Protein AF-A0A0F9DX83-F1 (afdb_monomer_lite)

Foldseek 3Di:
DPPPPPPPQDDDDPLVVVLVVDPVSLLVVLVVCLQVVLADQLQADADPNHGDSVGGNSVQLSVQQVVCVVLSHDSSVSRHAFDDDLNARAGALVVLVVLVVVVLQFDDVQWDKDWDDDVVVQFIKIKIWTATPPPRDIDIFMFGSVNCVVLVNADDPVCLPDPCNVVVCPRCCNVPVNVLRNSVRSQVCSLVPVCVSVVSGHHPSRSVSDPNQWDQDQDPVRDTDTDRVVVVVVVVVVVVVVVVVVVVVVVVVPDDDDDDDDDDDDDDDDDDDDDDDPPPLDDDPVNLVPDDLVVLVVSLVVDPLSVLLVVQPDDDSDSVSSSVSSVCVVVVNSVVQSVCSVVVNHPDDPDDDDDDDDDDDDDDDDDDDDDDDDDDDDDDDDDDDDDDDDDDDDDDDDDDDDDDDDDDDDDDDDDDDDDDDDDPPPPPPDDDQDDADPVRDDPPVSVVVSVVSCCVSVVDPD

Sequence (462 aa):
MENKLAVTGFQLPGLMKNAYETLEGMKQVAQMYIESRTIPDHFYEKTGGKVDYTKGKIAAVQSVLIRAYELDLKPTTALQSIIPINGLLTLRVDLMKSMIFSSGTMASRGWTEKEEGDVEAGSYKVTITGKRKDNGIEMSRSFSISQAKRAGLWITPDMLQKQDGYKKKQSAWYKYGPRMVATRAAGFLCRDLWGDVIDNSVSFEEARDYPEDTTTVINKDGTEIIIPDKQFAEDRSQSITSKASAKIDEATAVTTPIQPAEETGPSLPGAEVDPELPSEFHWKEEAMKEAKAQKLYDACMQVSITKDAVQVIPGNNTNKKLRQIIMWYNANELLALVNKYRRGEGPVEPDAPAQVQQPVPEEQPSDTPTEQETVDPDNFMEPAEGDQGGDMEPNKGFDNEPKTTEETPAEQPPTPAEEESIPEDSNKHDINVPELSENNDRPFEVMSELYFAMQEKGILKP

Radius of gyration: 39.22 Å; chains: 1; bounding box: 92×125×84 Å

pLDDT: mean 77.53, std 22.53, range [33.53, 98.56]

Secondary structure (DSSP, 8-state):
-------------HHHHHHHTSHHHHHHHHHHHHHTT-S-GGGEEEETTEEEEEEE-HHHHHHHHHHHHHTT--HHHHHHHEEEETTEEEEPHHHHHHHHHHTS-EEEEEEEEEEES-TTTT--EEEEEEEESSS--EEEEEEEHHHHHHTT-S--HHHHHSTTHHHHHTSHHHHSHHHHHHHHHHHHHHHHHHTTTTTTPPBHHHHTTSPPSEEEEE-TTS-EEEEEHHHHHHHHHHHHHHHHHHHHHHHHTTSPPPPPPP---PPPP-----S---TT----HHHHHHS-HHHHHHHHHHSHHHHHHHHHS-S---HHHHHHHHHHHHTT-HHHHHHHHHTT------PPPPP-PPPPPPP-------------------PPP--------------------------PPPPPP----------------PPPPTTS---HHHHHHHHHHHHHTTSS--

Structure (mmCIF, N/CA/C/O backbone):
data_AF-A0A0F9DX83-F1
#
_entry.id   AF-A0A0F9DX83-F1
#
loop_
_atom_site.group_PDB
_atom_site.id
_atom_site.type_symbol
_atom_site.label_atom_id
_atom_site.label_alt_id
_atom_site.label_comp_id
_atom_site.label_asym_id
_atom_site.label_entity_id
_atom_site.label_seq_id
_atom_site.pdbx_PDB_ins_code
_atom_site.Cartn_x
_atom_site.Cartn_y
_atom_site.Cartn_z
_atom_site.occupancy
_atom_site.B_iso_or_equiv
_atom_site.auth_seq_id
_atom_site.auth_comp_id
_atom_site.auth_asym_id
_atom_site.auth_atom_id
_atom_site.pdbx_PDB_model_num
ATOM 1 N N . MET A 1 1 ? 17.415 28.827 11.966 1.00 40.28 1 MET A N 1
ATOM 2 C CA . MET A 1 1 ? 16.253 28.519 12.830 1.00 40.28 1 MET A CA 1
ATOM 3 C C . MET A 1 1 ? 15.802 27.099 12.528 1.00 40.28 1 MET A C 1
ATOM 5 O O . MET A 1 1 ? 15.464 26.821 11.385 1.00 40.28 1 MET A O 1
ATOM 9 N N . GLU A 1 2 ? 15.858 26.185 13.498 1.00 39.06 2 GLU A N 1
ATOM 10 C CA . GLU A 1 2 ? 15.232 24.865 13.363 1.00 39.06 2 GLU A CA 1
ATOM 11 C C . GLU A 1 2 ? 13.714 25.059 13.288 1.00 39.06 2 GLU A C 1
ATOM 13 O O . GLU A 1 2 ? 13.086 25.441 14.276 1.00 39.06 2 GLU A O 1
ATOM 18 N N . ASN A 1 3 ? 13.117 24.811 12.121 1.00 39.94 3 ASN A N 1
ATOM 19 C CA . ASN A 1 3 ? 11.672 24.643 12.011 1.00 39.94 3 ASN A CA 1
ATOM 20 C C . ASN A 1 3 ? 11.292 23.367 12.773 1.00 39.94 3 ASN A C 1
ATOM 22 O O . ASN A 1 3 ? 11.165 22.291 12.188 1.00 39.94 3 ASN A O 1
ATOM 26 N N . LYS A 1 4 ? 11.097 23.486 14.091 1.00 40.94 4 LYS A N 1
ATOM 27 C CA . LYS A 1 4 ? 10.200 22.600 14.829 1.00 40.94 4 LYS A CA 1
ATOM 28 C C . LYS A 1 4 ? 8.805 22.848 14.265 1.00 40.94 4 LYS A C 1
ATOM 30 O O . LYS A 1 4 ? 8.052 23.665 14.786 1.00 40.94 4 LYS A O 1
ATOM 35 N N . LEU A 1 5 ? 8.484 22.180 13.156 1.00 43.62 5 LEU A N 1
ATOM 36 C CA . LEU A 1 5 ? 7.101 21.917 12.786 1.00 43.62 5 LEU A CA 1
ATOM 37 C C . LEU A 1 5 ? 6.485 21.260 14.015 1.00 43.62 5 LEU A C 1
ATOM 39 O O . LEU A 1 5 ? 6.837 20.134 14.362 1.00 43.62 5 LEU A O 1
ATOM 43 N N . ALA A 1 6 ? 5.662 22.015 14.739 1.00 41.22 6 ALA A N 1
ATOM 44 C CA . ALA A 1 6 ? 4.877 21.475 15.825 1.00 41.22 6 ALA A CA 1
ATOM 45 C C . ALA A 1 6 ? 3.979 20.405 15.204 1.00 41.22 6 ALA A C 1
ATOM 47 O O . ALA A 1 6 ? 2.981 20.725 14.556 1.00 41.22 6 ALA A O 1
ATOM 48 N N . VAL A 1 7 ? 4.376 19.139 15.351 1.00 48.50 7 VAL A N 1
ATOM 49 C CA . VAL A 1 7 ? 3.507 17.992 15.114 1.00 48.50 7 VAL A CA 1
ATOM 50 C C . VAL A 1 7 ? 2.444 18.088 16.197 1.00 48.50 7 VAL A C 1
ATOM 52 O O . VAL A 1 7 ? 2.590 17.588 17.308 1.00 48.50 7 VAL A O 1
ATOM 55 N N . THR A 1 8 ? 1.426 18.891 15.918 1.00 52.44 8 THR A N 1
ATOM 56 C CA . THR A 1 8 ? 0.218 18.950 16.722 1.00 52.44 8 THR A CA 1
ATOM 57 C C . THR A 1 8 ? -0.451 17.605 16.502 1.00 52.44 8 THR A C 1
ATOM 59 O O . THR A 1 8 ? -0.997 17.351 15.431 1.00 52.44 8 THR A O 1
ATOM 62 N N . GLY A 1 9 ? -0.289 16.705 17.477 1.00 62.38 9 GLY A N 1
ATOM 63 C CA . GLY A 1 9 ? -0.914 15.387 17.446 1.00 62.38 9 GLY A CA 1
ATOM 64 C C . GLY A 1 9 ? -2.392 15.546 17.115 1.00 62.38 9 GLY A C 1
ATOM 65 O O . GLY A 1 9 ? -3.063 16.443 17.638 1.00 62.38 9 GLY A O 1
ATOM 66 N N . PHE A 1 10 ? -2.879 14.742 16.178 1.00 67.88 10 PHE A N 1
ATOM 67 C CA . PHE A 1 10 ? -4.250 14.846 15.719 1.00 67.88 10 PHE A CA 1
ATOM 68 C C . PHE A 1 10 ? -5.197 14.478 16.868 1.00 67.88 10 PHE A C 1
ATOM 70 O O . PHE A 1 10 ? -5.318 13.320 17.256 1.00 67.88 10 PHE A O 1
ATOM 77 N N . GLN A 1 11 ? -5.872 15.475 17.441 1.00 75.62 11 GLN A N 1
ATOM 78 C CA . GLN A 1 11 ? -6.825 15.231 18.517 1.00 75.62 11 GLN A CA 1
ATOM 79 C C . GLN A 1 11 ? -8.195 14.891 17.923 1.00 75.62 11 GLN A C 1
ATOM 81 O O . GLN A 1 11 ? -8.842 15.728 17.289 1.00 75.62 11 GLN A O 1
ATOM 86 N N . LEU A 1 12 ? -8.634 13.648 18.128 1.00 76.38 12 LEU A N 1
ATOM 87 C CA . LEU A 1 12 ? -9.964 13.200 17.727 1.00 76.38 12 LEU A CA 1
ATOM 88 C C . LEU A 1 12 ? -11.056 14.004 18.461 1.00 76.38 12 LEU A C 1
ATOM 90 O O . LEU A 1 12 ? -10.900 14.301 19.651 1.00 76.38 12 LEU A O 1
ATOM 94 N N . PRO A 1 13 ? -12.189 14.314 17.799 1.00 83.06 13 PRO A N 1
ATOM 95 C CA . PRO A 1 13 ? -13.369 14.833 18.485 1.00 83.06 13 PRO A CA 1
ATOM 96 C C . PRO A 1 13 ? -13.765 13.911 19.646 1.00 83.06 13 PRO A C 1
ATOM 98 O O . PRO A 1 13 ? -13.672 12.690 19.512 1.00 83.06 13 PRO A O 1
ATOM 101 N N . GLY A 1 14 ? -14.243 14.471 20.764 1.00 84.62 14 GLY A N 1
ATOM 102 C CA . GLY A 1 14 ? -14.551 13.691 21.976 1.00 84.62 14 GLY A CA 1
ATOM 103 C C . GLY A 1 14 ? -15.486 12.500 21.728 1.00 84.62 14 GLY A C 1
ATOM 104 O O . GLY A 1 14 ? -15.265 11.426 22.275 1.00 84.62 14 GLY A O 1
ATOM 105 N N . LEU A 1 15 ? -16.451 12.659 20.814 1.00 83.12 15 LEU A N 1
ATOM 106 C CA . LEU A 1 15 ? -17.339 11.581 20.366 1.00 83.12 15 LEU A CA 1
ATOM 107 C C . LEU A 1 15 ? -16.566 10.376 19.805 1.00 83.12 15 LEU A C 1
ATOM 109 O O . LEU A 1 15 ? -16.844 9.238 20.167 1.00 83.12 15 LEU A O 1
ATOM 113 N N . MET A 1 16 ? -15.580 10.629 18.942 1.00 86.00 16 MET A N 1
ATOM 114 C CA . MET A 1 16 ? -14.774 9.570 18.335 1.00 86.00 16 MET A CA 1
ATOM 115 C C . MET A 1 16 ? -13.874 8.916 19.375 1.00 86.00 16 MET A C 1
ATOM 117 O O . MET A 1 16 ? -13.744 7.700 19.371 1.00 86.00 16 MET A O 1
ATOM 121 N N . LYS A 1 17 ? -13.295 9.696 20.295 1.00 87.19 17 LYS A N 1
ATOM 122 C CA . LYS A 1 17 ? -12.438 9.151 21.354 1.00 87.19 17 LYS A CA 1
ATOM 123 C C . LYS A 1 17 ? -13.172 8.094 22.187 1.00 87.19 17 LYS A C 1
ATOM 125 O O . LYS A 1 17 ? -12.669 6.987 22.318 1.00 87.19 17 LYS A O 1
ATOM 130 N N . ASN A 1 18 ? -14.382 8.408 22.649 1.00 89.25 18 ASN A N 1
ATOM 131 C CA . ASN A 1 18 ? -15.204 7.467 23.415 1.00 89.25 18 ASN A CA 1
ATOM 132 C C . ASN A 1 18 ? -15.611 6.248 22.572 1.00 89.25 18 ASN A C 1
ATOM 134 O O . ASN A 1 18 ? -15.713 5.135 23.081 1.00 89.25 18 ASN A O 1
ATOM 138 N N . ALA A 1 19 ? -15.827 6.445 21.267 1.00 91.12 19 ALA A N 1
ATOM 139 C CA . ALA A 1 19 ? -16.135 5.345 20.367 1.00 91.12 19 ALA A CA 1
ATOM 140 C C . ALA A 1 19 ? -14.968 4.354 20.250 1.00 91.12 19 ALA A C 1
ATOM 142 O O . ALA A 1 19 ? -15.217 3.157 20.287 1.00 91.12 19 ALA A O 1
ATOM 143 N N . TYR A 1 20 ? -13.717 4.824 20.185 1.00 90.75 20 TYR A N 1
ATOM 144 C CA . TYR A 1 20 ? -12.523 3.967 20.123 1.00 90.75 20 TYR A CA 1
ATOM 145 C C . TYR A 1 20 ? -12.274 3.143 21.397 1.00 90.75 20 TYR A C 1
ATOM 147 O O . TYR A 1 20 ? -11.562 2.144 21.337 1.00 90.75 20 TYR A O 1
ATOM 155 N N . GLU A 1 21 ? -12.863 3.518 22.534 1.00 92.00 21 GLU A N 1
ATOM 156 C CA . GLU A 1 21 ? -12.706 2.793 23.804 1.00 92.00 21 GLU A CA 1
ATOM 157 C C . GLU A 1 21 ? -13.536 1.499 23.860 1.00 92.00 21 GLU A C 1
ATOM 159 O O . GLU A 1 21 ? -13.250 0.620 24.672 1.00 92.00 21 GLU A O 1
ATOM 164 N N . THR A 1 22 ? -14.552 1.347 23.001 1.00 94.38 22 THR A N 1
ATOM 165 C CA . THR A 1 22 ? -15.443 0.176 23.010 1.00 94.38 22 THR A CA 1
ATOM 166 C C . THR A 1 22 ? -15.727 -0.347 21.603 1.00 94.38 22 THR A C 1
ATOM 168 O O . THR A 1 22 ? -15.891 0.412 20.648 1.00 94.38 22 THR A O 1
ATOM 171 N N . LEU A 1 23 ? -15.857 -1.670 21.454 1.00 91.62 23 LEU A N 1
ATOM 172 C CA . LEU A 1 23 ? -16.217 -2.268 20.160 1.00 91.62 23 LEU A CA 1
ATOM 173 C C . LEU A 1 23 ? -17.599 -1.812 19.670 1.00 91.62 23 LEU A C 1
ATOM 175 O O . LEU A 1 23 ? -17.781 -1.592 18.472 1.00 91.62 23 LEU A O 1
ATOM 179 N N . GLU A 1 24 ? -18.555 -1.631 20.585 1.00 94.88 24 GLU A N 1
ATOM 180 C CA . GLU A 1 24 ? -19.901 -1.164 20.241 1.00 94.88 24 GLU A CA 1
ATOM 181 C C . GLU A 1 24 ? -19.896 0.309 19.808 1.00 94.88 24 GLU A C 1
ATOM 183 O O . GLU A 1 24 ? -20.528 0.655 18.812 1.00 94.88 24 GLU A O 1
ATOM 188 N N . GLY A 1 25 ? -19.114 1.173 20.465 1.00 94.44 25 GLY A N 1
ATOM 189 C CA . GLY A 1 25 ? -18.929 2.558 20.028 1.00 94.44 25 GLY A CA 1
ATOM 190 C C . GLY A 1 25 ? -18.334 2.640 18.619 1.00 94.44 25 GLY A C 1
ATOM 191 O O . GLY A 1 25 ? -18.856 3.348 17.754 1.00 94.44 25 GLY A O 1
ATOM 192 N N . MET A 1 26 ? -17.302 1.840 18.336 1.00 94.88 26 MET A N 1
ATOM 193 C CA . MET A 1 26 ? -16.728 1.727 16.989 1.00 94.88 26 MET A CA 1
ATOM 194 C C . MET A 1 26 ? -17.740 1.239 15.954 1.00 94.88 26 MET A C 1
ATOM 196 O O . MET A 1 26 ? -17.728 1.697 14.811 1.00 94.88 26 MET A O 1
ATOM 200 N N . LYS A 1 27 ? -18.617 0.309 16.338 1.00 95.88 27 LYS A N 1
ATOM 201 C CA . LYS A 1 27 ? -19.676 -0.209 15.469 1.00 95.88 27 LYS A CA 1
ATOM 202 C C . LYS A 1 27 ? -20.675 0.886 15.108 1.00 95.88 27 LYS A C 1
ATOM 204 O O . LYS A 1 27 ? -21.022 1.011 13.938 1.00 95.88 27 LYS A O 1
ATOM 209 N N . GLN A 1 28 ? -21.081 1.710 16.073 1.00 95.25 28 GLN A N 1
ATOM 210 C CA . GLN A 1 28 ? -21.978 2.847 15.841 1.00 95.25 28 GLN A CA 1
ATOM 211 C C . GLN A 1 28 ? -21.353 3.878 14.895 1.00 95.25 28 GLN A C 1
ATOM 213 O O . GLN A 1 28 ? -21.999 4.335 13.955 1.00 95.25 28 GLN A O 1
ATOM 218 N N . VAL A 1 29 ? -20.070 4.196 15.082 1.00 94.81 29 VAL A N 1
ATOM 219 C CA . VAL A 1 29 ? -19.337 5.096 14.178 1.00 94.81 29 VAL A CA 1
ATOM 220 C C . VAL A 1 29 ? -19.214 4.503 12.774 1.00 94.81 29 VAL A C 1
ATOM 222 O O . VAL A 1 29 ? -19.436 5.202 11.785 1.00 94.81 29 VAL A O 1
ATOM 225 N N . ALA A 1 30 ? -18.886 3.216 12.660 1.00 95.94 30 ALA A N 1
ATOM 226 C CA . ALA A 1 30 ? -18.821 2.530 11.375 1.00 95.94 30 ALA A CA 1
ATOM 227 C C . ALA A 1 30 ? -20.183 2.538 10.659 1.00 95.94 30 ALA A C 1
ATOM 229 O O . ALA A 1 30 ? -20.247 2.827 9.463 1.00 95.94 30 ALA A O 1
ATOM 230 N N . GLN A 1 31 ? -21.264 2.296 11.403 1.00 95.69 31 GLN A N 1
ATOM 231 C CA . GLN A 1 31 ? -22.633 2.357 10.902 1.00 95.69 31 GLN A CA 1
ATOM 232 C C . GLN A 1 31 ? -22.988 3.766 10.408 1.00 95.69 31 GLN A C 1
ATOM 234 O O . GLN A 1 31 ? -23.487 3.909 9.297 1.00 95.69 31 GLN A O 1
ATOM 239 N N . MET A 1 32 ? -22.627 4.813 11.156 1.00 95.25 32 MET A N 1
ATOM 240 C CA . MET A 1 32 ? -22.804 6.208 10.736 1.00 95.25 32 MET A CA 1
ATOM 241 C C . MET A 1 32 ? -22.099 6.503 9.397 1.00 95.25 32 MET A C 1
ATOM 243 O O . MET A 1 32 ? -22.661 7.156 8.515 1.00 95.25 32 MET A O 1
ATOM 247 N N . TYR A 1 33 ? -20.872 6.010 9.200 1.00 95.56 33 TYR A N 1
ATOM 248 C CA . TYR A 1 33 ? -20.153 6.177 7.930 1.00 95.56 33 TYR A CA 1
ATOM 249 C C . TYR A 1 33 ? -20.837 5.457 6.758 1.00 95.56 33 TYR A C 1
ATOM 251 O O . TYR A 1 33 ? -20.902 6.011 5.658 1.00 95.56 33 TYR A O 1
ATOM 259 N N . ILE A 1 34 ? -21.373 4.259 6.996 1.00 95.50 34 ILE A N 1
ATOM 260 C CA . ILE A 1 34 ? -22.136 3.485 6.008 1.00 95.50 34 ILE A CA 1
ATOM 261 C C . ILE A 1 34 ? -23.440 4.213 5.647 1.00 95.50 34 ILE A C 1
ATOM 263 O O . ILE A 1 34 ? -23.727 4.428 4.471 1.00 95.50 34 ILE A O 1
ATOM 267 N N . GLU A 1 35 ? -24.208 4.658 6.640 1.00 95.19 35 GLU A N 1
ATOM 268 C CA . GLU A 1 35 ? -25.493 5.337 6.430 1.00 95.19 35 GLU A CA 1
ATOM 269 C C . GLU A 1 35 ? -25.335 6.691 5.735 1.00 95.19 35 GLU A C 1
ATOM 271 O O . GLU A 1 35 ? -26.117 7.032 4.848 1.00 95.19 35 GLU A O 1
ATOM 276 N N . SER A 1 36 ? -24.282 7.439 6.079 1.00 94.75 36 SER A N 1
ATOM 277 C CA . SER A 1 36 ? -23.980 8.731 5.449 1.00 94.75 36 SER A CA 1
ATOM 278 C C . SER A 1 36 ? -23.530 8.619 3.990 1.00 94.75 36 SER A C 1
ATOM 280 O O . SER A 1 36 ? -23.492 9.630 3.289 1.00 94.75 36 SER A O 1
ATOM 282 N N . ARG A 1 37 ? -23.161 7.417 3.519 1.00 93.00 37 ARG A N 1
ATOM 283 C CA . ARG A 1 37 ? -22.623 7.168 2.169 1.00 93.00 37 ARG A CA 1
ATOM 284 C C . ARG A 1 37 ? -21.391 8.005 1.817 1.00 93.00 37 ARG A C 1
ATOM 286 O O . ARG A 1 37 ? -21.116 8.270 0.651 1.00 93.00 37 ARG A O 1
ATOM 293 N N . THR A 1 38 ? -20.622 8.399 2.828 1.00 91.81 38 THR A N 1
ATOM 294 C CA . THR A 1 38 ? -19.390 9.188 2.655 1.00 91.81 38 THR A CA 1
ATOM 295 C C . THR A 1 38 ? -18.149 8.321 2.424 1.00 91.81 38 THR A C 1
ATOM 297 O O . THR A 1 38 ? -17.056 8.845 2.202 1.00 91.81 38 THR A O 1
ATOM 300 N N . ILE A 1 39 ? -18.309 6.994 2.450 1.00 95.19 39 ILE A N 1
ATOM 301 C CA . ILE A 1 39 ? -17.239 6.011 2.250 1.00 95.19 39 ILE A CA 1
ATOM 302 C C . ILE A 1 39 ? -17.309 5.343 0.868 1.00 95.19 39 ILE A C 1
ATOM 304 O O . ILE A 1 39 ? -18.392 5.239 0.291 1.00 95.19 39 ILE A O 1
ATOM 308 N N . PRO A 1 40 ? -16.178 4.848 0.332 1.00 94.69 40 PRO A N 1
ATOM 309 C CA . PRO A 1 40 ? -16.145 4.220 -0.987 1.00 94.69 40 PRO A CA 1
ATOM 310 C C . PRO A 1 40 ? -16.987 2.937 -1.123 1.00 94.69 40 PRO A C 1
ATOM 312 O O . PRO A 1 40 ? -17.121 2.151 -0.187 1.00 94.69 40 PRO A O 1
ATOM 315 N N . ASP A 1 41 ? -17.410 2.644 -2.356 1.00 94.38 41 ASP A N 1
ATOM 316 C CA . ASP A 1 41 ? -18.275 1.504 -2.709 1.00 94.38 41 ASP A CA 1
ATOM 317 C C . ASP A 1 41 ? -17.756 0.111 -2.291 1.00 94.38 41 ASP A C 1
ATOM 319 O O . ASP A 1 41 ? -18.530 -0.839 -2.190 1.00 94.38 41 ASP A O 1
ATOM 323 N N . HIS A 1 42 ? -16.451 -0.067 -2.059 1.00 91.12 42 HIS A N 1
ATOM 324 C CA . HIS A 1 42 ? -15.895 -1.381 -1.700 1.00 91.12 42 HIS A CA 1
ATOM 325 C C . HIS A 1 42 ? -16.255 -1.830 -0.272 1.00 91.12 42 HIS A C 1
ATOM 327 O O . HIS A 1 42 ? -16.180 -3.030 0.025 1.00 91.12 42 HIS A O 1
ATOM 333 N N . PHE A 1 43 ? -16.709 -0.898 0.573 1.00 95.94 43 PHE A N 1
ATOM 334 C CA . PHE A 1 43 ? -17.257 -1.182 1.901 1.00 95.94 43 PHE A CA 1
ATOM 335 C C . PHE A 1 43 ? -18.708 -1.659 1.879 1.00 95.94 43 PHE A C 1
ATOM 337 O O . PHE A 1 43 ? -19.253 -1.945 2.936 1.00 95.94 43 PHE A O 1
ATOM 344 N N . TYR A 1 44 ? -19.326 -1.800 0.711 1.00 95.75 44 TYR A N 1
ATOM 345 C CA . TYR A 1 44 ? -20.678 -2.331 0.579 1.00 95.75 44 TYR A CA 1
ATOM 346 C C . TYR A 1 44 ? -20.651 -3.701 -0.095 1.00 95.75 44 TYR A C 1
ATOM 348 O O . TYR A 1 44 ? -19.710 -4.063 -0.820 1.00 95.75 44 TYR A O 1
ATOM 356 N N . GLU A 1 45 ? -21.671 -4.502 0.180 1.00 93.12 45 GLU A N 1
ATOM 357 C CA . GLU A 1 45 ? -21.907 -5.750 -0.532 1.00 93.12 45 GLU A CA 1
ATOM 358 C C . GLU A 1 45 ? -22.351 -5.481 -1.971 1.00 93.12 45 GLU A C 1
ATOM 360 O O . GLU A 1 45 ? -22.808 -4.392 -2.330 1.00 93.12 45 GLU A O 1
ATOM 365 N N . LYS A 1 46 ? -22.181 -6.485 -2.832 1.00 92.19 46 LYS A N 1
ATOM 366 C CA . LYS A 1 46 ? -22.659 -6.425 -4.210 1.00 92.19 46 LYS A CA 1
ATOM 367 C C . LYS A 1 46 ? -23.756 -7.456 -4.405 1.00 92.19 46 LYS A C 1
ATOM 369 O O . LYS A 1 46 ? -23.480 -8.650 -4.368 1.00 92.19 46 LYS A O 1
ATOM 374 N N . THR A 1 47 ? -24.966 -6.994 -4.696 1.00 90.50 47 THR A N 1
ATOM 375 C CA . THR A 1 47 ? -26.119 -7.842 -5.014 1.00 90.50 47 THR A CA 1
ATOM 376 C C . THR A 1 47 ? -26.358 -7.778 -6.524 1.00 90.50 47 THR A C 1
ATOM 378 O O . THR A 1 47 ? -26.595 -6.707 -7.084 1.00 90.50 47 THR A O 1
ATOM 381 N N . GLY A 1 48 ? -26.222 -8.907 -7.229 1.00 87.19 48 GLY A N 1
ATOM 382 C CA . GLY A 1 48 ? -26.392 -8.950 -8.692 1.00 87.19 48 GLY A CA 1
ATOM 383 C C . GLY A 1 48 ? -25.392 -8.078 -9.469 1.00 87.19 48 GLY A C 1
ATOM 384 O O . GLY A 1 48 ? -25.720 -7.534 -10.521 1.00 87.19 48 GLY A O 1
ATOM 385 N N . GLY A 1 49 ? -24.183 -7.883 -8.931 1.00 85.00 49 GLY A N 1
ATOM 386 C CA . GLY A 1 49 ? -23.130 -7.069 -9.551 1.00 85.00 49 GLY A CA 1
ATOM 387 C C . GLY A 1 49 ? -23.280 -5.554 -9.368 1.00 85.00 49 GLY A C 1
ATOM 388 O O . GLY A 1 49 ? -22.377 -4.813 -9.761 1.00 85.00 49 GLY A O 1
ATOM 389 N N . LYS A 1 50 ? -24.365 -5.089 -8.740 1.00 89.25 50 LYS A N 1
ATOM 390 C CA . LYS A 1 50 ? -24.545 -3.693 -8.322 1.00 89.25 50 LYS A CA 1
ATOM 391 C C . LYS A 1 50 ? -24.234 -3.547 -6.838 1.00 89.25 50 LYS A C 1
ATOM 393 O O . LYS A 1 50 ? -24.391 -4.493 -6.075 1.00 89.25 50 LYS A O 1
ATOM 398 N N . VAL A 1 51 ? -23.764 -2.367 -6.451 1.00 91.75 51 VAL A N 1
ATOM 399 C CA . VAL A 1 51 ? -23.463 -2.040 -5.055 1.00 91.75 51 VAL A CA 1
ATOM 400 C C . VAL A 1 51 ? -24.775 -1.905 -4.287 1.00 91.75 51 VAL A C 1
ATOM 402 O O . VAL A 1 51 ? -25.666 -1.169 -4.711 1.00 91.75 51 VAL A O 1
ATOM 405 N N . ASP A 1 52 ? -24.899 -2.635 -3.183 1.00 93.69 52 ASP A N 1
ATOM 406 C CA . ASP A 1 52 ? -26.052 -2.582 -2.295 1.00 93.69 52 ASP A CA 1
ATOM 407 C C . ASP A 1 52 ? -25.752 -1.642 -1.124 1.00 93.69 52 ASP A C 1
ATOM 409 O O . ASP A 1 52 ? -25.148 -2.025 -0.121 1.00 93.69 52 ASP A O 1
ATOM 413 N N . TYR A 1 53 ? -26.182 -0.387 -1.256 1.00 92.69 53 TYR A N 1
ATOM 414 C CA . TYR A 1 53 ? -25.958 0.651 -0.245 1.00 92.69 53 TYR A CA 1
ATOM 415 C C . TYR A 1 53 ? -26.698 0.409 1.078 1.00 92.69 53 TYR A C 1
ATOM 417 O O . TYR A 1 53 ? -26.493 1.165 2.024 1.00 92.69 53 TYR A O 1
ATOM 425 N N . THR A 1 54 ? -27.561 -0.608 1.156 1.00 91.25 54 THR A N 1
ATOM 426 C CA . THR A 1 54 ? -28.228 -0.998 2.408 1.00 91.25 54 THR A CA 1
ATOM 427 C C . THR A 1 54 ? -27.402 -1.996 3.219 1.00 91.25 54 THR A C 1
ATOM 429 O O . THR A 1 54 ? -27.584 -2.106 4.429 1.00 91.25 54 THR A O 1
ATOM 432 N N . LYS A 1 55 ? -26.453 -2.688 2.574 1.00 92.62 55 LYS A N 1
ATOM 433 C CA . LYS A 1 55 ? -25.625 -3.740 3.174 1.00 92.62 55 LYS A CA 1
ATOM 434 C C . LYS A 1 55 ? -24.163 -3.318 3.230 1.00 92.62 55 LYS A C 1
ATOM 436 O O . LYS A 1 55 ? -23.343 -3.679 2.383 1.00 92.62 55 LYS A O 1
ATOM 441 N N . GLY A 1 56 ? -23.841 -2.512 4.236 1.00 92.69 56 GLY A N 1
ATOM 442 C CA . GLY A 1 56 ? -22.468 -2.118 4.532 1.00 92.69 56 GLY A CA 1
ATOM 443 C C . GLY A 1 56 ? -21.701 -3.195 5.304 1.00 92.69 56 GLY A C 1
ATOM 444 O O . GLY A 1 56 ? -22.232 -3.868 6.183 1.00 92.69 56 GLY A O 1
ATOM 445 N N . LYS A 1 57 ? -20.408 -3.322 5.015 1.00 95.38 57 LYS A N 1
ATOM 446 C CA . LYS A 1 57 ? -19.470 -4.225 5.689 1.00 95.38 57 LYS A CA 1
ATOM 447 C C . LYS A 1 57 ? -18.925 -3.556 6.949 1.00 95.38 57 LYS A C 1
ATOM 449 O O . LYS A 1 57 ? -17.789 -3.082 6.967 1.00 95.38 57 LYS A O 1
ATOM 454 N N . ILE A 1 58 ? -19.736 -3.526 8.003 1.00 95.81 58 ILE A N 1
ATOM 455 C CA . ILE A 1 58 ? -19.423 -2.837 9.269 1.00 95.81 58 ILE A CA 1
ATOM 456 C C . ILE A 1 58 ? -18.065 -3.280 9.833 1.00 95.81 58 ILE A C 1
ATOM 458 O O . ILE A 1 58 ? -17.223 -2.436 10.133 1.00 95.81 58 ILE A O 1
ATOM 462 N N . ALA A 1 59 ? -17.809 -4.591 9.888 1.00 94.88 59 ALA A N 1
ATOM 463 C CA . ALA A 1 59 ? -16.553 -5.133 10.409 1.00 94.88 59 ALA A CA 1
ATOM 464 C C . ALA A 1 59 ? -15.323 -4.630 9.631 1.00 94.88 59 ALA A C 1
ATOM 466 O O . ALA A 1 59 ? -14.318 -4.264 10.231 1.00 94.88 59 ALA A O 1
ATOM 467 N N . ALA A 1 60 ? -15.416 -4.532 8.299 1.00 95.88 60 ALA A N 1
ATOM 468 C CA . ALA A 1 60 ? -14.326 -4.028 7.467 1.00 95.88 60 ALA A CA 1
ATOM 469 C C . ALA A 1 60 ? -14.034 -2.543 7.745 1.00 95.88 60 ALA A C 1
ATOM 471 O O . ALA A 1 60 ? -12.873 -2.142 7.816 1.00 95.88 60 ALA A O 1
ATOM 472 N N . VAL A 1 61 ? -15.082 -1.738 7.944 1.00 96.88 61 VAL A N 1
ATOM 473 C CA . VAL A 1 61 ? -14.959 -0.324 8.328 1.00 96.88 61 VAL A CA 1
ATOM 474 C C . VAL A 1 61 ? -14.318 -0.202 9.714 1.00 96.88 61 VAL A C 1
ATOM 476 O O . VAL A 1 61 ? -13.382 0.576 9.877 1.00 96.88 61 VAL A O 1
ATOM 479 N N . GLN A 1 62 ? -14.746 -1.005 10.694 1.00 96.06 62 GLN A N 1
ATOM 480 C CA . GLN A 1 62 ? -14.142 -1.024 12.032 1.00 96.06 62 GLN A CA 1
ATOM 481 C C . GLN A 1 62 ? -12.651 -1.380 11.979 1.00 96.06 62 GLN A C 1
ATOM 483 O O . GLN A 1 62 ? -11.843 -0.661 12.562 1.00 96.06 62 GLN A O 1
ATOM 488 N N . SER A 1 63 ? -12.268 -2.427 11.240 1.00 96.00 63 SER A N 1
ATOM 489 C CA . SER A 1 63 ? -10.860 -2.813 11.076 1.00 96.00 63 SER A CA 1
ATOM 490 C C . SER A 1 63 ? -10.022 -1.694 10.458 1.00 96.00 63 SER A C 1
ATOM 492 O O . SER A 1 63 ? -8.918 -1.424 10.925 1.00 96.00 63 SER A O 1
ATOM 494 N N . VAL A 1 64 ? -10.552 -0.995 9.448 1.00 97.31 64 VAL A N 1
ATOM 495 C CA . VAL A 1 64 ? -9.872 0.161 8.845 1.00 97.31 64 VAL A CA 1
ATOM 496 C C . VAL A 1 64 ? -9.724 1.308 9.840 1.00 97.31 64 VAL A C 1
ATOM 498 O O . VAL A 1 64 ? -8.668 1.930 9.887 1.00 97.31 64 VAL A O 1
ATOM 501 N N . LEU A 1 65 ? -10.743 1.589 10.652 1.00 96.00 65 LEU A N 1
ATOM 502 C CA . LEU A 1 65 ? -10.686 2.657 11.648 1.00 96.00 65 LEU A CA 1
ATOM 503 C C . LEU A 1 65 ? -9.719 2.346 12.798 1.00 96.00 65 LEU A C 1
ATOM 505 O O . LEU A 1 65 ? -9.042 3.262 13.262 1.00 96.00 65 LEU A O 1
ATOM 509 N N . ILE A 1 66 ? -9.631 1.087 13.236 1.00 94.88 66 ILE A N 1
ATOM 510 C CA . ILE A 1 66 ? -8.626 0.631 14.212 1.00 94.88 66 ILE A CA 1
ATOM 511 C C . ILE A 1 66 ? -7.228 0.807 13.618 1.00 94.88 66 ILE A C 1
ATOM 513 O O . ILE A 1 66 ? -6.379 1.455 14.223 1.00 94.88 66 ILE A O 1
ATOM 517 N N . ARG A 1 67 ? -7.018 0.342 12.381 1.00 95.75 67 ARG A N 1
ATOM 518 C CA . ARG A 1 67 ? -5.742 0.520 11.678 1.00 95.75 67 ARG A CA 1
ATOM 519 C C . ARG A 1 67 ? -5.384 1.992 11.472 1.00 95.75 67 ARG A C 1
ATOM 521 O O . ARG A 1 67 ? -4.218 2.360 11.535 1.00 95.75 67 ARG A O 1
ATOM 528 N N . ALA A 1 68 ? -6.377 2.848 11.243 1.00 94.75 68 ALA A N 1
ATOM 529 C CA . ALA A 1 68 ? -6.175 4.289 11.162 1.00 94.75 68 ALA A CA 1
ATOM 530 C C . ALA A 1 68 ? -5.612 4.845 12.471 1.00 94.75 68 ALA A C 1
ATOM 532 O O . ALA A 1 68 ? -4.676 5.634 12.439 1.00 94.75 68 ALA A O 1
ATOM 533 N N . TYR A 1 69 ? -6.167 4.411 13.604 1.00 93.25 69 TYR A N 1
ATOM 534 C CA . TYR A 1 69 ? -5.720 4.833 14.925 1.00 93.25 69 TYR A CA 1
ATOM 535 C C . TYR A 1 69 ? -4.282 4.382 15.214 1.00 93.25 69 TYR A C 1
ATOM 537 O O . TYR A 1 69 ? -3.487 5.177 15.702 1.00 93.25 69 TYR A O 1
ATOM 545 N N . GLU A 1 70 ? -3.916 3.153 14.836 1.00 93.19 70 GLU A N 1
ATOM 546 C CA . GLU A 1 70 ? -2.537 2.645 14.952 1.00 93.19 70 GLU A CA 1
ATOM 547 C C . GLU A 1 70 ? -1.525 3.474 14.148 1.00 93.19 70 GLU A C 1
ATOM 549 O O . GLU A 1 70 ? -0.395 3.672 14.586 1.00 93.19 70 GLU A O 1
ATOM 554 N N . LEU A 1 71 ? -1.934 3.965 12.976 1.00 93.94 71 LEU A N 1
ATOM 555 C CA . LEU A 1 71 ? -1.088 4.737 12.062 1.00 93.94 71 LEU A CA 1
ATOM 556 C C . LEU A 1 71 ? -1.168 6.259 12.283 1.00 93.94 71 LEU A C 1
ATOM 558 O O . LEU A 1 71 ? -0.632 7.011 11.470 1.00 93.94 71 LEU A O 1
ATOM 562 N N . ASP A 1 72 ? -1.858 6.718 13.334 1.00 92.56 72 ASP A N 1
ATOM 563 C CA . ASP A 1 72 ? -2.152 8.137 13.600 1.00 92.56 72 ASP A CA 1
ATOM 564 C C . ASP A 1 72 ? -2.787 8.862 12.391 1.00 92.56 72 ASP A C 1
ATOM 566 O O . ASP A 1 72 ? -2.480 10.004 12.036 1.00 92.56 72 ASP A O 1
ATOM 570 N N . LEU A 1 73 ? -3.689 8.161 11.700 1.00 93.88 73 LEU A N 1
ATOM 571 C CA . LEU A 1 73 ? -4.402 8.663 10.535 1.00 93.88 73 LEU A CA 1
ATOM 572 C C . LEU A 1 73 ? -5.796 9.154 10.900 1.00 93.88 73 LEU A C 1
ATOM 574 O O . LEU A 1 73 ? -6.541 8.556 11.678 1.00 93.88 73 LEU A O 1
ATOM 578 N N . LYS A 1 74 ? -6.210 10.221 10.215 1.00 93.19 74 LYS A N 1
ATOM 579 C CA . LYS A 1 74 ? -7.586 10.708 10.298 1.00 93.19 74 LYS A CA 1
ATOM 580 C C . LYS A 1 74 ? -8.545 9.639 9.754 1.00 93.19 74 LYS A C 1
ATOM 582 O O . LYS A 1 74 ? -8.308 9.142 8.648 1.00 93.19 74 LYS A O 1
ATOM 587 N N . PRO A 1 75 ? -9.666 9.355 10.444 1.00 93.56 75 PRO A N 1
ATOM 588 C CA . PRO A 1 75 ? -10.657 8.361 10.023 1.00 93.56 75 PRO A CA 1
ATOM 589 C C . PRO A 1 75 ? -11.085 8.482 8.555 1.00 93.56 75 PRO A C 1
ATOM 591 O O . PRO A 1 75 ? -11.105 7.499 7.822 1.00 93.56 75 PRO A O 1
ATOM 594 N N . THR A 1 76 ? -11.357 9.703 8.091 1.00 93.50 76 THR A N 1
ATOM 595 C CA . THR A 1 76 ? -11.779 9.968 6.708 1.00 93.50 76 THR A CA 1
ATOM 596 C C . THR A 1 76 ? -10.681 9.668 5.687 1.00 93.50 76 THR A C 1
ATOM 598 O O . THR A 1 76 ? -10.952 9.046 4.662 1.00 93.50 76 THR A O 1
ATOM 601 N N . THR A 1 77 ? -9.431 10.049 5.970 1.00 95.19 77 THR A N 1
ATOM 602 C CA . THR A 1 77 ? -8.269 9.731 5.122 1.00 95.19 77 THR A CA 1
ATOM 603 C C . THR A 1 77 ? -8.039 8.223 5.045 1.00 95.19 77 THR A C 1
ATOM 605 O O . THR A 1 77 ? -7.788 7.692 3.959 1.00 95.19 77 THR A O 1
ATOM 608 N N . ALA A 1 78 ? -8.163 7.530 6.178 1.00 96.06 78 ALA A N 1
ATOM 609 C CA . ALA A 1 78 ? -7.992 6.088 6.250 1.00 96.06 78 ALA A CA 1
ATOM 610 C C . ALA A 1 78 ? -9.075 5.340 5.467 1.00 96.06 78 ALA A C 1
ATOM 612 O O . ALA A 1 78 ? -8.744 4.497 4.644 1.00 96.06 78 ALA A O 1
ATOM 613 N N . LEU A 1 79 ? -10.351 5.703 5.614 1.00 96.44 79 LEU A N 1
ATOM 614 C CA . LEU A 1 79 ? -11.446 5.072 4.864 1.00 96.44 79 LEU A CA 1
ATOM 615 C C . LEU A 1 79 ? -11.328 5.259 3.343 1.00 96.44 79 LEU A C 1
ATOM 617 O O . LEU A 1 79 ? -11.813 4.439 2.572 1.00 96.44 79 LEU A O 1
ATOM 621 N N . GLN A 1 80 ? -10.665 6.315 2.872 1.00 95.94 80 GLN A N 1
ATOM 622 C CA . GLN A 1 80 ? -10.421 6.509 1.438 1.00 95.94 80 GLN A CA 1
ATOM 623 C C . GLN A 1 80 ? -9.228 5.691 0.913 1.00 95.94 80 GLN A C 1
ATOM 625 O O . GLN A 1 80 ? -9.192 5.312 -0.268 1.00 95.94 80 GLN A O 1
ATOM 630 N N . SER A 1 81 ? -8.250 5.423 1.780 1.00 96.62 81 SER A N 1
ATOM 631 C CA . SER A 1 81 ? -6.904 5.013 1.370 1.00 96.62 81 SER A CA 1
ATOM 632 C C . SER A 1 81 ? -6.451 3.653 1.895 1.00 96.62 81 SER A C 1
ATOM 634 O O . SER A 1 81 ? -5.521 3.087 1.327 1.00 96.62 81 SER A O 1
ATOM 636 N N . ILE A 1 82 ? -7.088 3.121 2.935 1.00 97.25 82 ILE A N 1
ATOM 637 C CA . ILE A 1 82 ? -6.860 1.775 3.454 1.00 97.25 82 ILE A CA 1
ATOM 638 C C . ILE A 1 82 ? -7.940 0.866 2.882 1.00 97.25 82 ILE A C 1
ATOM 640 O O . ILE A 1 82 ? -9.130 1.128 3.049 1.00 97.25 82 ILE A O 1
ATOM 644 N N . ILE A 1 83 ? -7.528 -0.194 2.191 1.00 95.88 83 ILE A N 1
ATOM 645 C CA . ILE A 1 83 ? -8.442 -1.096 1.492 1.00 95.88 83 ILE A CA 1
ATOM 646 C C . ILE A 1 83 ? -8.225 -2.524 1.996 1.00 95.88 83 ILE A C 1
ATOM 648 O O . ILE A 1 83 ? -7.131 -3.070 1.815 1.00 95.88 83 ILE A O 1
ATOM 652 N N . PRO A 1 84 ? -9.257 -3.156 2.581 1.00 94.00 84 PRO A N 1
ATOM 653 C CA . PRO A 1 84 ? -9.248 -4.584 2.860 1.00 94.00 84 PRO A CA 1
ATOM 654 C C . PRO A 1 84 ? -9.281 -5.379 1.547 1.00 94.00 84 PRO A C 1
ATOM 656 O O . PRO A 1 84 ? -10.251 -5.295 0.789 1.00 94.00 84 PRO A O 1
ATOM 659 N N . ILE A 1 85 ? -8.230 -6.144 1.263 1.00 90.88 85 ILE A N 1
ATOM 660 C CA . ILE A 1 85 ? -8.141 -7.031 0.095 1.00 90.88 85 ILE A CA 1
ATOM 661 C C . ILE A 1 85 ? -7.328 -8.271 0.465 1.00 90.88 85 ILE A C 1
ATOM 663 O O . ILE A 1 85 ? -6.304 -8.156 1.131 1.00 90.88 85 ILE A O 1
ATOM 667 N N . ASN A 1 86 ? -7.790 -9.457 0.065 1.00 87.94 86 ASN A N 1
ATOM 668 C CA . ASN A 1 86 ? -7.103 -10.733 0.316 1.00 87.94 86 ASN A CA 1
ATOM 669 C C . ASN A 1 86 ? -6.743 -10.963 1.799 1.00 87.94 86 ASN A C 1
ATOM 671 O O . ASN A 1 86 ? -5.660 -11.438 2.118 1.00 87.94 86 ASN A O 1
ATOM 675 N N . GLY A 1 87 ? -7.629 -10.563 2.721 1.00 87.44 87 GLY A N 1
ATOM 676 C CA . GLY A 1 87 ? -7.391 -10.668 4.169 1.00 87.44 87 GLY A CA 1
ATOM 677 C C . GLY A 1 87 ? -6.377 -9.664 4.737 1.00 87.44 87 GLY A C 1
ATOM 678 O O . GLY A 1 87 ? -6.092 -9.704 5.929 1.00 87.44 87 GLY A O 1
ATOM 679 N N . LEU A 1 88 ? -5.858 -8.745 3.917 1.00 91.81 88 LEU A N 1
ATOM 680 C CA . LEU A 1 88 ? -4.873 -7.738 4.305 1.00 91.81 88 LEU A CA 1
ATOM 681 C C . LEU A 1 88 ? -5.497 -6.340 4.337 1.00 91.81 88 LEU A C 1
ATOM 683 O O . LEU A 1 88 ? -6.257 -5.959 3.444 1.00 91.81 88 LEU A O 1
ATOM 687 N N . LEU A 1 89 ? -5.122 -5.540 5.337 1.00 95.12 89 LEU A N 1
ATOM 688 C CA . LEU A 1 89 ? -5.398 -4.102 5.365 1.00 95.12 89 LEU A CA 1
ATOM 689 C C . LEU A 1 89 ? -4.286 -3.373 4.612 1.00 95.12 89 LEU A C 1
ATOM 691 O O . LEU A 1 89 ? -3.219 -3.095 5.152 1.00 95.12 89 LEU A O 1
ATOM 695 N N . THR A 1 90 ? -4.528 -3.109 3.334 1.00 96.94 90 THR A N 1
ATOM 696 C CA . THR A 1 90 ? -3.519 -2.540 2.432 1.00 96.94 90 THR A CA 1
ATOM 697 C C . THR A 1 90 ? -3.605 -1.027 2.386 1.00 96.94 90 THR A C 1
ATOM 699 O O . THR A 1 90 ? -4.685 -0.467 2.568 1.00 96.94 90 THR A O 1
ATOM 702 N N . LEU A 1 91 ? -2.489 -0.356 2.102 1.00 97.69 91 LEU A N 1
ATOM 703 C CA . LEU A 1 91 ? -2.471 1.095 1.911 1.00 97.69 91 LEU A CA 1
ATOM 704 C C . LEU A 1 91 ? -2.363 1.420 0.422 1.00 97.69 91 LEU A C 1
ATOM 706 O O . LEU A 1 91 ? -1.560 0.830 -0.301 1.00 97.69 91 LEU A O 1
ATOM 710 N N . ARG A 1 92 ? -3.122 2.406 -0.052 1.00 97.06 92 ARG A N 1
ATOM 711 C CA . ARG A 1 92 ? -2.844 3.018 -1.355 1.00 97.06 92 ARG A CA 1
ATOM 712 C C . ARG A 1 92 ? -1.474 3.690 -1.322 1.00 97.06 92 ARG A C 1
ATOM 714 O O . ARG A 1 92 ? -1.112 4.341 -0.342 1.00 97.06 92 ARG A O 1
ATOM 721 N N . VAL A 1 93 ? -0.750 3.614 -2.433 1.00 97.38 93 VAL A N 1
ATOM 722 C CA . VAL A 1 93 ? 0.583 4.227 -2.564 1.00 97.38 93 VAL A CA 1
ATOM 723 C C . VAL A 1 93 ? 0.573 5.734 -2.301 1.00 97.38 93 VAL A C 1
ATOM 725 O O . VAL A 1 93 ? 1.524 6.254 -1.726 1.00 97.38 93 VAL A O 1
ATOM 728 N N . ASP A 1 94 ? -0.500 6.443 -2.660 1.00 96.69 94 ASP A N 1
ATOM 729 C CA . ASP A 1 94 ? -0.613 7.882 -2.390 1.00 96.69 94 ASP A CA 1
ATOM 730 C C . ASP A 1 94 ? -0.597 8.188 -0.878 1.00 96.69 94 ASP A C 1
ATOM 732 O O . ASP A 1 94 ? 0.047 9.146 -0.445 1.00 96.69 94 ASP A O 1
ATOM 736 N N . LEU A 1 95 ? -1.224 7.336 -0.057 1.00 97.75 95 LEU A N 1
ATOM 737 C CA . LEU A 1 95 ? -1.163 7.450 1.402 1.00 97.75 95 LEU A CA 1
ATOM 738 C C . LEU A 1 95 ? 0.237 7.115 1.922 1.00 97.75 95 LEU A C 1
ATOM 740 O O . LEU A 1 95 ? 0.760 7.860 2.744 1.00 97.75 95 LEU A O 1
ATOM 744 N N . MET A 1 96 ? 0.871 6.057 1.405 1.00 97.94 96 MET A N 1
ATOM 745 C CA . MET A 1 96 ? 2.251 5.713 1.774 1.00 97.94 96 MET A CA 1
ATOM 746 C C . MET A 1 96 ? 3.209 6.882 1.509 1.00 97.94 96 MET A C 1
ATOM 748 O O . MET A 1 96 ? 3.972 7.268 2.392 1.00 97.94 96 MET A O 1
ATOM 752 N N . LYS A 1 97 ? 3.126 7.498 0.320 1.00 97.00 97 LYS A N 1
ATOM 753 C CA . LYS A 1 97 ? 3.896 8.702 -0.027 1.00 97.00 97 LYS A CA 1
ATOM 754 C C . LYS A 1 97 ? 3.620 9.835 0.958 1.00 97.00 97 LYS A C 1
ATOM 756 O O . LYS A 1 97 ? 4.561 10.434 1.471 1.00 97.00 97 LYS A O 1
ATOM 761 N N . SER A 1 98 ? 2.346 10.102 1.255 1.00 96.62 98 SER A N 1
ATOM 762 C CA . SER A 1 98 ? 1.959 11.148 2.206 1.00 96.62 98 SER A CA 1
ATOM 763 C C . SER A 1 98 ? 2.553 10.912 3.595 1.00 96.62 98 SER A C 1
ATOM 765 O O . SER A 1 98 ? 3.086 11.851 4.177 1.00 96.62 98 SER A O 1
ATOM 767 N N . MET A 1 99 ? 2.501 9.677 4.104 1.00 96.69 99 MET A N 1
ATOM 768 C CA . MET A 1 99 ? 3.067 9.306 5.406 1.00 96.69 99 MET A CA 1
ATOM 769 C C . MET A 1 99 ? 4.587 9.492 5.432 1.00 96.69 99 MET A C 1
ATOM 771 O O . MET A 1 99 ? 5.135 10.061 6.374 1.00 96.69 99 MET A O 1
ATOM 775 N N . ILE A 1 100 ? 5.278 9.079 4.368 1.00 96.62 100 ILE A N 1
ATOM 776 C CA . ILE A 1 100 ? 6.729 9.259 4.238 1.00 96.62 100 ILE A CA 1
ATOM 777 C C . ILE A 1 100 ? 7.085 10.746 4.211 1.00 96.62 100 ILE A C 1
ATOM 779 O O . ILE A 1 100 ? 7.991 11.174 4.928 1.00 96.62 100 ILE A O 1
ATOM 783 N N . PHE A 1 101 ? 6.348 11.553 3.448 1.00 95.50 101 PHE A N 1
ATOM 784 C CA . PHE A 1 101 ? 6.588 12.993 3.354 1.00 95.50 101 PHE A CA 1
ATOM 785 C C . PHE A 1 101 ? 6.313 13.713 4.679 1.00 95.50 101 PHE A C 1
ATOM 787 O O . PHE A 1 101 ? 7.063 14.623 5.033 1.00 95.50 101 PHE A O 1
ATOM 794 N N . SER A 1 102 ? 5.301 13.289 5.444 1.00 94.50 102 SER A N 1
ATOM 795 C CA . SER A 1 102 ? 5.005 13.857 6.764 1.00 94.50 102 SER A CA 1
ATOM 796 C C . SER A 1 102 ? 5.929 13.354 7.875 1.00 94.50 102 SER A C 1
ATOM 798 O O . SER A 1 102 ? 6.089 14.045 8.875 1.00 94.50 102 SER A O 1
ATOM 800 N N . SER A 1 103 ? 6.563 12.188 7.711 1.00 94.75 103 SER A N 1
ATOM 801 C CA . SER A 1 103 ? 7.409 11.573 8.749 1.00 94.75 103 SER A CA 1
ATOM 802 C C . SER A 1 103 ? 8.682 12.364 9.079 1.00 94.75 103 SER A C 1
ATOM 804 O O . SER A 1 103 ? 9.303 12.137 10.112 1.00 94.75 103 SER A O 1
ATOM 806 N N . GLY A 1 104 ? 9.130 13.250 8.182 1.00 94.56 104 GLY A N 1
ATOM 807 C CA . GLY A 1 104 ? 10.402 13.967 8.324 1.00 94.56 104 GLY A CA 1
ATOM 808 C C . GLY A 1 104 ? 11.659 13.101 8.137 1.00 94.56 104 GLY A C 1
ATOM 809 O O . GLY A 1 104 ? 12.772 13.622 8.240 1.00 94.56 104 GLY A O 1
ATOM 810 N N . THR A 1 105 ? 11.504 11.807 7.828 1.00 96.00 105 THR A N 1
ATOM 811 C CA . THR A 1 105 ? 12.616 10.866 7.585 1.00 96.00 105 THR A CA 1
ATOM 812 C C . THR A 1 105 ? 13.216 11.000 6.185 1.00 96.00 105 THR A C 1
ATOM 814 O O . THR A 1 105 ? 14.328 10.541 5.940 1.00 96.00 105 THR A O 1
ATOM 817 N N . MET A 1 106 ? 12.511 11.633 5.247 1.00 96.94 106 MET A N 1
ATOM 818 C CA . MET A 1 106 ? 12.978 11.836 3.877 1.00 96.94 106 MET A CA 1
ATOM 819 C C . MET A 1 106 ? 13.947 13.025 3.781 1.00 96.94 106 MET A C 1
ATOM 821 O O . MET A 1 106 ? 13.722 14.082 4.373 1.00 96.94 106 MET A O 1
ATOM 825 N N . ALA A 1 107 ? 15.031 12.875 3.014 1.00 95.81 107 ALA A N 1
ATOM 826 C CA . ALA A 1 107 ? 15.964 13.967 2.747 1.00 95.81 107 ALA A CA 1
ATOM 827 C C . ALA A 1 107 ? 15.308 15.084 1.913 1.00 95.81 107 ALA A C 1
ATOM 829 O O . ALA A 1 107 ? 14.395 14.840 1.121 1.00 95.81 107 ALA A O 1
ATOM 830 N N . SER A 1 108 ? 15.799 16.322 2.048 1.00 92.50 108 SER A N 1
ATOM 831 C CA . SER A 1 108 ? 15.361 17.424 1.181 1.00 92.50 108 SER A CA 1
ATOM 832 C C . SER A 1 108 ? 15.659 17.079 -0.279 1.00 92.50 108 SER A C 1
ATOM 834 O O . SER A 1 108 ? 16.791 16.723 -0.602 1.00 92.50 108 SER A O 1
ATOM 836 N N . ARG A 1 109 ? 14.638 17.144 -1.146 1.00 90.12 109 ARG A N 1
ATOM 837 C CA . ARG A 1 109 ? 14.701 16.681 -2.550 1.00 90.12 109 ARG A CA 1
ATOM 838 C C . ARG A 1 109 ? 15.130 15.211 -2.694 1.00 90.12 109 ARG A C 1
ATOM 840 O O . ARG A 1 109 ? 15.617 14.808 -3.742 1.00 90.12 109 ARG A O 1
ATOM 847 N N . GLY A 1 110 ? 14.930 14.409 -1.648 1.00 91.75 110 GLY A N 1
ATOM 848 C CA . GLY A 1 110 ? 15.274 12.991 -1.616 1.00 91.75 110 GLY A CA 1
ATOM 849 C C . GLY A 1 110 ? 14.323 12.097 -2.407 1.00 91.75 110 GLY A C 1
ATOM 850 O O . GLY A 1 110 ? 14.570 10.903 -2.472 1.00 91.75 110 GLY A O 1
ATOM 851 N N . TRP A 1 111 ? 13.253 12.642 -2.992 1.00 97.44 111 TRP A N 1
ATOM 852 C CA . TRP A 1 111 ? 12.329 11.914 -3.858 1.00 97.44 111 TRP A CA 1
ATOM 853 C C . TRP A 1 111 ? 12.475 12.397 -5.296 1.00 97.44 111 TRP A C 1
ATOM 855 O O . TRP A 1 111 ? 12.254 13.575 -5.578 1.00 97.44 111 TRP A O 1
ATOM 865 N N . THR A 1 112 ? 12.844 11.496 -6.203 1.00 97.62 112 THR A N 1
ATOM 866 C CA . THR A 1 112 ? 12.980 11.786 -7.635 1.00 97.62 112 THR A CA 1
ATOM 867 C C . THR A 1 112 ? 12.255 10.725 -8.449 1.00 97.62 112 THR A C 1
ATOM 869 O O . THR A 1 112 ? 12.442 9.531 -8.223 1.00 97.62 112 THR A O 1
ATOM 872 N N . GLU A 1 113 ? 11.450 11.161 -9.414 1.00 97.50 113 GLU A N 1
ATOM 873 C CA . GLU A 1 113 ? 10.763 10.292 -10.370 1.00 97.50 113 GLU A CA 1
ATOM 874 C C . GLU A 1 113 ? 11.354 10.538 -11.760 1.00 97.50 113 GLU A C 1
ATOM 876 O O . GLU A 1 113 ? 11.435 11.679 -12.218 1.00 97.50 113 GLU A O 1
ATOM 881 N N . LYS A 1 114 ? 11.814 9.471 -12.416 1.00 98.00 114 LYS A N 1
ATOM 882 C CA . LYS A 1 114 ? 12.370 9.510 -13.767 1.00 98.00 114 LYS A CA 1
ATOM 883 C C . LYS A 1 114 ? 11.570 8.587 -14.672 1.00 98.00 114 LYS A C 1
ATOM 885 O O . LYS A 1 114 ? 11.510 7.378 -14.439 1.00 98.00 114 LYS A O 1
ATOM 890 N N . GLU A 1 115 ? 11.003 9.162 -15.719 1.00 97.69 115 GLU A N 1
ATOM 891 C CA . GLU A 1 115 ? 10.287 8.439 -16.765 1.00 97.69 115 GLU A CA 1
ATOM 892 C C . GLU A 1 115 ? 11.194 8.272 -17.987 1.00 97.69 115 GLU A C 1
ATOM 894 O O . GLU A 1 115 ? 11.877 9.207 -18.405 1.00 97.69 115 GLU A O 1
ATOM 899 N N . GLU A 1 116 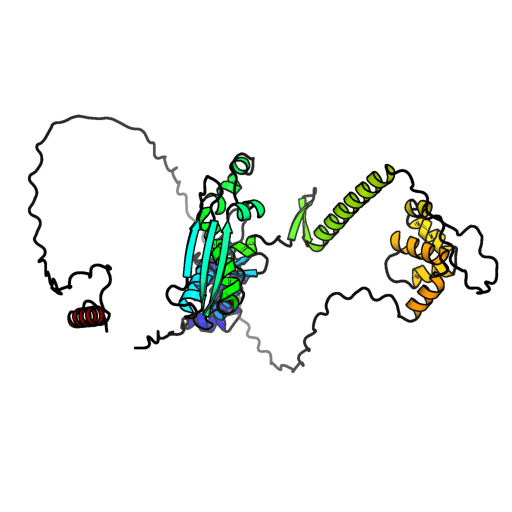? 11.236 7.065 -18.544 1.00 97.25 116 GLU A N 1
ATOM 900 C CA . GLU A 1 116 ? 12.049 6.721 -19.710 1.00 97.25 116 GLU A CA 1
ATOM 901 C C . GLU A 1 116 ? 11.235 5.870 -20.689 1.00 97.25 116 GLU A C 1
ATOM 903 O O . GLU A 1 116 ? 10.436 5.025 -20.280 1.00 97.25 116 GLU A O 1
ATOM 908 N N . GLY A 1 117 ? 11.496 6.034 -21.987 1.00 95.12 117 GLY A N 1
ATOM 909 C CA . GLY A 1 117 ? 10.863 5.247 -23.046 1.00 95.12 117 GLY A CA 1
ATOM 910 C C . GLY A 1 117 ? 9.505 5.788 -23.490 1.00 95.12 117 GLY A C 1
ATOM 911 O O . GLY A 1 117 ? 9.113 6.897 -23.139 1.00 95.12 117 GLY A O 1
ATOM 912 N N . ASP A 1 118 ? 8.805 4.991 -24.293 1.00 93.81 118 ASP A N 1
ATOM 913 C CA . ASP A 1 118 ? 7.544 5.373 -24.927 1.00 93.81 118 ASP A CA 1
ATOM 914 C C . ASP A 1 118 ? 6.455 4.321 -24.659 1.00 93.81 118 ASP A C 1
ATOM 916 O O . ASP A 1 118 ? 6.711 3.107 -24.629 1.00 93.81 118 ASP A O 1
ATOM 920 N N . VAL A 1 119 ? 5.241 4.803 -24.387 1.00 92.06 119 VAL A N 1
ATOM 921 C CA . VAL A 1 119 ? 4.099 3.969 -23.991 1.00 92.06 119 VAL A CA 1
ATOM 922 C C . VAL A 1 119 ? 3.585 3.152 -25.176 1.00 92.06 119 VAL A C 1
ATOM 924 O O . VAL A 1 119 ? 3.341 1.953 -25.020 1.00 92.06 119 VAL A O 1
ATOM 927 N N . GLU A 1 120 ? 3.495 3.767 -26.356 1.00 88.94 120 GLU A N 1
ATOM 928 C CA . GLU A 1 120 ? 3.014 3.145 -27.594 1.00 88.94 120 GLU A CA 1
ATOM 929 C C . GLU A 1 120 ? 4.024 2.118 -28.121 1.00 88.94 120 GLU A C 1
ATOM 931 O O . GLU A 1 120 ? 3.659 1.005 -28.505 1.00 88.94 120 GLU A O 1
ATOM 936 N N . ALA A 1 121 ? 5.320 2.427 -28.026 1.00 89.94 121 ALA A N 1
ATOM 937 C CA . ALA A 1 121 ? 6.404 1.491 -28.317 1.00 89.94 121 ALA A CA 1
ATOM 938 C C . ALA A 1 121 ? 6.519 0.360 -27.273 1.00 89.94 121 ALA A C 1
ATOM 940 O O . ALA A 1 121 ? 7.268 -0.601 -27.463 1.00 89.94 121 ALA A O 1
ATOM 941 N N . GLY A 1 122 ? 5.800 0.457 -26.148 1.00 91.00 122 GLY A N 1
ATOM 942 C CA . GLY A 1 122 ? 5.810 -0.530 -25.071 1.00 91.00 122 GLY A CA 1
ATOM 943 C C . GLY A 1 122 ? 7.136 -0.623 -24.308 1.00 91.00 122 GLY A C 1
ATOM 944 O O . GLY A 1 122 ? 7.367 -1.636 -23.639 1.00 91.00 122 GLY A O 1
ATOM 945 N N . SER A 1 123 ? 7.992 0.398 -24.416 1.00 94.62 123 SER A N 1
ATOM 946 C CA . SER A 1 123 ? 9.301 0.501 -23.756 1.00 94.62 123 SER A CA 1
ATOM 947 C C . SER A 1 123 ? 9.279 1.375 -22.498 1.00 94.62 123 SER A C 1
ATOM 949 O O . SER A 1 123 ? 10.286 1.443 -21.796 1.00 94.62 123 SER A O 1
ATOM 951 N N . TYR A 1 124 ? 8.139 2.003 -22.192 1.00 97.56 124 TYR A N 1
ATOM 952 C CA . TYR A 1 124 ? 7.977 2.892 -21.044 1.00 97.56 124 TYR A CA 1
ATOM 953 C C . TYR A 1 124 ? 8.317 2.221 -19.705 1.00 97.56 124 TYR A C 1
ATOM 955 O O . TYR A 1 124 ? 7.898 1.090 -19.404 1.00 97.56 124 TYR A O 1
ATOM 963 N N . LYS A 1 125 ? 9.070 2.954 -18.890 1.00 97.88 125 LYS A N 1
ATOM 964 C CA . LYS A 1 125 ? 9.570 2.555 -17.579 1.00 97.88 125 LYS A CA 1
ATOM 965 C C . LYS A 1 125 ? 9.638 3.779 -16.675 1.00 97.88 125 LYS A C 1
ATOM 967 O O . LYS A 1 125 ? 10.119 4.831 -17.079 1.00 97.88 125 LYS A O 1
ATOM 972 N N . VAL A 1 126 ? 9.231 3.601 -15.424 1.00 98.44 126 VAL A N 1
ATOM 973 C CA . VAL A 1 126 ? 9.381 4.616 -14.379 1.00 98.44 126 VAL A CA 1
ATOM 974 C C . VAL A 1 126 ? 10.368 4.105 -13.345 1.00 98.44 126 VAL A C 1
ATOM 976 O O . VAL A 1 126 ? 10.252 2.970 -12.878 1.00 98.44 126 VAL A O 1
ATOM 979 N N . THR A 1 127 ? 11.352 4.931 -13.007 1.00 98.56 127 THR A N 1
ATOM 980 C CA . THR A 1 127 ? 12.302 4.695 -11.918 1.00 98.56 127 THR A CA 1
ATOM 981 C C . THR A 1 127 ? 12.090 5.759 -10.857 1.00 98.56 127 THR A C 1
ATOM 983 O O . THR A 1 127 ? 12.085 6.947 -11.165 1.00 98.56 127 THR A O 1
ATOM 986 N N . ILE A 1 128 ? 11.915 5.333 -9.613 1.00 98.31 128 ILE A N 1
ATOM 987 C CA . ILE A 1 128 ? 11.752 6.220 -8.470 1.00 98.31 128 ILE A CA 1
ATOM 988 C C . ILE A 1 128 ? 12.925 5.998 -7.534 1.00 98.31 128 ILE A C 1
ATOM 990 O O . ILE A 1 128 ? 13.239 4.858 -7.178 1.00 98.31 128 ILE A O 1
ATOM 994 N N . THR A 1 129 ? 13.561 7.098 -7.157 1.00 98.44 129 THR A N 1
ATOM 995 C CA . THR A 1 129 ? 14.697 7.141 -6.244 1.00 98.44 129 THR A CA 1
ATOM 996 C C . THR A 1 129 ? 14.287 7.869 -4.975 1.00 98.44 129 THR A C 1
ATOM 998 O O . THR A 1 129 ? 13.720 8.961 -5.027 1.00 98.44 129 THR A O 1
ATOM 1001 N N . GLY A 1 130 ? 14.569 7.236 -3.841 1.00 98.12 130 GLY A N 1
ATOM 1002 C CA . GLY A 1 130 ? 14.294 7.727 -2.503 1.00 98.12 130 GLY A CA 1
ATOM 1003 C C . GLY A 1 130 ? 15.579 7.822 -1.695 1.00 98.12 130 GLY A C 1
ATOM 1004 O O . GLY A 1 130 ? 16.398 6.905 -1.738 1.00 98.12 130 GLY A O 1
ATOM 1005 N N . LYS A 1 131 ? 15.743 8.902 -0.932 1.00 98.25 131 LYS A N 1
ATOM 1006 C CA . LYS A 1 131 ? 16.853 9.090 0.000 1.00 98.25 131 LYS A CA 1
ATOM 1007 C C . LYS A 1 131 ? 16.351 9.440 1.389 1.00 98.25 131 LYS A C 1
ATOM 1009 O O . LYS A 1 131 ? 15.590 10.395 1.579 1.00 98.25 131 LYS A O 1
ATOM 1014 N N . ARG A 1 132 ? 16.835 8.687 2.367 1.00 97.69 132 ARG A N 1
ATOM 1015 C CA . ARG A 1 132 ? 16.570 8.897 3.783 1.00 97.69 132 ARG A CA 1
ATOM 1016 C C . ARG A 1 132 ? 17.529 9.912 4.394 1.00 97.69 132 ARG A C 1
ATOM 1018 O O . ARG A 1 132 ? 18.713 9.957 4.069 1.00 97.69 132 ARG A O 1
ATOM 1025 N N . LYS A 1 133 ? 16.996 10.755 5.273 1.00 97.19 133 LYS A N 1
ATOM 1026 C CA . LYS A 1 133 ? 17.722 11.788 6.021 1.00 97.19 133 LYS A CA 1
ATOM 1027 C C . LYS A 1 133 ? 18.413 11.214 7.255 1.00 97.19 133 LYS A C 1
ATOM 1029 O O . LYS A 1 133 ? 19.494 11.669 7.602 1.00 97.19 133 LYS A O 1
ATOM 1034 N N . ASP A 1 134 ? 17.767 10.264 7.921 1.00 94.38 134 ASP A N 1
ATOM 1035 C CA . ASP A 1 134 ? 18.181 9.702 9.209 1.00 94.38 134 ASP A CA 1
ATOM 1036 C C . ASP A 1 134 ? 19.404 8.784 9.093 1.00 94.38 134 ASP A C 1
ATOM 1038 O O . ASP A 1 134 ? 20.343 8.917 9.871 1.00 94.38 134 ASP A O 1
ATOM 1042 N N . ASN A 1 135 ? 19.423 7.894 8.099 1.00 94.38 135 ASN A N 1
ATOM 1043 C CA . ASN A 1 135 ? 20.522 6.947 7.872 1.00 94.38 135 ASN A CA 1
ATOM 1044 C C . ASN A 1 135 ? 21.303 7.199 6.570 1.00 94.38 135 ASN A C 1
ATOM 1046 O O . ASN A 1 135 ? 22.283 6.510 6.298 1.00 94.38 135 ASN A O 1
ATOM 1050 N N . GLY A 1 136 ? 20.881 8.171 5.754 1.00 95.12 136 GLY A N 1
ATOM 1051 C CA . GLY A 1 136 ? 21.530 8.503 4.484 1.00 95.12 136 GLY A CA 1
ATOM 1052 C C . GLY A 1 136 ? 21.340 7.467 3.371 1.00 95.12 136 GLY A C 1
ATOM 1053 O O . GLY A 1 136 ? 21.890 7.666 2.286 1.00 95.12 136 GLY A O 1
ATOM 1054 N N . ILE A 1 137 ? 20.584 6.387 3.610 1.00 97.06 137 ILE A N 1
ATOM 1055 C CA . ILE A 1 137 ? 20.371 5.317 2.633 1.00 97.06 137 ILE A CA 1
ATOM 1056 C C . ILE A 1 137 ? 19.587 5.868 1.447 1.00 97.06 137 ILE A C 1
ATOM 1058 O O . ILE A 1 137 ? 18.538 6.499 1.594 1.00 97.06 137 ILE A O 1
ATOM 1062 N N . GLU A 1 138 ? 20.107 5.589 0.260 1.00 97.88 138 GLU A N 1
ATOM 1063 C CA . GLU A 1 138 ? 19.484 5.911 -1.011 1.00 97.88 138 GLU A CA 1
ATOM 1064 C C . GLU A 1 138 ? 19.136 4.614 -1.737 1.00 97.88 138 GLU A C 1
ATOM 1066 O O . GLU A 1 138 ? 19.955 3.698 -1.836 1.00 97.88 138 GLU A O 1
ATOM 1071 N N . MET A 1 139 ? 17.905 4.517 -2.229 1.00 98.38 139 MET A N 1
ATOM 1072 C CA . MET A 1 139 ? 17.413 3.337 -2.924 1.00 98.38 139 MET A CA 1
ATOM 1073 C C . MET A 1 139 ? 16.611 3.748 -4.148 1.00 98.38 139 MET A C 1
ATOM 1075 O O . MET A 1 139 ? 15.912 4.757 -4.145 1.00 98.38 139 MET A O 1
ATOM 1079 N N . SER A 1 140 ? 16.697 2.940 -5.202 1.00 98.31 140 SER A N 1
ATOM 1080 C CA . SER A 1 140 ? 15.870 3.100 -6.393 1.00 98.31 140 SER A CA 1
ATOM 1081 C C . SER A 1 140 ? 15.080 1.831 -6.687 1.00 98.31 140 SER A C 1
ATOM 1083 O O . SER A 1 140 ? 15.583 0.710 -6.537 1.00 98.31 140 SER A O 1
ATOM 1085 N N . ARG A 1 141 ? 13.843 2.009 -7.148 1.00 98.25 141 ARG A N 1
ATOM 1086 C CA . ARG A 1 141 ? 13.002 0.947 -7.704 1.00 98.25 141 ARG A CA 1
ATOM 1087 C C . ARG A 1 141 ? 12.445 1.386 -9.037 1.00 98.25 141 ARG A C 1
ATOM 1089 O O . ARG A 1 141 ? 12.206 2.565 -9.268 1.00 98.25 141 ARG A O 1
ATOM 1096 N N . SER A 1 142 ? 12.262 0.427 -9.933 1.00 98.00 142 SER A N 1
ATOM 1097 C CA . SER A 1 142 ? 11.705 0.708 -11.248 1.00 98.00 142 SER A CA 1
ATOM 1098 C C . SER A 1 142 ? 10.670 -0.321 -11.639 1.00 98.00 142 SER A C 1
ATOM 1100 O O . SER A 1 142 ? 10.779 -1.490 -11.259 1.00 98.00 142 SER A O 1
ATOM 1102 N N . PHE A 1 143 ? 9.692 0.131 -12.412 1.00 98.06 143 PHE A N 1
ATOM 1103 C CA . PHE A 1 143 ? 8.683 -0.717 -13.011 1.00 98.06 143 PHE A CA 1
ATOM 1104 C C . PHE A 1 143 ? 8.510 -0.347 -14.483 1.00 98.06 143 PHE A C 1
ATOM 1106 O O . PHE A 1 143 ? 8.541 0.831 -14.837 1.00 98.06 143 PHE A O 1
ATOM 1113 N N . SER A 1 144 ? 8.354 -1.342 -15.351 1.00 97.94 144 SER A N 1
ATOM 1114 C CA . SER A 1 144 ? 8.211 -1.157 -16.798 1.00 97.94 144 SER A CA 1
ATOM 1115 C C . SER A 1 144 ? 6.929 -1.777 -17.347 1.00 97.94 144 SER A C 1
ATOM 1117 O O . SER A 1 144 ? 6.348 -2.692 -16.756 1.00 97.94 144 SER A O 1
ATOM 1119 N N . ILE A 1 145 ? 6.536 -1.360 -18.554 1.00 96.94 145 ILE A N 1
ATOM 1120 C CA . ILE A 1 145 ? 5.469 -2.030 -19.313 1.00 96.94 145 ILE A CA 1
ATOM 1121 C C . ILE A 1 145 ? 5.808 -3.511 -19.547 1.00 96.94 145 ILE A C 1
ATOM 1123 O O . ILE A 1 145 ? 4.919 -4.360 -19.500 1.00 96.94 145 ILE A O 1
ATOM 1127 N N . SER A 1 146 ? 7.081 -3.866 -19.757 1.00 95.94 146 SER A N 1
ATOM 1128 C CA . SER A 1 146 ? 7.480 -5.271 -19.925 1.00 95.94 146 SER A CA 1
ATOM 1129 C C . SER A 1 146 ? 7.257 -6.102 -18.655 1.00 95.94 146 SER A C 1
ATOM 1131 O O . SER A 1 146 ? 6.838 -7.257 -18.744 1.00 95.94 146 SER A O 1
ATOM 1133 N N . GLN A 1 147 ? 7.462 -5.526 -17.466 1.00 96.31 147 GLN A N 1
ATOM 1134 C CA . GLN A 1 147 ? 7.073 -6.150 -16.197 1.00 96.31 147 GLN A CA 1
ATOM 1135 C C . GLN A 1 147 ? 5.548 -6.242 -16.061 1.00 96.31 147 GLN A C 1
ATOM 1137 O O . GLN A 1 147 ? 5.045 -7.318 -15.748 1.00 96.31 147 GLN A O 1
ATOM 1142 N N . ALA A 1 148 ? 4.809 -5.178 -16.392 1.00 95.88 148 ALA A N 1
ATOM 1143 C CA . ALA A 1 148 ? 3.344 -5.173 -16.353 1.00 95.88 148 ALA A CA 1
ATOM 1144 C C . ALA A 1 148 ? 2.715 -6.230 -17.283 1.00 95.88 148 ALA A C 1
ATOM 1146 O O . ALA A 1 148 ? 1.736 -6.878 -16.915 1.00 95.88 148 ALA A O 1
ATOM 1147 N N . LYS A 1 149 ? 3.286 -6.440 -18.478 1.00 94.50 149 LYS A N 1
ATOM 1148 C CA . LYS A 1 149 ? 2.876 -7.495 -19.422 1.00 94.50 149 LYS A CA 1
ATOM 1149 C C . LYS A 1 149 ? 3.124 -8.890 -18.845 1.00 94.50 149 LYS A C 1
ATOM 1151 O O . LYS A 1 149 ? 2.231 -9.728 -18.907 1.00 94.50 149 LYS A O 1
ATOM 1156 N N . ARG A 1 150 ? 4.299 -9.128 -18.244 1.00 92.94 150 ARG A N 1
ATOM 1157 C CA . ARG A 1 150 ? 4.621 -10.408 -17.579 1.00 92.94 150 ARG A CA 1
ATOM 1158 C C . ARG A 1 150 ? 3.695 -10.706 -16.400 1.00 92.94 150 ARG A C 1
ATOM 1160 O O . ARG A 1 150 ? 3.326 -11.856 -16.211 1.00 92.94 150 ARG A O 1
ATOM 1167 N N . ALA A 1 151 ? 3.291 -9.676 -15.660 1.00 91.25 151 ALA A N 1
ATOM 1168 C CA . ALA A 1 151 ? 2.331 -9.783 -14.564 1.00 91.25 151 ALA A CA 1
ATOM 1169 C C . ALA A 1 151 ? 0.860 -9.883 -15.032 1.00 91.25 151 ALA A C 1
ATOM 1171 O O . ALA A 1 151 ? -0.039 -9.978 -14.206 1.00 91.25 151 ALA A O 1
ATOM 1172 N N . GLY A 1 152 ? 0.579 -9.827 -16.342 1.00 91.12 152 GLY A N 1
ATOM 1173 C CA . GLY A 1 152 ? -0.791 -9.885 -16.872 1.00 91.12 152 GLY A CA 1
ATOM 1174 C C . GLY A 1 152 ? -1.647 -8.642 -16.580 1.00 91.12 152 GLY A C 1
ATOM 1175 O O . GLY A 1 152 ? -2.870 -8.682 -16.728 1.00 91.12 152 GLY A O 1
ATOM 1176 N N . LEU A 1 153 ? -1.014 -7.539 -16.176 1.00 93.19 153 LEU A N 1
ATOM 1177 C CA . LEU A 1 153 ? -1.669 -6.285 -15.800 1.00 93.19 153 LEU A CA 1
ATOM 1178 C C . LEU A 1 153 ? -1.901 -5.373 -17.007 1.00 93.19 153 LEU A C 1
ATOM 1180 O O . LEU A 1 153 ? -2.917 -4.680 -17.088 1.00 93.19 153 LEU A O 1
ATOM 1184 N N . TRP A 1 154 ? -0.961 -5.384 -17.955 1.00 94.50 154 TRP A N 1
ATOM 1185 C CA . TRP A 1 154 ? -1.024 -4.549 -19.150 1.00 94.50 154 TRP A CA 1
ATOM 1186 C C . TRP A 1 154 ? -2.088 -5.050 -20.129 1.00 94.50 154 TRP A C 1
ATOM 1188 O O . TRP A 1 154 ? -2.068 -6.210 -20.542 1.00 94.50 154 TRP A O 1
ATOM 1198 N N . ILE A 1 155 ? -3.002 -4.167 -20.531 1.00 92.81 155 ILE A N 1
ATOM 1199 C CA . ILE A 1 155 ? -4.097 -4.514 -21.440 1.00 92.81 155 ILE A CA 1
ATOM 1200 C C . ILE A 1 155 ? -3.634 -4.333 -22.885 1.00 92.81 155 ILE A C 1
ATOM 1202 O O . ILE A 1 155 ? -3.361 -3.216 -23.315 1.00 92.81 155 ILE A O 1
ATOM 1206 N N . THR A 1 156 ? -3.548 -5.429 -23.642 1.00 90.38 156 THR A N 1
ATOM 1207 C CA . THR A 1 156 ? -3.213 -5.377 -25.073 1.00 90.38 156 THR A CA 1
ATOM 1208 C C . THR A 1 156 ? -4.463 -5.175 -25.939 1.00 90.38 156 THR A C 1
ATOM 1210 O O . THR A 1 156 ? -5.561 -5.562 -25.523 1.00 90.38 156 THR A O 1
ATOM 1213 N N . PRO A 1 157 ? -4.326 -4.621 -27.160 1.00 89.31 157 PRO A N 1
ATOM 1214 C CA . PRO A 1 157 ? -5.445 -4.475 -28.095 1.00 89.31 157 PRO A CA 1
ATOM 1215 C C . PRO A 1 157 ? -6.197 -5.788 -28.351 1.00 89.31 157 PRO A C 1
ATOM 1217 O O . PRO A 1 157 ? -7.427 -5.805 -28.348 1.00 89.31 157 PRO A O 1
ATOM 1220 N N . ASP A 1 158 ? -5.480 -6.908 -28.447 1.00 90.44 158 ASP A N 1
ATOM 1221 C CA . ASP A 1 158 ? -6.077 -8.234 -28.649 1.00 90.44 158 ASP A CA 1
ATOM 1222 C C . ASP A 1 158 ? -7.000 -8.646 -27.494 1.00 90.44 158 ASP A C 1
ATOM 1224 O O . ASP A 1 158 ? -8.016 -9.309 -27.697 1.00 90.44 158 ASP A O 1
ATOM 1228 N N . MET A 1 159 ? -6.684 -8.240 -26.258 1.00 90.06 159 MET A N 1
ATOM 1229 C CA . MET A 1 159 ? -7.540 -8.511 -25.097 1.00 90.06 159 MET A CA 1
ATOM 1230 C C . MET A 1 159 ? -8.841 -7.706 -25.137 1.00 90.06 159 MET A C 1
ATOM 1232 O O . MET A 1 159 ? -9.832 -8.141 -24.554 1.00 90.06 159 MET A O 1
ATOM 1236 N N . LEU A 1 160 ? -8.855 -6.556 -25.819 1.00 91.50 160 LEU A N 1
ATOM 1237 C CA . LEU A 1 160 ? -10.037 -5.701 -25.960 1.00 91.50 160 LEU A CA 1
ATOM 1238 C C . LEU A 1 160 ? -11.022 -6.221 -27.010 1.00 91.50 160 LEU A C 1
ATOM 1240 O O . LEU A 1 160 ? -12.207 -5.908 -26.913 1.00 91.50 160 LEU A O 1
ATOM 1244 N N . GLN A 1 161 ? -10.544 -6.987 -27.996 1.00 91.69 161 GLN A N 1
ATOM 1245 C CA . GLN A 1 161 ? -11.372 -7.568 -29.060 1.00 91.69 161 GLN A CA 1
ATOM 1246 C C . GLN A 1 161 ? -12.083 -8.862 -28.633 1.00 91.69 161 GLN A C 1
ATOM 1248 O O . GLN A 1 161 ? -13.041 -9.285 -29.275 1.00 91.69 161 GLN A O 1
ATOM 1253 N N . LYS A 1 162 ? -11.637 -9.497 -27.544 1.00 91.62 162 LYS A N 1
ATOM 1254 C CA . LYS A 1 162 ? -12.281 -10.695 -26.986 1.00 91.62 162 LYS A CA 1
ATOM 1255 C C . LYS A 1 162 ? -13.647 -10.360 -26.379 1.00 91.62 162 LYS A C 1
ATOM 1257 O O . LYS A 1 162 ? -13.903 -9.224 -25.992 1.00 91.62 162 LYS A O 1
ATOM 1262 N N . GLN A 1 163 ? -14.492 -11.379 -26.214 1.00 87.31 163 GLN A N 1
ATOM 1263 C CA . GLN A 1 163 ? -15.837 -11.254 -25.630 1.00 87.31 163 GLN A CA 1
ATOM 1264 C C . GLN A 1 163 ? -15.840 -10.550 -24.252 1.00 87.31 163 GLN A C 1
ATOM 1266 O O . GLN A 1 163 ? -16.718 -9.739 -23.973 1.00 87.31 163 GLN A O 1
ATOM 1271 N N . ASP A 1 164 ? -14.812 -10.771 -23.424 1.00 85.44 164 ASP A N 1
ATOM 1272 C CA . ASP A 1 164 ? -14.626 -10.108 -22.119 1.00 85.44 164 ASP A CA 1
ATOM 1273 C C . ASP A 1 164 ? -13.913 -8.740 -22.182 1.00 85.44 164 ASP A C 1
ATOM 1275 O O . ASP A 1 164 ? -13.573 -8.153 -21.147 1.00 85.44 164 ASP A O 1
ATOM 1279 N N . GLY A 1 165 ? -13.671 -8.199 -23.377 1.00 86.38 165 GLY A N 1
ATOM 1280 C CA . GLY A 1 165 ? -12.910 -6.965 -23.575 1.00 86.38 165 GLY A CA 1
ATOM 1281 C C . GLY A 1 165 ? -13.493 -5.763 -22.827 1.00 86.38 165 GLY A C 1
ATOM 1282 O O . GLY A 1 165 ? -12.745 -4.906 -22.354 1.00 86.38 165 GLY A O 1
ATOM 1283 N N . TYR A 1 166 ? -14.814 -5.728 -22.615 1.00 85.69 166 TYR A N 1
ATOM 1284 C CA . TYR A 1 166 ? -15.482 -4.662 -21.862 1.00 85.69 166 TYR A CA 1
ATOM 1285 C C . TYR A 1 166 ? -15.007 -4.569 -20.399 1.00 85.69 166 TYR A C 1
ATOM 1287 O O . TYR A 1 166 ? -14.810 -3.462 -19.897 1.00 85.69 166 TYR A O 1
ATOM 1295 N N . LYS A 1 167 ? -14.733 -5.702 -19.730 1.00 86.12 167 LYS A N 1
ATOM 1296 C CA . LYS A 1 167 ? -14.184 -5.723 -18.359 1.00 86.12 167 LYS A CA 1
ATOM 1297 C C . LYS A 1 167 ? -12.780 -5.124 -18.332 1.00 86.12 167 LYS A C 1
ATOM 1299 O O . LYS A 1 167 ? -12.420 -4.395 -17.412 1.00 86.12 167 LYS A O 1
ATOM 1304 N N . LYS A 1 168 ? -11.982 -5.396 -19.370 1.00 88.44 168 LYS A N 1
ATOM 1305 C CA . LYS A 1 168 ? -10.617 -4.867 -19.501 1.00 88.44 168 LYS A CA 1
ATOM 1306 C C . LYS A 1 168 ? -10.609 -3.359 -19.774 1.00 88.44 168 LYS A C 1
ATOM 1308 O O . LYS A 1 168 ? -9.767 -2.670 -19.207 1.00 88.44 168 LYS A O 1
ATOM 1313 N N . LYS A 1 169 ? -11.594 -2.826 -20.512 1.00 89.81 169 LYS A N 1
ATOM 1314 C CA . LYS A 1 169 ? -11.783 -1.370 -20.711 1.00 89.81 169 LYS A CA 1
ATOM 1315 C C . LYS A 1 169 ? -12.084 -0.605 -19.417 1.00 89.81 169 LYS A C 1
ATOM 1317 O O . LYS A 1 169 ? -11.799 0.586 -19.315 1.00 89.81 169 LYS A O 1
ATOM 1322 N N . GLN A 1 170 ? -12.662 -1.269 -18.417 1.00 88.62 170 GLN A N 1
ATOM 1323 C CA . GLN A 1 170 ? -12.916 -0.665 -17.107 1.00 88.62 170 GLN A CA 1
ATOM 1324 C C . GLN A 1 170 ? -11.679 -0.661 -16.194 1.00 88.62 170 GLN A C 1
ATOM 1326 O O . GLN A 1 170 ? -11.678 0.049 -15.190 1.00 88.62 170 GLN A O 1
ATOM 1331 N N . SER A 1 171 ? -10.623 -1.406 -16.540 1.00 90.62 171 SER A N 1
ATOM 1332 C CA . SER A 1 171 ? -9.399 -1.496 -15.743 1.00 90.62 171 SER A CA 1
ATOM 1333 C C . SER A 1 171 ? -8.645 -0.165 -15.694 1.00 90.62 171 SER A C 1
ATOM 1335 O O . SER A 1 171 ? -8.462 0.500 -16.716 1.00 90.62 171 SER A O 1
ATOM 1337 N N . ALA A 1 172 ? -8.116 0.178 -14.517 1.00 92.56 172 ALA A N 1
ATOM 1338 C CA . ALA A 1 172 ? -7.219 1.320 -14.344 1.00 92.56 172 ALA A CA 1
ATOM 1339 C C . ALA A 1 172 ? -5.959 1.201 -15.219 1.00 92.56 172 ALA A C 1
ATOM 1341 O O . ALA A 1 172 ? -5.472 2.205 -15.721 1.00 92.56 172 ALA A O 1
ATOM 1342 N N . TRP A 1 173 ? -5.488 -0.021 -15.485 1.00 94.12 173 TRP A N 1
ATOM 1343 C CA . TRP A 1 173 ? -4.346 -0.272 -16.369 1.00 94.12 173 TRP A CA 1
ATOM 1344 C C . TRP A 1 173 ? -4.606 0.079 -17.833 1.00 94.12 173 TRP A C 1
ATOM 1346 O O . TRP A 1 173 ? -3.666 0.410 -18.545 1.00 94.12 173 TRP A O 1
ATOM 1356 N N . TYR A 1 174 ? -5.863 0.023 -18.282 1.00 93.75 174 TYR A N 1
ATOM 1357 C CA . TYR A 1 174 ? -6.230 0.464 -19.627 1.00 93.75 174 TYR A CA 1
ATOM 1358 C C . TYR A 1 174 ? -6.366 1.988 -19.693 1.00 93.75 174 TYR A C 1
ATOM 1360 O O . TYR A 1 174 ? -5.838 2.615 -20.602 1.00 93.75 174 TYR A O 1
ATOM 1368 N N . LYS A 1 175 ? -7.050 2.590 -18.712 1.00 93.88 175 LYS A N 1
ATOM 1369 C CA . LYS A 1 175 ? -7.327 4.037 -18.701 1.00 93.88 175 LYS A CA 1
ATOM 1370 C C . LYS A 1 175 ? -6.106 4.886 -18.339 1.00 93.88 175 LYS A C 1
ATOM 1372 O O . LYS A 1 175 ? -5.957 5.989 -18.847 1.00 93.88 175 LYS A O 1
ATOM 1377 N N . TYR A 1 176 ? -5.259 4.382 -17.444 1.00 95.56 176 TYR A N 1
ATOM 1378 C CA . TYR A 1 176 ? -4.181 5.128 -16.792 1.00 95.56 176 TYR A CA 1
ATOM 1379 C C . TYR A 1 176 ? -2.895 4.293 -16.690 1.00 95.56 176 TYR A C 1
ATOM 1381 O O . TYR A 1 176 ? -2.220 4.302 -15.662 1.00 95.56 176 TYR A O 1
ATOM 1389 N N . GLY A 1 177 ? -2.550 3.560 -17.754 1.00 95.06 177 GLY A N 1
ATOM 1390 C CA . GLY A 1 177 ? -1.379 2.675 -17.805 1.00 95.06 177 GLY A CA 1
ATOM 1391 C C . GLY A 1 177 ? -0.074 3.305 -17.288 1.00 95.06 177 GLY A C 1
ATOM 1392 O O . GLY A 1 177 ? 0.533 2.724 -16.387 1.00 95.06 177 GLY A O 1
ATOM 1393 N N . PRO A 1 178 ? 0.339 4.498 -17.765 1.00 95.75 178 PRO A N 1
ATOM 1394 C CA . PRO A 1 178 ? 1.560 5.161 -17.293 1.00 95.75 178 PRO A CA 1
ATOM 1395 C C . PRO A 1 178 ? 1.548 5.446 -15.786 1.00 95.75 178 PRO A C 1
ATOM 1397 O O . PRO A 1 178 ? 2.500 5.116 -15.079 1.00 95.75 178 PRO A O 1
ATOM 1400 N N . ARG A 1 179 ? 0.419 5.946 -15.264 1.00 96.56 179 ARG A N 1
ATOM 1401 C CA . ARG A 1 179 ? 0.245 6.192 -13.826 1.00 96.56 179 ARG A CA 1
ATOM 1402 C C . ARG A 1 179 ? 0.362 4.901 -13.024 1.00 96.56 179 ARG A C 1
ATOM 1404 O O . ARG A 1 179 ? 1.039 4.890 -12.006 1.00 96.56 179 ARG A O 1
ATOM 1411 N N . MET A 1 180 ? -0.229 3.805 -13.501 1.00 96.75 180 MET A N 1
ATOM 1412 C CA . MET A 1 180 ? -0.119 2.510 -12.826 1.00 96.75 180 MET A CA 1
ATOM 1413 C C . MET A 1 180 ? 1.331 2.008 -12.770 1.00 96.75 180 MET A C 1
ATOM 1415 O O . MET A 1 180 ? 1.733 1.444 -11.755 1.00 96.75 180 MET A O 1
ATOM 1419 N N . VAL A 1 181 ? 2.139 2.244 -13.811 1.00 97.44 181 VAL A N 1
ATOM 1420 C CA . VAL A 1 181 ? 3.574 1.907 -13.806 1.00 97.44 181 VAL A CA 1
ATOM 1421 C C . VAL A 1 181 ? 4.325 2.714 -12.739 1.00 97.44 181 VAL A C 1
ATOM 1423 O O . VAL A 1 181 ? 5.069 2.127 -11.950 1.00 97.44 181 VAL A O 1
ATOM 1426 N N . ALA A 1 182 ? 4.084 4.025 -12.652 1.00 97.50 182 ALA A N 1
ATOM 1427 C CA . ALA A 1 182 ? 4.678 4.879 -11.621 1.00 97.50 182 ALA A CA 1
ATOM 1428 C C . ALA A 1 182 ? 4.260 4.454 -10.203 1.00 97.50 182 ALA A C 1
ATOM 1430 O O . ALA A 1 182 ? 5.102 4.316 -9.314 1.00 97.50 182 ALA A O 1
ATOM 1431 N N . THR A 1 183 ? 2.971 4.170 -9.998 1.00 97.19 183 THR A N 1
ATOM 1432 C CA . THR A 1 183 ? 2.433 3.703 -8.715 1.00 97.19 183 THR A CA 1
ATOM 1433 C C . THR A 1 183 ? 3.095 2.400 -8.266 1.00 97.19 183 THR A C 1
ATOM 1435 O O . THR A 1 183 ? 3.428 2.265 -7.092 1.00 97.19 183 THR A O 1
ATOM 1438 N N . ARG A 1 184 ? 3.369 1.465 -9.186 1.00 97.12 184 ARG A N 1
ATOM 1439 C CA . ARG A 1 184 ? 4.089 0.223 -8.858 1.00 97.12 184 ARG A CA 1
ATOM 1440 C C . ARG A 1 184 ? 5.519 0.463 -8.415 1.00 97.12 184 ARG A C 1
ATOM 1442 O O . ARG A 1 184 ? 5.928 -0.072 -7.389 1.00 97.12 184 ARG A O 1
ATOM 1449 N N . ALA A 1 185 ? 6.266 1.278 -9.157 1.00 98.06 185 ALA A N 1
ATOM 1450 C CA . ALA A 1 185 ? 7.628 1.629 -8.768 1.00 98.06 185 ALA A CA 1
ATOM 1451 C C . ALA A 1 185 ? 7.655 2.299 -7.381 1.00 98.06 185 ALA A C 1
ATOM 1453 O O . ALA A 1 185 ? 8.512 1.975 -6.559 1.00 98.06 185 ALA A O 1
ATOM 1454 N N . ALA A 1 186 ? 6.680 3.172 -7.103 1.00 98.00 186 ALA A N 1
ATOM 1455 C CA . ALA A 1 186 ? 6.555 3.867 -5.826 1.00 98.00 186 ALA A CA 1
ATOM 1456 C C . ALA A 1 186 ? 6.221 2.915 -4.678 1.00 98.00 186 ALA A C 1
ATOM 1458 O O . ALA A 1 186 ? 6.897 2.968 -3.659 1.00 98.00 186 ALA A O 1
ATOM 1459 N N . GLY A 1 187 ? 5.235 2.027 -4.840 1.00 97.56 187 GLY A N 1
ATOM 1460 C CA . GLY A 1 187 ? 4.850 1.073 -3.797 1.00 97.56 187 GLY A CA 1
ATOM 1461 C C . GLY A 1 187 ? 6.019 0.198 -3.341 1.00 97.56 187 GLY A C 1
ATOM 1462 O O . GLY A 1 187 ? 6.264 0.082 -2.141 1.00 97.56 187 GLY A O 1
ATOM 1463 N N . PHE A 1 188 ? 6.804 -0.329 -4.289 1.00 97.62 188 PHE A N 1
ATOM 1464 C CA . PHE A 1 188 ? 7.999 -1.116 -3.964 1.00 97.62 188 PHE A CA 1
ATOM 1465 C C . PHE A 1 188 ? 9.065 -0.292 -3.243 1.00 97.62 188 PHE A C 1
ATOM 1467 O O . PHE A 1 188 ? 9.651 -0.765 -2.275 1.00 97.62 188 PHE A O 1
ATOM 1474 N N . LEU A 1 189 ? 9.308 0.948 -3.678 1.00 98.38 189 LEU A N 1
ATOM 1475 C CA . LEU A 1 189 ? 10.270 1.814 -2.999 1.00 98.38 189 LEU A CA 1
ATOM 1476 C C . LEU A 1 189 ? 9.815 2.160 -1.576 1.00 98.38 189 LEU A C 1
ATOM 1478 O O . LEU A 1 189 ? 10.621 2.097 -0.653 1.00 98.38 189 LEU A O 1
ATOM 1482 N N . CYS A 1 190 ? 8.541 2.520 -1.396 1.00 97.94 190 CYS A N 1
ATOM 1483 C CA . CYS A 1 190 ? 7.971 2.857 -0.094 1.00 97.94 190 CYS A CA 1
ATOM 1484 C C . CYS A 1 190 ? 8.136 1.701 0.898 1.00 97.94 190 CYS A C 1
ATOM 1486 O O . CYS A 1 190 ? 8.583 1.932 2.017 1.00 97.94 190 CYS A O 1
ATOM 1488 N N . ARG A 1 191 ? 7.844 0.466 0.474 1.00 96.62 191 ARG A N 1
ATOM 1489 C CA . ARG A 1 191 ? 7.979 -0.727 1.317 1.00 96.62 191 ARG A CA 1
ATOM 1490 C C . ARG A 1 191 ? 9.432 -1.060 1.642 1.00 96.62 191 ARG A C 1
ATOM 1492 O O . ARG A 1 191 ? 9.749 -1.319 2.797 1.00 96.62 191 ARG A O 1
ATOM 1499 N N . ASP A 1 192 ? 10.313 -1.006 0.647 1.00 97.50 192 ASP A N 1
ATOM 1500 C CA . ASP A 1 192 ? 11.704 -1.425 0.824 1.00 97.50 192 ASP A CA 1
ATOM 1501 C C . ASP A 1 192 ? 12.555 -0.395 1.584 1.00 97.50 192 ASP A C 1
ATOM 1503 O O . ASP A 1 192 ? 13.478 -0.776 2.303 1.00 97.50 192 ASP A O 1
ATOM 1507 N N . LEU A 1 193 ? 12.278 0.906 1.422 1.00 98.06 193 LEU A N 1
ATOM 1508 C CA . LEU A 1 193 ? 13.068 1.978 2.039 1.00 98.06 193 LEU A CA 1
ATOM 1509 C C . LEU A 1 193 ? 12.426 2.553 3.310 1.00 98.06 193 LEU A C 1
ATOM 1511 O O . LEU A 1 193 ? 13.152 2.984 4.204 1.00 98.06 193 LEU A O 1
ATOM 1515 N N . TRP A 1 194 ? 11.096 2.560 3.413 1.00 97.88 194 TRP A N 1
ATOM 1516 C CA . TRP A 1 194 ? 10.346 3.163 4.524 1.00 97.88 194 TRP A CA 1
ATOM 1517 C C . TRP A 1 194 ? 9.351 2.198 5.173 1.00 97.88 194 TRP A C 1
ATOM 1519 O O . TRP A 1 194 ? 8.313 2.627 5.679 1.00 97.88 194 TRP A O 1
ATOM 1529 N N . GLY A 1 195 ? 9.669 0.900 5.182 1.00 96.75 195 GLY A N 1
ATOM 1530 C CA . GLY A 1 195 ? 8.850 -0.123 5.832 1.00 96.75 195 GLY A CA 1
ATOM 1531 C C . GLY A 1 195 ? 8.531 0.198 7.295 1.00 96.75 195 GLY A C 1
ATOM 1532 O O . GLY A 1 195 ? 7.410 -0.001 7.731 1.00 96.75 195 GLY A O 1
ATOM 1533 N N . ASP A 1 196 ? 9.450 0.810 8.035 1.00 96.12 196 ASP A N 1
ATOM 1534 C CA . ASP A 1 196 ? 9.222 1.311 9.397 1.00 96.12 196 ASP A CA 1
ATOM 1535 C C . ASP A 1 196 ? 8.157 2.420 9.484 1.00 96.12 196 ASP A C 1
ATOM 1537 O O . ASP A 1 196 ? 7.358 2.428 10.414 1.00 96.12 196 ASP A O 1
ATOM 1541 N N . VAL A 1 197 ? 8.106 3.341 8.515 1.00 96.44 197 VAL A N 1
ATOM 1542 C CA . VAL A 1 197 ? 7.147 4.465 8.510 1.00 96.44 197 VAL A CA 1
ATOM 1543 C C . VAL A 1 197 ? 5.739 4.004 8.144 1.00 96.44 197 VAL A C 1
ATOM 1545 O O . VAL A 1 197 ? 4.758 4.549 8.644 1.00 96.44 197 VAL A O 1
ATOM 1548 N N . ILE A 1 198 ? 5.627 3.015 7.256 1.00 96.19 198 ILE A N 1
ATOM 1549 C CA . ILE A 1 198 ? 4.335 2.480 6.799 1.00 96.19 198 ILE A CA 1
ATOM 1550 C C . ILE A 1 198 ? 3.926 1.195 7.534 1.00 96.19 198 ILE A C 1
ATOM 1552 O O . ILE A 1 198 ? 3.024 0.491 7.075 1.00 96.19 198 ILE A O 1
ATOM 1556 N N . ASP A 1 199 ? 4.610 0.864 8.632 1.00 94.88 199 ASP A N 1
ATOM 1557 C CA . ASP A 1 199 ? 4.408 -0.353 9.431 1.00 94.88 199 ASP A CA 1
ATOM 1558 C C . ASP A 1 199 ? 4.371 -1.638 8.577 1.00 94.88 199 ASP A C 1
ATOM 1560 O O . ASP A 1 199 ? 3.470 -2.468 8.655 1.00 94.88 199 ASP A O 1
ATOM 1564 N N . ASN A 1 200 ? 5.324 -1.730 7.648 1.00 93.56 200 ASN A N 1
ATOM 1565 C CA . ASN A 1 200 ? 5.519 -2.790 6.661 1.00 93.56 200 ASN A CA 1
ATOM 1566 C C . ASN A 1 200 ? 4.257 -3.153 5.864 1.00 93.56 200 ASN A C 1
ATOM 1568 O O . ASN A 1 200 ? 4.132 -4.264 5.344 1.00 93.56 200 ASN A O 1
ATOM 1572 N N . SER A 1 201 ? 3.327 -2.205 5.731 1.00 94.88 201 SER A N 1
ATOM 1573 C CA . SER A 1 201 ? 2.066 -2.436 5.038 1.00 94.88 201 SER A CA 1
ATOM 1574 C C . SER A 1 201 ? 2.297 -2.678 3.546 1.00 94.88 201 SER A C 1
ATOM 1576 O O . SER A 1 201 ? 3.084 -1.993 2.889 1.00 94.88 201 SER A O 1
ATOM 1578 N N . VAL A 1 202 ? 1.566 -3.641 2.987 1.00 95.94 202 VAL A N 1
ATOM 1579 C CA . VAL A 1 202 ? 1.588 -3.937 1.549 1.00 95.94 202 VAL A CA 1
ATOM 1580 C C . VAL A 1 202 ? 0.765 -2.890 0.798 1.00 95.94 202 VAL A C 1
ATOM 1582 O O . VAL A 1 202 ? -0.278 -2.430 1.281 1.00 95.94 202 VAL A O 1
ATOM 1585 N N . SER A 1 203 ? 1.226 -2.507 -0.395 1.00 97.12 203 SER A N 1
ATOM 1586 C CA . SER A 1 203 ? 0.462 -1.593 -1.246 1.00 97.12 203 SER A CA 1
ATOM 1587 C C . SER A 1 203 ? -0.786 -2.271 -1.804 1.00 97.12 203 SER A C 1
ATOM 1589 O O . SER A 1 203 ? -0.758 -3.452 -2.149 1.00 97.12 203 SER A O 1
ATOM 1591 N N . PHE A 1 204 ? -1.885 -1.526 -1.921 1.00 96.12 204 PHE A N 1
ATOM 1592 C CA . PHE A 1 204 ? -3.123 -2.029 -2.522 1.00 96.12 204 PHE A CA 1
ATOM 1593 C C . PHE A 1 204 ? -2.877 -2.612 -3.918 1.00 96.12 204 PHE A C 1
ATOM 1595 O O . PHE A 1 204 ? -3.410 -3.663 -4.274 1.00 96.12 204 PHE A O 1
ATOM 1602 N N . GLU A 1 205 ? -2.048 -1.934 -4.709 1.00 94.31 205 GLU A N 1
ATOM 1603 C CA . GLU A 1 205 ? -1.683 -2.372 -6.043 1.00 94.31 205 GLU A CA 1
ATOM 1604 C C . GLU A 1 205 ? -0.954 -3.721 -6.006 1.00 94.31 205 GLU A C 1
ATOM 1606 O O . GLU A 1 205 ? -1.319 -4.606 -6.771 1.00 94.31 205 GLU A O 1
ATOM 1611 N N . GLU A 1 206 ? 0.021 -3.903 -5.109 1.00 94.00 206 GLU A N 1
ATOM 1612 C CA . GLU A 1 206 ? 0.753 -5.167 -4.925 1.00 94.00 206 GLU A CA 1
ATOM 1613 C C . GLU A 1 206 ? -0.143 -6.303 -4.431 1.00 94.00 206 GLU A C 1
ATOM 1615 O O . GLU A 1 206 ? -0.150 -7.375 -5.028 1.00 94.00 206 GLU A O 1
ATOM 1620 N N . ALA A 1 207 ? -0.954 -6.061 -3.402 1.00 93.56 207 ALA A N 1
ATOM 1621 C CA . ALA A 1 207 ? -1.810 -7.091 -2.821 1.00 93.56 207 ALA A CA 1
ATOM 1622 C C . ALA A 1 207 ? -2.875 -7.615 -3.792 1.00 93.56 207 ALA A C 1
ATOM 1624 O O . ALA A 1 207 ? -3.282 -8.770 -3.700 1.00 93.56 207 ALA A O 1
ATOM 1625 N N . ARG A 1 208 ? -3.309 -6.785 -4.748 1.00 90.56 208 ARG A N 1
ATOM 1626 C CA . ARG A 1 208 ? -4.252 -7.184 -5.800 1.00 90.56 208 ARG A CA 1
ATOM 1627 C C . ARG A 1 208 ? -3.674 -8.216 -6.775 1.00 90.56 208 ARG A C 1
ATOM 1629 O O . ARG A 1 208 ? -4.442 -8.854 -7.490 1.00 90.56 208 ARG A O 1
ATOM 1636 N N . ASP A 1 209 ? -2.353 -8.367 -6.818 1.00 88.94 209 ASP A N 1
ATOM 1637 C CA . ASP A 1 209 ? -1.694 -9.380 -7.645 1.00 88.94 209 ASP A CA 1
ATOM 1638 C C . ASP A 1 209 ? -1.568 -10.726 -6.931 1.00 88.94 209 ASP A C 1
ATOM 1640 O O . ASP A 1 209 ? -1.226 -11.721 -7.574 1.00 88.94 209 ASP A O 1
ATOM 1644 N N . TYR A 1 210 ? -1.814 -10.771 -5.618 1.00 88.06 210 TYR A N 1
ATOM 1645 C CA . TYR A 1 210 ? -1.793 -12.028 -4.886 1.00 88.06 210 TYR A CA 1
ATOM 1646 C C . TYR A 1 210 ? -2.927 -12.924 -5.388 1.00 88.06 210 TYR A C 1
ATOM 1648 O O . TYR A 1 210 ? -4.038 -12.429 -5.610 1.00 88.06 210 TYR A O 1
ATOM 1656 N N . PRO A 1 211 ? -2.660 -14.226 -5.598 1.00 79.06 211 PRO A N 1
ATOM 1657 C CA . PRO A 1 211 ? -3.727 -15.166 -5.890 1.00 79.06 211 PRO A CA 1
ATOM 1658 C C . PRO A 1 211 ? -4.737 -15.126 -4.738 1.00 79.06 211 PRO A C 1
ATOM 1660 O O . PRO A 1 211 ? -4.362 -15.081 -3.569 1.00 79.06 211 PRO A O 1
ATOM 1663 N N . GLU A 1 212 ? -6.024 -15.077 -5.070 1.00 70.12 212 GLU A N 1
ATOM 1664 C CA . GLU A 1 212 ? -7.069 -15.222 -4.063 1.00 70.12 212 GLU A CA 1
ATOM 1665 C C . GLU A 1 212 ? -7.046 -16.682 -3.585 1.00 70.12 212 GLU A C 1
ATOM 1667 O O . GLU A 1 212 ? -7.330 -17.586 -4.368 1.00 70.12 212 GLU A O 1
ATOM 1672 N N . ASP A 1 213 ? -6.737 -16.916 -2.303 1.00 58.53 213 ASP A N 1
ATOM 1673 C CA . ASP A 1 213 ? -6.641 -18.260 -1.692 1.00 58.53 213 ASP A CA 1
ATOM 1674 C C . ASP A 1 213 ? -7.974 -19.051 -1.694 1.00 58.53 213 ASP A C 1
ATOM 1676 O O . ASP A 1 213 ? -8.053 -20.187 -1.215 1.00 58.53 213 ASP A O 1
ATOM 1680 N N . THR A 1 214 ? -9.050 -18.461 -2.218 1.00 55.59 214 THR A N 1
ATOM 1681 C CA . THR A 1 214 ? -10.383 -19.063 -2.298 1.00 55.59 214 THR A CA 1
ATOM 1682 C C . THR A 1 214 ? -10.862 -19.068 -3.741 1.00 55.59 214 THR A C 1
ATOM 1684 O O . THR A 1 214 ? -11.433 -18.102 -4.238 1.00 55.59 214 THR A O 1
ATOM 1687 N N . THR A 1 215 ? -10.666 -20.191 -4.431 1.00 50.59 215 THR A N 1
ATOM 1688 C CA . THR A 1 215 ? -11.369 -20.427 -5.693 1.00 50.59 215 THR A CA 1
ATOM 1689 C C . THR A 1 215 ? -12.750 -20.984 -5.372 1.00 50.59 215 THR A C 1
ATOM 1691 O O . THR A 1 215 ? -12.901 -22.137 -4.973 1.00 50.59 215 THR A O 1
ATOM 1694 N N . THR A 1 216 ? -13.790 -20.166 -5.533 1.00 50.38 216 THR A N 1
ATOM 1695 C CA . THR A 1 216 ? -15.168 -20.660 -5.593 1.00 50.38 216 THR A CA 1
ATOM 1696 C C . THR A 1 216 ? -15.389 -21.311 -6.955 1.00 50.38 216 THR A C 1
ATOM 1698 O O . THR A 1 216 ? -15.500 -20.646 -7.985 1.00 50.38 216 THR A O 1
ATOM 1701 N N . VAL A 1 217 ? -15.419 -22.643 -6.983 1.00 53.94 217 VAL A N 1
ATOM 1702 C CA . VAL A 1 217 ? -15.790 -23.401 -8.180 1.00 53.94 217 VAL A CA 1
ATOM 1703 C C . VAL A 1 217 ? -17.278 -23.705 -8.087 1.00 53.94 217 VAL A C 1
ATOM 1705 O O . VAL A 1 217 ? -17.727 -24.423 -7.195 1.00 53.94 217 VAL A O 1
ATOM 1708 N N . ILE A 1 218 ? -18.054 -23.148 -9.017 1.00 53.66 218 ILE A N 1
ATOM 1709 C CA . ILE A 1 218 ? -19.464 -23.506 -9.175 1.00 53.66 218 ILE A CA 1
ATOM 1710 C C . ILE A 1 218 ? -19.504 -24.876 -9.847 1.00 53.66 218 ILE A C 1
ATOM 1712 O O . ILE A 1 218 ? -19.046 -25.044 -10.981 1.00 53.66 218 ILE A O 1
ATOM 1716 N N . ASN A 1 219 ? -20.023 -25.867 -9.130 1.00 60.47 219 ASN A N 1
ATOM 1717 C CA . ASN A 1 219 ? -20.188 -27.212 -9.659 1.00 60.47 219 ASN A CA 1
ATOM 1718 C C . ASN A 1 219 ? -21.280 -27.235 -10.747 1.00 60.47 219 ASN A C 1
ATOM 1720 O O . ASN A 1 219 ? -22.095 -26.316 -10.837 1.00 60.47 219 ASN A O 1
ATOM 1724 N N . LYS A 1 220 ? -21.350 -28.294 -11.569 1.00 64.44 220 LYS A N 1
ATOM 1725 C CA . LYS A 1 220 ? -22.397 -28.419 -12.615 1.00 64.44 220 LYS A CA 1
ATOM 1726 C C . LYS A 1 220 ? -23.828 -28.353 -12.062 1.00 64.44 220 LYS A C 1
ATOM 1728 O O . LYS A 1 220 ? -24.740 -27.983 -12.795 1.00 64.44 220 LYS A O 1
ATOM 1733 N N . ASP A 1 221 ? -23.985 -28.644 -10.775 1.00 70.06 221 ASP A N 1
ATOM 1734 C CA . ASP A 1 221 ? -25.253 -28.629 -10.044 1.00 70.06 221 ASP A CA 1
ATOM 1735 C C . ASP A 1 221 ? -25.577 -27.254 -9.423 1.00 70.06 221 ASP A C 1
ATOM 1737 O O . ASP A 1 221 ? -26.542 -27.115 -8.676 1.00 70.06 221 ASP A O 1
ATOM 1741 N N . GLY A 1 222 ? -24.767 -26.224 -9.700 1.00 64.19 222 GLY A N 1
ATOM 1742 C CA . GLY A 1 222 ? -24.966 -24.860 -9.200 1.00 64.19 222 GLY A CA 1
ATOM 1743 C C . GLY A 1 222 ? -24.526 -24.636 -7.750 1.00 64.19 222 GLY A C 1
ATOM 1744 O O . GLY A 1 222 ? -24.714 -23.546 -7.221 1.00 64.19 222 GLY A O 1
ATOM 1745 N N . THR A 1 223 ? -23.933 -25.638 -7.098 1.00 67.69 223 THR A N 1
ATOM 1746 C CA . THR A 1 223 ? -23.406 -25.515 -5.733 1.00 67.69 223 THR A CA 1
ATOM 1747 C C . THR A 1 223 ? -22.040 -24.831 -5.749 1.00 67.69 223 THR A C 1
ATOM 1749 O O . THR A 1 223 ? -21.141 -25.260 -6.478 1.00 67.69 223 THR A O 1
ATOM 1752 N N . GLU A 1 224 ? -21.872 -23.781 -4.945 1.00 55.81 224 GLU A N 1
ATOM 1753 C CA . GLU A 1 224 ? -20.575 -23.136 -4.725 1.00 55.81 224 GLU A CA 1
ATOM 1754 C C . GLU A 1 224 ? -19.708 -24.021 -3.825 1.00 55.81 224 GLU A C 1
ATOM 1756 O O . GLU A 1 224 ? -20.029 -24.246 -2.658 1.00 55.81 224 GLU A O 1
ATOM 1761 N N . ILE A 1 225 ? -18.603 -24.536 -4.364 1.00 64.75 225 ILE A N 1
ATOM 1762 C CA . ILE A 1 225 ? -17.568 -25.196 -3.570 1.00 64.75 225 ILE A CA 1
ATOM 1763 C C . ILE A 1 225 ? -16.432 -24.196 -3.395 1.00 64.75 225 ILE A C 1
ATOM 1765 O O . ILE A 1 225 ? -15.788 -23.802 -4.366 1.00 64.75 225 ILE A O 1
ATOM 1769 N N . ILE A 1 226 ? -16.184 -23.787 -2.152 1.00 61.78 226 ILE A N 1
ATOM 1770 C CA . ILE A 1 226 ? -14.973 -23.052 -1.790 1.00 61.78 226 ILE A CA 1
ATOM 1771 C C . ILE A 1 226 ? -13.848 -24.085 -1.766 1.00 61.78 226 ILE A C 1
ATOM 1773 O O . ILE A 1 226 ? -13.815 -24.924 -0.868 1.00 61.78 226 ILE A O 1
ATOM 1777 N N . ILE A 1 227 ? -12.963 -24.064 -2.763 1.00 56.62 227 ILE A N 1
ATOM 1778 C CA . ILE A 1 227 ? -11.741 -24.868 -2.753 1.00 56.62 227 ILE A CA 1
ATOM 1779 C C . ILE A 1 227 ? -10.654 -23.993 -2.114 1.00 56.62 227 ILE A C 1
ATOM 1781 O O . ILE A 1 227 ? -10.247 -23.000 -2.724 1.00 56.62 227 ILE A O 1
ATOM 1785 N N . PRO A 1 228 ? -10.196 -24.300 -0.886 1.00 55.97 228 PRO A N 1
ATOM 1786 C CA . PRO A 1 228 ? -9.025 -23.637 -0.338 1.00 55.97 228 PRO A CA 1
ATOM 1787 C C . PRO A 1 228 ? -7.809 -24.004 -1.197 1.00 55.97 228 PRO A C 1
ATOM 1789 O O . PRO A 1 228 ? -7.582 -25.182 -1.485 1.00 55.97 228 PRO A O 1
ATOM 1792 N N . ASP A 1 229 ? -7.022 -23.004 -1.595 1.00 52.94 229 ASP A N 1
ATOM 1793 C CA . ASP A 1 229 ? -5.969 -23.111 -2.620 1.00 52.94 229 ASP A CA 1
ATOM 1794 C C . ASP A 1 229 ? -4.910 -24.200 -2.347 1.00 52.94 229 ASP A C 1
ATOM 1796 O O . ASP A 1 229 ? -4.289 -24.716 -3.274 1.00 52.94 229 ASP A O 1
ATOM 1800 N N . LYS A 1 230 ? -4.766 -24.673 -1.098 1.00 54.97 230 LYS A N 1
ATOM 1801 C CA . LYS A 1 230 ? -3.939 -25.856 -0.787 1.00 54.97 230 LYS A CA 1
ATOM 1802 C C . LYS A 1 230 ? -4.321 -27.080 -1.620 1.00 54.97 230 LYS A C 1
ATOM 1804 O O . LYS A 1 230 ? -3.442 -27.733 -2.173 1.00 54.97 230 LYS A O 1
ATOM 1809 N N . GLN A 1 231 ? -5.614 -27.365 -1.750 1.00 55.81 231 GLN A N 1
ATOM 1810 C CA . GLN A 1 231 ? -6.089 -28.554 -2.460 1.00 55.81 231 GLN A CA 1
ATOM 1811 C C . GLN A 1 231 ? -5.920 -28.410 -3.975 1.00 55.81 231 GLN A C 1
ATOM 1813 O O . GLN A 1 231 ? -5.511 -29.349 -4.654 1.00 55.81 231 GLN A O 1
ATOM 1818 N N . PHE A 1 232 ? -6.129 -27.203 -4.505 1.00 56.25 232 PHE A N 1
ATOM 1819 C CA . PHE A 1 232 ? -5.934 -26.926 -5.926 1.00 56.25 232 PHE A CA 1
ATOM 1820 C C . PHE A 1 232 ? -4.448 -26.922 -6.321 1.00 56.25 232 PHE A C 1
ATOM 1822 O O . PHE A 1 232 ? -4.082 -27.443 -7.378 1.00 56.25 232 PHE A O 1
ATOM 1829 N N . ALA A 1 233 ? -3.567 -26.390 -5.469 1.00 58.53 233 ALA A N 1
ATOM 1830 C CA . ALA A 1 233 ? -2.120 -26.461 -5.648 1.00 58.53 233 ALA A CA 1
ATOM 1831 C C . ALA A 1 233 ? -1.605 -27.910 -5.587 1.00 58.53 233 ALA A C 1
ATOM 1833 O O . ALA A 1 233 ? -0.771 -28.295 -6.413 1.00 58.53 233 ALA A O 1
ATOM 1834 N N . GLU A 1 234 ? -2.135 -28.728 -4.672 1.00 65.44 234 GLU A N 1
ATOM 1835 C CA . GLU A 1 234 ? -1.846 -30.163 -4.590 1.00 65.44 234 GLU A CA 1
ATOM 1836 C C . GLU A 1 234 ? -2.287 -30.902 -5.861 1.00 65.44 234 GLU A C 1
ATOM 1838 O O . GLU A 1 234 ? -1.470 -31.594 -6.471 1.00 65.44 234 GLU A O 1
ATOM 1843 N N . ASP A 1 235 ? -3.516 -30.690 -6.334 1.00 69.81 235 ASP A N 1
ATOM 1844 C CA . ASP A 1 235 ? -4.045 -31.338 -7.542 1.00 69.81 235 ASP A CA 1
ATOM 1845 C C . ASP A 1 235 ? -3.288 -30.917 -8.809 1.00 69.81 235 ASP A C 1
ATOM 1847 O O . ASP A 1 235 ? -2.989 -31.731 -9.692 1.00 69.81 235 ASP A O 1
ATOM 1851 N N . ARG A 1 236 ? -2.912 -29.637 -8.909 1.00 66.00 236 ARG A N 1
ATOM 1852 C CA . ARG A 1 236 ? -2.136 -29.123 -10.043 1.00 66.00 236 ARG A CA 1
ATOM 1853 C C . ARG A 1 236 ? -0.705 -29.647 -10.018 1.00 66.00 236 ARG A C 1
ATOM 1855 O O . ARG A 1 236 ? -0.194 -30.027 -11.072 1.00 66.00 236 ARG A O 1
ATOM 1862 N N . SER A 1 237 ? -0.085 -29.710 -8.839 1.00 71.38 237 SER A N 1
ATOM 1863 C CA . SER A 1 237 ? 1.231 -30.319 -8.634 1.00 71.38 237 SER A CA 1
ATOM 1864 C C . SER A 1 237 ? 1.209 -31.802 -9.002 1.00 71.38 237 SER A C 1
ATOM 1866 O O . SER A 1 237 ? 2.052 -32.255 -9.776 1.00 71.38 237 SER A O 1
ATOM 1868 N N . GLN A 1 238 ? 0.186 -32.548 -8.576 1.00 76.56 238 GLN A N 1
ATOM 1869 C CA . GLN A 1 238 ? -0.006 -33.948 -8.958 1.00 76.56 238 GLN A CA 1
ATOM 1870 C C . GLN A 1 238 ? -0.215 -34.112 -10.470 1.00 76.56 238 GLN A C 1
ATOM 1872 O O . GLN A 1 238 ? 0.410 -34.978 -11.080 1.00 76.56 238 GLN A O 1
ATOM 1877 N N . SER A 1 239 ? -1.017 -33.256 -11.112 1.00 78.81 239 SER A N 1
ATOM 1878 C CA . SER A 1 239 ? -1.237 -33.276 -12.569 1.00 78.81 239 SER A CA 1
ATOM 1879 C C . SER A 1 239 ? 0.033 -32.939 -13.360 1.00 78.81 239 SER A C 1
ATOM 1881 O O . SER A 1 239 ? 0.339 -33.603 -14.352 1.00 78.81 239 SER A O 1
ATOM 1883 N N . ILE A 1 240 ? 0.788 -31.917 -12.946 1.00 72.00 240 ILE A N 1
ATOM 1884 C CA . ILE A 1 240 ? 2.044 -31.524 -13.602 1.00 72.00 240 ILE A CA 1
ATOM 1885 C C . ILE A 1 240 ? 3.095 -32.620 -13.415 1.00 72.00 240 ILE A C 1
ATOM 1887 O O . ILE A 1 240 ? 3.744 -32.998 -14.387 1.00 72.00 240 ILE A O 1
ATOM 1891 N N . THR A 1 241 ? 3.201 -33.185 -12.211 1.00 74.88 241 THR A N 1
ATOM 1892 C CA . THR A 1 241 ? 4.125 -34.285 -11.899 1.00 74.88 241 THR A CA 1
ATOM 1893 C C . THR A 1 241 ? 3.759 -35.551 -12.675 1.00 74.88 241 THR A C 1
ATOM 1895 O O . THR A 1 241 ? 4.639 -36.211 -13.223 1.00 74.88 241 THR A O 1
ATOM 1898 N N . SER A 1 242 ? 2.465 -35.852 -12.825 1.00 77.62 242 SER A N 1
ATOM 1899 C CA . SER A 1 242 ? 1.977 -36.980 -13.633 1.00 77.62 242 SER A CA 1
ATOM 1900 C C . SER A 1 242 ? 2.250 -36.778 -15.126 1.00 77.62 242 SER A C 1
ATOM 1902 O O . SER A 1 242 ? 2.693 -37.703 -15.799 1.00 77.62 242 SER A O 1
ATOM 1904 N N . LYS A 1 243 ? 2.055 -35.562 -15.659 1.00 80.50 243 LYS A N 1
ATOM 1905 C CA . LYS A 1 243 ? 2.379 -35.231 -17.060 1.00 80.50 243 LYS A CA 1
ATOM 1906 C C . LYS A 1 243 ? 3.882 -35.229 -17.337 1.00 80.50 243 LYS A C 1
ATOM 1908 O O . LYS A 1 243 ? 4.292 -35.632 -18.420 1.00 80.50 243 LYS A O 1
ATOM 1913 N N . ALA A 1 244 ? 4.693 -34.766 -16.388 1.00 72.56 244 ALA A N 1
ATOM 1914 C CA . ALA A 1 244 ? 6.147 -34.824 -16.485 1.00 72.56 244 ALA A CA 1
ATOM 1915 C C . ALA A 1 244 ? 6.638 -36.277 -16.450 1.00 72.56 244 ALA A C 1
ATOM 1917 O O . ALA A 1 244 ? 7.429 -36.656 -17.305 1.00 72.56 244 ALA A O 1
ATOM 1918 N N . SER A 1 245 ? 6.102 -37.098 -15.541 1.00 76.12 245 SER A N 1
ATOM 1919 C CA . SER A 1 245 ? 6.426 -38.529 -15.449 1.00 76.12 245 SER A CA 1
ATOM 1920 C C . SER A 1 245 ? 6.035 -39.273 -16.726 1.00 76.12 245 SER A C 1
ATOM 1922 O O . SER A 1 245 ? 6.873 -39.944 -17.307 1.00 76.12 245 SER A O 1
ATOM 1924 N N . ALA A 1 246 ? 4.829 -39.043 -17.258 1.00 78.69 246 ALA A N 1
ATOM 1925 C CA . ALA A 1 246 ? 4.394 -39.650 -18.518 1.00 78.69 246 ALA A CA 1
ATOM 1926 C C . ALA A 1 246 ? 5.301 -39.284 -19.707 1.00 78.69 246 ALA A C 1
ATOM 1928 O O . ALA A 1 246 ? 5.573 -40.127 -20.555 1.00 78.69 246 ALA A O 1
ATOM 1929 N N . LYS A 1 247 ? 5.811 -38.045 -19.761 1.00 77.75 247 LYS A N 1
ATOM 1930 C CA . LYS A 1 247 ? 6.774 -37.627 -20.792 1.00 77.75 247 LYS A CA 1
ATOM 1931 C C . LYS A 1 247 ? 8.162 -38.231 -20.600 1.00 77.75 247 LYS A C 1
ATOM 1933 O O . LYS A 1 247 ? 8.847 -38.477 -21.588 1.00 77.75 247 LYS A O 1
ATOM 1938 N N . ILE A 1 248 ? 8.590 -38.436 -19.355 1.00 73.88 248 ILE A N 1
ATOM 1939 C CA . ILE A 1 248 ? 9.840 -39.140 -19.055 1.00 73.88 248 ILE A CA 1
ATOM 1940 C C . ILE A 1 248 ? 9.695 -40.599 -19.484 1.00 73.88 248 ILE A C 1
ATOM 1942 O O . ILE A 1 248 ? 10.545 -41.086 -20.217 1.00 73.88 248 ILE A O 1
ATOM 1946 N N . ASP A 1 249 ? 8.594 -41.262 -19.141 1.00 74.94 249 ASP A N 1
ATOM 1947 C CA . ASP A 1 249 ? 8.332 -42.648 -19.536 1.00 74.94 249 ASP A CA 1
ATOM 1948 C C . ASP A 1 249 ? 8.264 -42.796 -21.068 1.00 74.94 249 ASP A C 1
ATOM 1950 O O . ASP A 1 249 ? 8.871 -43.706 -21.631 1.00 74.94 249 ASP A O 1
ATOM 1954 N N . GLU A 1 250 ? 7.623 -41.851 -21.766 1.00 78.19 250 GLU A N 1
ATOM 1955 C CA . GLU A 1 250 ? 7.574 -41.803 -23.235 1.00 78.19 250 GLU A CA 1
ATOM 1956 C C . GLU A 1 250 ? 8.965 -41.585 -23.864 1.00 78.19 250 GLU A C 1
ATOM 1958 O O . GLU A 1 250 ? 9.313 -42.241 -24.844 1.00 78.19 250 GLU A O 1
ATOM 1963 N N . ALA A 1 251 ? 9.805 -40.723 -23.279 1.00 67.94 251 ALA A N 1
ATOM 1964 C CA . ALA A 1 251 ? 11.177 -40.498 -23.743 1.00 67.94 251 ALA A CA 1
ATOM 1965 C C . ALA A 1 251 ? 12.114 -41.683 -23.437 1.00 67.94 251 ALA A C 1
ATOM 1967 O O . ALA A 1 251 ? 13.013 -41.999 -24.222 1.00 67.94 251 ALA A O 1
ATOM 1968 N N . THR A 1 252 ? 11.890 -42.375 -22.321 1.00 60.56 252 THR A N 1
ATOM 1969 C CA . THR A 1 252 ? 12.695 -43.538 -21.922 1.00 60.56 252 THR A CA 1
ATOM 1970 C C . THR A 1 252 ? 12.314 -44.778 -22.737 1.00 60.56 252 THR A C 1
ATOM 1972 O O . THR A 1 252 ? 13.176 -45.605 -23.019 1.00 60.56 252 THR A O 1
ATOM 1975 N N . ALA A 1 253 ? 11.072 -44.862 -23.230 1.00 57.09 253 ALA A N 1
ATOM 1976 C CA . ALA A 1 253 ? 10.621 -45.916 -24.143 1.00 57.09 253 ALA A CA 1
ATOM 1977 C C . ALA A 1 253 ? 11.282 -45.869 -25.538 1.00 57.09 253 ALA A C 1
ATOM 1979 O O . ALA A 1 253 ? 11.260 -46.866 -26.258 1.00 57.09 253 ALA A O 1
ATOM 1980 N N . VAL A 1 254 ? 11.889 -44.739 -25.927 1.00 55.34 254 VAL A N 1
ATOM 1981 C CA . VAL A 1 254 ? 12.549 -44.563 -27.238 1.00 55.34 254 VAL A CA 1
ATOM 1982 C C . VAL A 1 254 ? 14.072 -44.760 -27.161 1.00 55.34 254 VAL A C 1
ATOM 1984 O O . VAL A 1 254 ? 14.742 -44.831 -28.191 1.00 55.34 254 VAL A O 1
ATOM 1987 N N . THR A 1 255 ? 14.646 -44.915 -25.964 1.00 45.16 255 THR A N 1
ATOM 1988 C CA . THR A 1 255 ? 16.101 -45.060 -25.808 1.00 45.16 255 THR A CA 1
ATOM 1989 C C . THR A 1 255 ? 16.483 -46.528 -25.614 1.00 45.16 255 THR A C 1
ATOM 1991 O O . THR A 1 255 ? 16.164 -47.148 -24.604 1.00 45.16 255 THR A O 1
ATOM 1994 N N . THR A 1 256 ? 17.173 -47.093 -26.604 1.00 49.97 256 THR A N 1
ATOM 1995 C CA . THR A 1 256 ? 17.714 -48.459 -26.596 1.00 49.97 256 THR A CA 1
ATOM 1996 C C . THR A 1 256 ? 18.624 -48.690 -25.376 1.00 49.97 256 THR A C 1
ATOM 1998 O O . THR A 1 256 ? 19.399 -47.790 -25.040 1.00 49.97 256 THR A O 1
ATOM 2001 N N . PRO A 1 257 ? 18.600 -49.872 -24.723 1.00 42.91 257 PRO A N 1
ATOM 2002 C CA . PRO A 1 257 ? 19.374 -50.105 -23.506 1.00 42.91 257 PRO A CA 1
ATOM 2003 C C . PRO A 1 257 ? 20.879 -49.994 -23.763 1.00 42.91 257 PRO A C 1
ATOM 2005 O O . PRO A 1 257 ? 21.443 -50.753 -24.554 1.00 42.91 257 PRO A O 1
ATOM 2008 N N . ILE A 1 258 ? 21.539 -49.080 -23.054 1.00 44.41 258 ILE A N 1
ATOM 2009 C CA . ILE A 1 258 ? 22.987 -49.132 -22.852 1.00 44.41 258 ILE A CA 1
ATOM 2010 C C . ILE A 1 258 ? 23.237 -50.268 -21.855 1.00 44.41 258 ILE A C 1
ATOM 2012 O O . ILE A 1 258 ? 22.697 -50.257 -20.750 1.00 44.41 258 ILE A O 1
ATOM 2016 N N . GLN A 1 259 ? 24.005 -51.277 -22.272 1.00 39.69 259 GLN A N 1
ATOM 2017 C CA . GLN A 1 259 ? 24.383 -52.405 -21.420 1.00 39.69 259 GLN A CA 1
ATOM 2018 C C . GLN A 1 259 ? 25.170 -51.907 -20.191 1.00 39.69 259 GLN A C 1
ATOM 2020 O O . GLN A 1 259 ? 26.117 -51.135 -20.368 1.00 39.69 259 GLN A O 1
ATOM 2025 N N . PRO A 1 260 ? 24.822 -52.332 -18.962 1.00 43.84 260 PRO A N 1
ATOM 2026 C CA . PRO A 1 260 ? 25.589 -51.989 -17.771 1.00 43.84 260 PRO A CA 1
ATOM 2027 C C . PRO A 1 260 ? 26.933 -52.720 -17.769 1.00 43.84 260 PRO A C 1
ATOM 2029 O O . PRO A 1 260 ? 26.987 -53.934 -17.968 1.00 43.84 260 PRO A O 1
ATOM 2032 N N . ALA A 1 261 ? 28.006 -51.971 -17.527 1.00 38.91 261 ALA A N 1
ATOM 2033 C CA . ALA A 1 261 ? 29.327 -52.516 -17.254 1.00 38.91 261 ALA A CA 1
ATOM 2034 C C . ALA A 1 261 ? 29.325 -53.283 -15.919 1.00 38.91 261 ALA A C 1
ATOM 2036 O O . ALA A 1 261 ? 28.761 -52.817 -14.929 1.00 38.91 261 ALA A O 1
ATOM 2037 N N . GLU A 1 262 ? 29.958 -54.457 -15.917 1.00 38.88 262 GLU A N 1
ATOM 2038 C CA . GLU A 1 262 ? 30.231 -55.262 -14.726 1.00 38.88 262 GLU A CA 1
ATOM 2039 C C . GLU A 1 262 ? 31.114 -54.485 -13.737 1.00 38.88 262 GLU A C 1
ATOM 2041 O O . GLU A 1 262 ? 32.272 -54.189 -14.030 1.00 38.88 262 GLU A O 1
ATOM 2046 N N . GLU A 1 263 ? 30.596 -54.221 -12.537 1.00 36.75 263 GLU A N 1
ATOM 2047 C CA . GLU A 1 263 ? 31.410 -53.915 -11.361 1.00 36.75 263 GLU A CA 1
ATOM 2048 C C . GLU A 1 263 ? 31.283 -55.050 -10.343 1.00 36.75 263 GLU A C 1
ATOM 2050 O O . GLU A 1 263 ? 30.240 -55.293 -9.737 1.00 36.75 263 GLU A O 1
ATOM 2055 N N . THR A 1 264 ? 32.389 -55.765 -10.170 1.00 41.94 264 THR A N 1
ATOM 2056 C CA . THR A 1 264 ? 32.623 -56.745 -9.114 1.00 41.94 264 THR A CA 1
ATOM 2057 C C . THR A 1 264 ? 32.952 -56.042 -7.795 1.00 41.94 264 THR A C 1
ATOM 2059 O O . THR A 1 264 ? 33.967 -55.350 -7.704 1.00 41.94 264 THR A O 1
ATOM 2062 N N . GLY A 1 265 ? 32.160 -56.291 -6.750 1.00 33.53 265 GLY A N 1
ATOM 2063 C CA . GLY A 1 265 ? 32.449 -55.911 -5.362 1.00 33.53 265 GLY A CA 1
ATOM 2064 C C . GLY A 1 265 ? 31.839 -56.912 -4.362 1.00 33.53 265 GLY A C 1
ATOM 2065 O O . GLY A 1 265 ? 30.832 -57.537 -4.689 1.00 33.53 265 GLY A O 1
ATOM 2066 N N . PRO A 1 266 ? 32.461 -57.142 -3.187 1.00 45.69 266 PRO A N 1
ATOM 2067 C CA . PRO A 1 266 ? 32.419 -58.429 -2.483 1.00 45.69 266 PRO A CA 1
ATOM 2068 C C . PRO A 1 266 ? 31.249 -58.599 -1.498 1.00 45.69 266 PRO A C 1
ATOM 2070 O O . PRO A 1 266 ? 30.823 -57.659 -0.831 1.00 45.69 266 PRO A O 1
ATOM 2073 N N . SER A 1 267 ? 30.790 -59.849 -1.359 1.00 36.00 267 SER A N 1
ATOM 2074 C CA . SER A 1 267 ? 29.752 -60.293 -0.420 1.00 36.00 267 SER A CA 1
ATOM 2075 C C . SER A 1 267 ? 30.263 -60.441 1.019 1.00 36.00 267 SER A C 1
ATOM 2077 O O . SER A 1 267 ? 31.311 -61.054 1.240 1.00 36.00 267 SER A O 1
ATOM 2079 N N . LEU A 1 268 ? 29.468 -59.996 1.996 1.00 35.59 268 LEU A N 1
ATOM 2080 C CA . LEU A 1 268 ? 29.599 -60.352 3.416 1.00 35.59 268 LEU A CA 1
ATOM 2081 C C . LEU A 1 268 ? 28.650 -61.515 3.785 1.00 35.59 268 LEU A C 1
ATOM 2083 O O . LEU A 1 268 ? 27.564 -61.600 3.209 1.00 35.59 268 LEU A O 1
ATOM 2087 N N . PRO A 1 269 ? 29.027 -62.402 4.731 1.00 42.97 269 PRO A N 1
ATOM 2088 C CA . PRO A 1 269 ? 28.279 -63.618 5.038 1.00 42.97 269 PRO A CA 1
ATOM 2089 C C . PRO A 1 269 ? 27.379 -63.506 6.283 1.00 42.97 269 PRO A C 1
ATOM 2091 O O . PRO A 1 269 ? 27.755 -62.897 7.280 1.00 42.97 269 PRO A O 1
ATOM 2094 N N . GLY A 1 270 ? 26.263 -64.243 6.249 1.00 40.53 270 GLY A N 1
ATOM 2095 C CA . GLY A 1 270 ? 25.757 -64.992 7.407 1.00 40.53 270 GLY A CA 1
ATOM 2096 C C . GLY A 1 270 ? 24.628 -64.365 8.228 1.00 40.53 270 GLY A C 1
ATOM 2097 O O . GLY A 1 270 ? 24.877 -63.785 9.278 1.00 40.53 270 GLY A O 1
ATOM 2098 N N . ALA A 1 271 ? 23.380 -64.616 7.827 1.00 36.75 271 ALA A N 1
ATOM 2099 C CA . ALA A 1 271 ? 22.251 -64.701 8.753 1.00 36.75 271 ALA A CA 1
ATOM 2100 C C . ALA A 1 271 ? 21.411 -65.929 8.372 1.00 36.75 271 ALA A C 1
ATOM 2102 O O . ALA A 1 271 ? 20.855 -65.996 7.277 1.00 36.75 271 ALA A O 1
ATOM 2103 N N . GLU A 1 272 ? 21.410 -66.927 9.254 1.00 40.41 272 GLU A N 1
ATOM 2104 C CA . GLU A 1 272 ? 20.635 -68.163 9.139 1.00 40.41 272 GLU A CA 1
ATOM 2105 C C . GLU A 1 272 ? 19.132 -67.849 9.228 1.00 40.41 272 GLU A C 1
ATOM 2107 O O . GLU A 1 272 ? 18.683 -67.183 10.162 1.00 40.41 272 GLU A O 1
ATOM 2112 N N . VAL A 1 273 ? 18.363 -68.319 8.242 1.00 41.06 273 VAL A N 1
ATOM 2113 C CA . VAL A 1 273 ? 16.899 -68.211 8.179 1.00 41.06 273 VAL A CA 1
ATOM 2114 C C . VAL A 1 273 ? 16.320 -69.624 8.271 1.00 41.06 273 VAL A C 1
ATOM 2116 O O . VAL A 1 273 ? 16.572 -70.456 7.401 1.00 41.06 273 VAL A O 1
ATOM 2119 N N . ASP A 1 274 ? 15.574 -69.873 9.346 1.00 41.44 274 ASP A N 1
ATOM 2120 C CA . ASP A 1 274 ? 14.720 -71.053 9.579 1.00 41.44 274 ASP A CA 1
ATOM 2121 C C . ASP A 1 274 ? 13.421 -70.960 8.724 1.00 41.44 274 ASP A C 1
ATOM 2123 O O . ASP A 1 274 ? 13.118 -69.883 8.199 1.00 41.44 274 ASP A O 1
ATOM 2127 N N . PRO A 1 275 ? 12.640 -72.039 8.507 1.00 55.50 275 PRO A N 1
ATOM 2128 C CA . PRO A 1 275 ? 12.329 -72.514 7.163 1.00 55.50 275 PRO A CA 1
ATOM 2129 C C . PRO A 1 275 ? 10.851 -72.348 6.758 1.00 55.50 275 PRO A C 1
ATOM 2131 O O . PRO A 1 275 ? 9.955 -72.178 7.580 1.00 55.50 275 PRO A O 1
ATOM 2134 N N . GLU A 1 276 ? 10.632 -72.482 5.446 1.00 49.47 276 GLU A N 1
ATOM 2135 C CA . GLU A 1 276 ? 9.350 -72.702 4.751 1.00 49.47 276 GLU A CA 1
ATOM 2136 C C . GLU A 1 276 ? 8.300 -71.584 4.841 1.00 49.47 276 GLU A C 1
ATOM 2138 O O . GLU A 1 276 ? 7.184 -71.730 5.338 1.00 49.47 276 GLU A O 1
ATOM 2143 N N . LEU A 1 277 ? 8.642 -70.463 4.202 1.00 48.78 277 LEU A N 1
ATOM 2144 C CA . LEU A 1 277 ? 7.662 -69.534 3.649 1.00 48.78 277 LEU A CA 1
ATOM 2145 C C . LEU A 1 277 ? 7.047 -70.117 2.362 1.00 48.78 277 LEU A C 1
ATOM 2147 O O . LEU A 1 277 ? 7.792 -70.615 1.514 1.00 48.78 277 LEU A O 1
ATOM 2151 N N . PRO A 1 278 ? 5.716 -70.041 2.168 1.00 51.53 278 PRO A N 1
ATOM 2152 C CA . PRO A 1 278 ? 5.088 -70.473 0.926 1.00 51.53 278 PRO A CA 1
ATOM 2153 C C . PRO A 1 278 ? 5.689 -69.682 -0.242 1.00 51.53 278 PRO A C 1
ATOM 2155 O O . PRO A 1 278 ? 5.605 -68.453 -0.279 1.00 51.53 278 PRO A O 1
ATOM 2158 N N . SER A 1 279 ? 6.287 -70.389 -1.208 1.00 56.69 279 SER A N 1
ATOM 2159 C CA . SER A 1 279 ? 7.014 -69.812 -2.353 1.00 56.69 279 SER A CA 1
ATOM 2160 C C . SER A 1 279 ? 6.156 -68.929 -3.271 1.00 56.69 279 SER A C 1
ATOM 2162 O O . SER A 1 279 ? 6.653 -68.380 -4.250 1.00 56.69 279 SER A O 1
ATOM 2164 N N . GLU A 1 280 ? 4.861 -68.804 -2.986 1.00 60.50 280 GLU A N 1
ATOM 2165 C CA . GLU A 1 280 ? 3.889 -68.046 -3.769 1.00 60.50 280 GLU A CA 1
ATOM 2166 C C . GLU A 1 280 ? 3.749 -66.580 -3.330 1.00 60.50 280 GLU A C 1
ATOM 2168 O O . GLU A 1 280 ? 3.113 -65.796 -4.034 1.00 60.50 280 GLU A O 1
ATOM 2173 N N . PHE A 1 281 ? 4.373 -66.154 -2.224 1.00 74.56 281 PHE A N 1
ATOM 2174 C CA . PHE A 1 281 ? 4.282 -64.762 -1.762 1.00 74.56 281 PHE A CA 1
ATOM 2175 C C . PHE A 1 281 ? 5.367 -63.835 -2.340 1.00 74.56 281 PHE A C 1
ATOM 2177 O O . PHE A 1 281 ? 5.893 -62.968 -1.651 1.00 74.56 281 PHE A O 1
ATOM 2184 N N . HIS A 1 282 ? 5.703 -63.991 -3.623 1.00 81.06 282 HIS A N 1
ATOM 2185 C CA . HIS A 1 282 ? 6.580 -63.061 -4.340 1.00 81.06 282 HIS A CA 1
ATOM 2186 C C . HIS A 1 282 ? 5.816 -62.343 -5.448 1.00 81.06 282 HIS A C 1
ATOM 2188 O O . HIS A 1 282 ? 5.691 -62.810 -6.581 1.00 81.06 282 HIS A O 1
ATOM 2194 N N . TRP A 1 283 ? 5.308 -61.158 -5.115 1.00 88.69 283 TRP A N 1
ATOM 2195 C CA . TRP A 1 283 ? 4.670 -60.273 -6.082 1.00 88.69 283 TRP A CA 1
ATOM 2196 C C . TRP A 1 283 ? 5.717 -59.423 -6.802 1.00 88.69 283 TRP A C 1
ATOM 2198 O O . TRP A 1 283 ? 6.463 -58.679 -6.164 1.00 88.69 283 TRP A O 1
ATOM 2208 N N . LYS A 1 284 ? 5.744 -59.498 -8.138 1.00 91.00 284 LYS A N 1
ATOM 2209 C CA . LYS A 1 284 ? 6.535 -58.580 -8.974 1.00 91.00 284 LYS A CA 1
ATOM 2210 C C . LYS A 1 284 ? 5.960 -57.163 -8.901 1.00 91.00 284 LYS A C 1
ATOM 2212 O O . LYS A 1 284 ? 4.745 -56.987 -8.798 1.00 91.00 284 LYS A O 1
ATOM 2217 N N . GLU A 1 285 ? 6.824 -56.154 -9.007 1.00 90.00 285 GLU A N 1
ATOM 2218 C CA . GLU A 1 285 ? 6.428 -54.741 -8.914 1.00 90.00 285 GLU A CA 1
ATOM 2219 C C . GLU A 1 285 ? 5.367 -54.352 -9.956 1.00 90.00 285 GLU A C 1
ATOM 2221 O O . GLU A 1 285 ? 4.402 -53.657 -9.639 1.00 90.00 285 GLU A O 1
ATOM 2226 N N . GLU A 1 286 ? 5.488 -54.878 -11.175 1.00 88.50 286 GLU A N 1
ATOM 2227 C CA . GLU A 1 286 ? 4.526 -54.668 -12.263 1.00 88.50 286 GLU A CA 1
ATOM 2228 C C . GLU A 1 286 ? 3.135 -55.216 -11.910 1.00 88.50 286 GLU A C 1
ATOM 2230 O O . GLU A 1 286 ? 2.135 -54.506 -12.014 1.00 88.50 286 GLU A O 1
ATOM 2235 N N . ALA A 1 287 ? 3.071 -56.435 -11.364 1.00 89.31 287 ALA A N 1
ATOM 2236 C CA . ALA A 1 287 ? 1.814 -57.049 -10.941 1.00 89.31 287 ALA A CA 1
ATOM 2237 C C . ALA A 1 287 ? 1.148 -56.276 -9.789 1.00 89.31 287 ALA A C 1
ATOM 2239 O O . ALA A 1 287 ? -0.080 -56.209 -9.700 1.00 89.31 287 ALA A O 1
ATOM 2240 N N . MET A 1 288 ? 1.944 -55.655 -8.912 1.00 92.25 288 MET A N 1
ATOM 2241 C CA . MET A 1 288 ? 1.428 -54.797 -7.846 1.00 92.25 288 MET A CA 1
ATOM 2242 C C . MET A 1 288 ? 0.861 -53.480 -8.382 1.00 92.25 288 MET A C 1
ATOM 2244 O O . MET A 1 288 ? -0.137 -52.999 -7.837 1.00 92.25 288 MET A O 1
ATOM 2248 N N . LYS A 1 289 ? 1.464 -52.905 -9.436 1.00 90.75 289 LYS A N 1
ATOM 2249 C CA . LYS A 1 289 ? 1.029 -51.638 -10.054 1.00 90.75 289 LYS A CA 1
ATOM 2250 C C . LYS A 1 289 ? -0.376 -51.723 -10.650 1.00 90.75 289 LYS A C 1
ATOM 2252 O O . LYS A 1 289 ? -1.137 -50.764 -10.511 1.00 90.75 289 LYS A O 1
ATOM 2257 N N . GLU A 1 290 ? -0.742 -52.874 -11.199 1.00 91.00 290 GLU A N 1
ATOM 2258 C CA . GLU A 1 290 ? -2.057 -53.115 -11.809 1.00 91.00 290 GLU A CA 1
ATOM 2259 C C . GLU A 1 290 ? -3.105 -53.667 -10.824 1.00 91.00 290 GLU A C 1
ATOM 2261 O O . GLU A 1 290 ? -4.312 -53.590 -11.071 1.00 91.00 290 GLU A O 1
ATOM 2266 N N . ALA A 1 291 ? -2.676 -54.211 -9.681 1.00 92.19 291 ALA A N 1
ATOM 2267 C CA . ALA A 1 291 ? -3.582 -54.791 -8.696 1.00 92.19 291 ALA A CA 1
ATOM 2268 C C . ALA A 1 291 ? -4.434 -53.727 -7.977 1.00 92.19 291 ALA A C 1
ATOM 2270 O O . ALA A 1 291 ? -3.939 -52.691 -7.522 1.00 92.19 291 ALA A O 1
ATOM 2271 N N . LYS A 1 292 ? -5.734 -54.025 -7.826 1.00 95.62 292 LYS A N 1
ATOM 2272 C CA . LYS A 1 292 ? -6.675 -53.246 -7.003 1.00 95.62 292 LYS A CA 1
ATOM 2273 C C . LYS A 1 292 ? -6.341 -53.385 -5.511 1.00 95.62 292 LYS A C 1
ATOM 2275 O O . LYS A 1 292 ? -5.871 -54.439 -5.083 1.00 95.62 292 LYS A O 1
ATOM 2280 N N . ALA A 1 293 ? -6.702 -52.374 -4.715 1.00 92.88 293 ALA A N 1
ATOM 2281 C CA . ALA A 1 293 ? -6.419 -52.313 -3.275 1.00 92.88 293 ALA A CA 1
ATOM 2282 C C . ALA A 1 293 ? -6.909 -53.544 -2.509 1.00 92.88 293 ALA A C 1
ATOM 2284 O O . ALA A 1 293 ? -6.178 -54.065 -1.674 1.00 92.88 293 ALA A O 1
ATOM 2285 N N . GLN A 1 294 ? -8.095 -54.057 -2.852 1.00 95.25 294 GLN A N 1
ATOM 2286 C CA . GLN A 1 294 ? -8.641 -55.257 -2.220 1.00 95.25 294 GLN A CA 1
ATOM 2287 C C . GLN A 1 294 ? -7.730 -56.475 -2.412 1.00 95.25 294 GLN A C 1
ATOM 2289 O O . GLN A 1 294 ? -7.418 -57.162 -1.451 1.00 95.25 294 GLN A O 1
ATOM 2294 N N . LYS A 1 295 ? -7.215 -56.691 -3.630 1.00 95.50 295 LYS A N 1
ATOM 2295 C CA . LYS A 1 295 ? -6.346 -57.836 -3.938 1.00 95.50 295 LYS A CA 1
ATOM 2296 C C . LYS A 1 295 ? -5.008 -57.751 -3.193 1.00 95.50 295 LYS A C 1
ATOM 2298 O O . LYS A 1 295 ? -4.488 -58.767 -2.747 1.00 95.50 295 LYS A O 1
ATOM 2303 N N . LEU A 1 296 ? -4.463 -56.540 -3.050 1.00 95.19 296 LEU A N 1
ATOM 2304 C CA . LEU A 1 296 ? -3.242 -56.292 -2.275 1.00 95.19 296 LEU A CA 1
ATOM 2305 C C . LEU A 1 296 ? -3.480 -56.473 -0.771 1.00 95.19 296 LEU A C 1
ATOM 2307 O O . LEU A 1 296 ? -2.621 -56.999 -0.073 1.00 95.19 296 LEU A O 1
ATOM 2311 N N . TYR A 1 297 ? -4.647 -56.061 -0.278 1.00 96.56 297 TYR A N 1
ATOM 2312 C CA . TYR A 1 297 ? -5.034 -56.255 1.114 1.00 96.56 297 TYR A CA 1
ATOM 2313 C C . TYR A 1 297 ? -5.181 -57.743 1.439 1.00 96.56 297 TYR A C 1
ATOM 2315 O O . TYR A 1 297 ? -4.597 -58.209 2.414 1.00 96.56 297 TYR A O 1
ATOM 2323 N N . ASP A 1 298 ? -5.881 -58.494 0.586 1.00 95.81 298 ASP A N 1
ATOM 2324 C CA . ASP A 1 298 ? -6.058 -59.939 0.736 1.00 95.81 298 ASP A CA 1
ATOM 2325 C C . ASP A 1 298 ? -4.703 -60.660 0.727 1.00 95.81 298 ASP A C 1
ATOM 2327 O O . ASP A 1 298 ? -4.474 -61.535 1.560 1.00 95.81 298 ASP A O 1
ATOM 2331 N N . ALA A 1 299 ? -3.767 -60.238 -0.136 1.00 94.94 299 ALA A N 1
ATOM 2332 C CA . ALA A 1 299 ? -2.392 -60.733 -0.117 1.00 94.94 299 ALA A CA 1
ATOM 2333 C C . ALA A 1 299 ? -1.713 -60.439 1.234 1.00 94.94 299 ALA A C 1
ATOM 2335 O O . ALA A 1 299 ? -1.248 -61.360 1.900 1.00 94.94 299 ALA A O 1
ATOM 2336 N N . CYS A 1 300 ? -1.728 -59.193 1.718 1.00 95.75 300 CYS A N 1
ATOM 2337 C CA . CYS A 1 300 ? -1.150 -58.856 3.024 1.00 95.75 300 CYS A CA 1
ATOM 2338 C C . CYS A 1 300 ? -1.769 -59.638 4.198 1.00 95.75 300 CYS A C 1
ATOM 2340 O O . CYS A 1 300 ? -1.111 -59.791 5.224 1.00 95.75 300 CYS A O 1
ATOM 2342 N N . MET A 1 301 ? -3.006 -60.128 4.083 1.00 96.12 301 MET A N 1
ATOM 2343 C CA . MET A 1 301 ? -3.660 -60.928 5.125 1.00 96.12 301 MET A CA 1
ATOM 2344 C C . MET A 1 301 ? -3.240 -62.406 5.131 1.00 96.12 301 MET A C 1
ATOM 2346 O O . MET A 1 301 ? -3.442 -63.071 6.148 1.00 96.12 301 MET A O 1
ATOM 2350 N N . GLN A 1 302 ? -2.659 -62.920 4.040 1.00 94.50 302 GLN A N 1
ATOM 2351 C CA . GLN A 1 302 ? -2.204 -64.315 3.941 1.00 94.50 302 GLN A CA 1
ATOM 2352 C C . GLN A 1 302 ? -0.917 -64.575 4.729 1.00 94.50 302 GLN A C 1
ATOM 2354 O O . GLN A 1 302 ? -0.712 -65.686 5.214 1.00 94.50 302 GLN A O 1
ATOM 2359 N N . VAL A 1 303 ? -0.069 -63.556 4.889 1.00 94.75 303 VAL A N 1
ATOM 2360 C CA . VAL A 1 303 ? 1.193 -63.660 5.627 1.00 94.75 303 VAL A CA 1
ATOM 2361 C C . VAL A 1 303 ? 1.073 -62.933 6.970 1.00 94.75 303 VAL A C 1
ATOM 2363 O O . VAL A 1 303 ? 0.624 -61.788 7.056 1.00 94.75 303 VAL A O 1
ATOM 2366 N N . SER A 1 304 ? 1.467 -63.606 8.055 1.00 94.88 304 SER A N 1
ATOM 2367 C CA . SER A 1 304 ? 1.276 -63.114 9.429 1.00 94.88 304 SER A CA 1
ATOM 2368 C C . SER A 1 304 ? 1.977 -61.777 9.686 1.00 94.88 304 SER A C 1
ATOM 2370 O O . SER A 1 304 ? 1.383 -60.877 10.280 1.00 94.88 304 SER A O 1
ATOM 2372 N N . ILE A 1 305 ? 3.207 -61.614 9.191 1.00 95.19 305 ILE A N 1
ATOM 2373 C CA . ILE A 1 305 ? 4.000 -60.399 9.404 1.00 95.19 305 ILE A CA 1
ATOM 2374 C C . ILE A 1 305 ? 3.480 -59.196 8.605 1.00 95.19 305 ILE A C 1
ATOM 2376 O O . ILE A 1 305 ? 3.478 -58.074 9.110 1.00 95.19 305 ILE A O 1
ATOM 2380 N N . THR A 1 306 ? 2.974 -59.400 7.385 1.00 96.50 306 THR A N 1
ATOM 2381 C CA . THR A 1 306 ? 2.358 -58.320 6.597 1.00 96.50 306 THR A CA 1
ATOM 2382 C C . THR A 1 306 ? 1.019 -57.900 7.187 1.00 96.50 306 THR A C 1
ATOM 2384 O O . THR A 1 306 ? 0.708 -56.711 7.201 1.00 96.50 306 THR A O 1
ATOM 2387 N N . LYS A 1 307 ? 0.253 -58.846 7.744 1.00 97.31 307 LYS A N 1
ATOM 2388 C CA . LYS A 1 307 ? -0.992 -58.558 8.464 1.00 97.31 307 LYS A CA 1
ATOM 2389 C C . LYS A 1 307 ? -0.740 -57.673 9.682 1.00 97.31 307 LYS A C 1
ATOM 2391 O O . LYS A 1 307 ? -1.466 -56.704 9.894 1.00 97.31 307 LYS A O 1
ATOM 2396 N N . ASP A 1 308 ? 0.299 -57.989 10.445 1.00 96.44 308 ASP A N 1
ATOM 239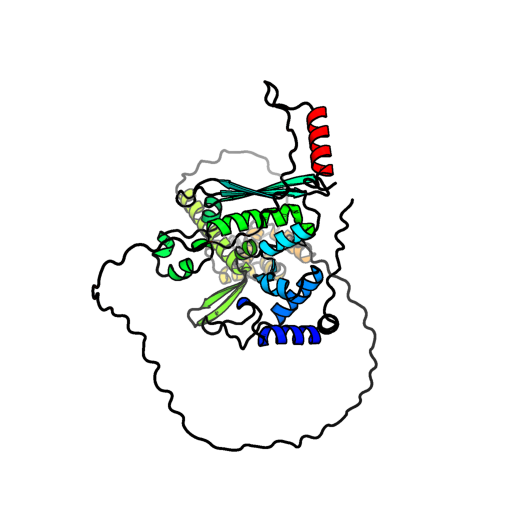7 C CA . ASP A 1 308 ? 0.735 -57.203 11.598 1.00 96.44 308 ASP A CA 1
ATOM 2398 C C . ASP A 1 308 ? 1.193 -55.794 11.177 1.00 96.44 308 ASP A C 1
ATOM 2400 O O . ASP A 1 308 ? 0.740 -54.791 11.727 1.00 96.44 308 ASP A O 1
ATOM 2404 N N . ALA A 1 309 ? 1.979 -55.687 10.100 1.00 97.25 309 ALA A N 1
ATOM 2405 C CA . ALA A 1 309 ? 2.404 -54.400 9.550 1.00 97.25 309 ALA A CA 1
ATOM 2406 C C . ALA A 1 309 ? 1.238 -53.497 9.118 1.00 97.25 309 ALA A C 1
ATOM 2408 O O . ALA A 1 309 ? 1.280 -52.287 9.339 1.00 97.25 309 ALA A O 1
ATOM 2409 N N . VAL A 1 310 ? 0.178 -54.065 8.533 1.00 97.38 310 VAL A N 1
ATOM 2410 C CA . VAL A 1 310 ? -1.021 -53.307 8.135 1.00 97.38 310 VAL A CA 1
ATOM 2411 C C . VAL A 1 310 ? -1.709 -52.655 9.342 1.00 97.38 310 VAL A C 1
ATOM 2413 O O . VAL A 1 310 ? -2.247 -51.555 9.198 1.00 97.38 310 VAL A O 1
ATOM 2416 N N . GLN A 1 311 ? -1.676 -53.309 10.509 1.00 96.38 311 GLN A N 1
ATOM 2417 C CA . GLN A 1 311 ? -2.282 -52.819 11.752 1.00 96.38 311 GLN A CA 1
ATOM 2418 C C . GLN A 1 311 ? -1.384 -51.827 12.501 1.00 96.38 311 GLN A C 1
ATOM 2420 O O . GLN A 1 311 ? -1.883 -50.850 13.049 1.00 96.38 311 GLN A O 1
ATOM 2425 N N . VAL A 1 312 ? -0.073 -52.081 12.527 1.00 96.44 312 VAL A N 1
ATOM 2426 C CA . VAL A 1 312 ? 0.896 -51.302 13.312 1.00 96.44 312 VAL A CA 1
ATOM 2427 C C . VAL A 1 312 ? 1.291 -49.995 12.619 1.00 96.44 312 VAL A C 1
ATOM 2429 O O . VAL A 1 312 ? 1.469 -48.976 13.283 1.00 96.44 312 VAL A O 1
ATOM 2432 N N . ILE A 1 313 ? 1.451 -50.002 11.293 1.00 95.38 313 ILE A N 1
ATOM 2433 C CA . ILE A 1 313 ? 1.877 -48.811 10.551 1.00 95.38 313 ILE A CA 1
ATOM 2434 C C . ILE A 1 313 ? 0.667 -47.871 10.403 1.00 95.38 313 ILE A C 1
ATOM 2436 O O . ILE A 1 313 ? -0.361 -48.305 9.869 1.00 95.38 313 ILE A O 1
ATOM 2440 N N . PRO A 1 314 ? 0.750 -46.597 10.831 1.00 93.25 314 PRO A N 1
ATOM 2441 C CA . PRO A 1 314 ? -0.371 -45.662 10.763 1.00 93.25 314 PRO A CA 1
ATOM 2442 C C . PRO A 1 314 ? -0.780 -45.340 9.315 1.00 93.25 314 PRO A C 1
ATOM 2444 O O . PRO A 1 314 ? -0.027 -45.546 8.361 1.00 93.25 314 PRO A O 1
ATOM 2447 N N . GLY A 1 315 ? -2.005 -44.838 9.146 1.00 92.06 315 GLY A N 1
ATOM 2448 C CA . GLY A 1 315 ? -2.558 -44.407 7.858 1.00 92.06 315 GLY A CA 1
ATOM 2449 C C . GLY A 1 315 ? -3.543 -45.392 7.220 1.00 92.06 315 GLY A C 1
ATOM 2450 O O . GLY A 1 315 ? -3.562 -46.588 7.525 1.00 92.06 315 GLY A O 1
ATOM 2451 N N . ASN A 1 316 ? -4.370 -44.874 6.307 1.00 94.50 316 ASN A N 1
ATOM 2452 C CA . ASN A 1 316 ? -5.394 -45.643 5.596 1.00 94.50 316 ASN A CA 1
ATOM 2453 C C . ASN A 1 316 ? -4.770 -46.735 4.709 1.00 94.50 316 ASN A C 1
ATOM 2455 O O . ASN A 1 316 ? -3.688 -46.549 4.147 1.00 94.50 316 ASN A O 1
ATOM 2459 N N . ASN A 1 317 ? -5.482 -47.852 4.525 1.00 93.75 317 ASN A N 1
ATOM 2460 C CA . ASN A 1 317 ? -5.064 -48.992 3.692 1.00 93.75 317 ASN A CA 1
ATOM 2461 C C . ASN A 1 317 ? -5.168 -48.678 2.187 1.00 93.75 317 ASN A C 1
ATOM 2463 O O . ASN A 1 317 ? -5.903 -49.312 1.436 1.00 93.75 317 ASN A O 1
ATOM 2467 N N . THR A 1 318 ? -4.440 -47.653 1.752 1.00 95.88 318 THR A N 1
ATOM 2468 C CA . THR A 1 318 ? -4.335 -47.234 0.356 1.00 95.88 318 THR A CA 1
ATOM 2469 C C . THR A 1 318 ? -3.450 -48.199 -0.436 1.00 95.88 318 THR A C 1
ATOM 2471 O O . THR A 1 318 ? -2.598 -48.890 0.128 1.00 95.88 318 THR A O 1
ATOM 2474 N N . ASN A 1 319 ? -3.587 -48.199 -1.769 1.00 93.75 319 ASN A N 1
ATOM 2475 C CA . ASN A 1 319 ? -2.710 -48.970 -2.664 1.00 93.75 319 ASN A CA 1
ATOM 2476 C C . ASN A 1 319 ? -1.222 -48.715 -2.379 1.00 93.75 319 ASN A C 1
ATOM 2478 O O . ASN A 1 319 ? -0.426 -49.647 -2.388 1.00 93.75 319 ASN A O 1
ATOM 2482 N N . LYS A 1 320 ? -0.848 -47.462 -2.092 1.00 95.88 320 LYS A N 1
ATOM 2483 C CA . LYS A 1 320 ? 0.541 -47.079 -1.813 1.00 95.88 320 LYS A CA 1
ATOM 2484 C C . LYS A 1 320 ? 1.076 -47.777 -0.559 1.00 95.88 320 LYS A C 1
ATOM 2486 O O . LYS A 1 320 ? 2.130 -48.401 -0.631 1.00 95.88 320 LYS A O 1
ATOM 2491 N N . LYS A 1 321 ? 0.322 -47.733 0.547 1.00 96.38 321 LYS A N 1
ATOM 2492 C CA . LYS A 1 321 ? 0.699 -48.371 1.820 1.00 96.38 321 LYS A CA 1
ATOM 2493 C C . LYS A 1 321 ? 0.853 -49.887 1.662 1.00 96.38 321 LYS A C 1
ATOM 2495 O O . LYS A 1 321 ? 1.862 -50.450 2.069 1.00 96.38 321 LYS A O 1
ATOM 2500 N N . LEU A 1 322 ? -0.122 -50.546 1.031 1.00 97.19 322 LEU A N 1
ATOM 2501 C CA . LEU A 1 322 ? -0.113 -52.004 0.864 1.00 97.19 322 LEU A CA 1
ATOM 2502 C C . LEU A 1 322 ? 1.044 -52.479 -0.029 1.00 97.19 322 LEU A C 1
ATOM 2504 O O . LEU A 1 322 ? 1.701 -53.461 0.301 1.00 97.19 322 LEU A O 1
ATOM 2508 N N . ARG A 1 323 ? 1.353 -51.748 -1.110 1.00 96.19 323 ARG A N 1
ATOM 2509 C CA . ARG A 1 323 ? 2.519 -52.039 -1.964 1.00 96.19 323 ARG A CA 1
ATOM 2510 C C . ARG A 1 323 ? 3.831 -51.892 -1.207 1.00 96.19 323 ARG A C 1
ATOM 2512 O O . ARG A 1 323 ? 4.678 -52.766 -1.320 1.00 96.19 323 ARG A O 1
ATOM 2519 N N . GLN A 1 324 ? 3.984 -50.828 -0.416 1.00 96.31 324 GLN A N 1
ATOM 2520 C CA . GLN A 1 324 ? 5.189 -50.627 0.393 1.00 96.31 324 GLN A CA 1
ATOM 2521 C C . GLN A 1 324 ? 5.400 -51.768 1.390 1.00 96.31 324 GLN A C 1
ATOM 2523 O O . GLN A 1 324 ? 6.508 -52.281 1.486 1.00 96.31 324 GLN A O 1
ATOM 2528 N N . ILE A 1 325 ? 4.335 -52.233 2.050 1.00 96.88 325 ILE A N 1
ATOM 2529 C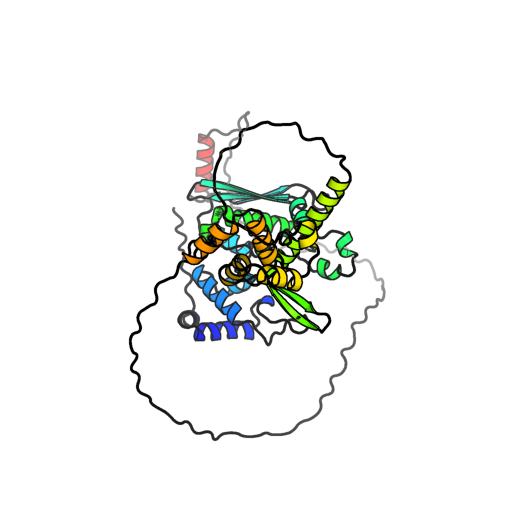 CA . ILE A 1 325 ? 4.408 -53.383 2.962 1.00 96.88 325 ILE A CA 1
ATOM 2530 C C . ILE A 1 325 ? 4.888 -54.645 2.230 1.00 96.88 325 ILE A C 1
ATOM 2532 O O . ILE A 1 325 ? 5.780 -55.328 2.728 1.00 96.88 325 ILE A O 1
ATOM 2536 N N . ILE A 1 326 ? 4.351 -54.935 1.040 1.00 96.12 326 ILE A N 1
ATOM 2537 C CA . ILE A 1 326 ? 4.770 -56.098 0.238 1.00 96.12 326 ILE A CA 1
ATOM 2538 C C . ILE A 1 326 ? 6.215 -55.937 -0.265 1.00 96.12 326 ILE A C 1
ATOM 2540 O O . ILE A 1 326 ? 6.974 -56.902 -0.272 1.00 96.12 326 ILE A O 1
ATOM 2544 N N . MET A 1 327 ? 6.634 -54.726 -0.642 1.00 95.12 327 MET A N 1
ATOM 2545 C CA . MET A 1 327 ? 8.013 -54.453 -1.063 1.00 95.12 327 MET A CA 1
ATOM 2546 C C . MET A 1 327 ? 9.009 -54.635 0.085 1.00 95.12 327 MET A C 1
ATOM 2548 O O . MET A 1 327 ? 10.012 -55.319 -0.097 1.00 95.12 327 MET A O 1
ATOM 2552 N N . TRP A 1 328 ? 8.720 -54.101 1.274 1.00 95.44 328 TRP A N 1
ATOM 2553 C CA . TRP A 1 328 ? 9.555 -54.312 2.463 1.00 95.44 328 TRP A CA 1
ATOM 2554 C C . TRP A 1 328 ? 9.594 -55.776 2.888 1.00 95.44 328 TRP A C 1
ATOM 2556 O O . TRP A 1 328 ? 10.611 -56.239 3.400 1.00 95.44 328 TRP A O 1
ATOM 2566 N N . TYR A 1 329 ? 8.500 -56.509 2.676 1.00 95.69 329 TYR A N 1
ATOM 2567 C CA . TYR A 1 329 ? 8.475 -57.948 2.894 1.00 95.69 329 TYR A CA 1
ATOM 2568 C C . TYR A 1 329 ? 9.413 -58.672 1.919 1.00 95.69 329 TYR A C 1
ATOM 2570 O O . TYR A 1 329 ? 10.282 -59.414 2.361 1.00 95.69 329 TYR A O 1
ATOM 2578 N N . ASN A 1 330 ? 9.310 -58.390 0.614 1.00 93.75 330 ASN A N 1
ATOM 2579 C CA . ASN A 1 330 ? 10.198 -58.956 -0.408 1.00 93.75 330 ASN A CA 1
ATOM 2580 C C . ASN A 1 330 ? 11.680 -58.602 -0.173 1.00 93.75 330 ASN A C 1
ATOM 2582 O O . ASN A 1 330 ? 12.554 -59.383 -0.536 1.00 93.75 330 ASN A O 1
ATOM 2586 N N . ALA A 1 331 ? 11.958 -57.440 0.425 1.00 93.25 331 ALA A N 1
ATOM 2587 C CA . ALA A 1 331 ? 13.304 -56.991 0.780 1.00 93.25 331 ALA A CA 1
ATOM 2588 C C . ALA A 1 331 ? 13.821 -57.557 2.120 1.00 93.25 331 ALA A C 1
ATOM 2590 O O . ALA A 1 331 ? 14.945 -57.254 2.507 1.00 93.25 331 ALA A O 1
ATOM 2591 N N . ASN A 1 332 ? 13.027 -58.358 2.845 1.00 94.62 332 ASN A N 1
ATOM 2592 C CA . ASN A 1 332 ? 13.314 -58.823 4.211 1.00 94.62 332 ASN A CA 1
ATOM 2593 C C . ASN A 1 332 ? 13.523 -57.694 5.250 1.00 94.62 332 ASN A C 1
ATOM 2595 O O . ASN A 1 332 ? 14.095 -57.916 6.315 1.00 94.62 332 ASN A O 1
ATOM 2599 N N . GLU A 1 333 ? 13.009 -56.488 4.993 1.00 95.19 333 GLU A N 1
ATOM 2600 C CA . GLU A 1 333 ? 13.133 -55.318 5.881 1.00 95.19 333 GLU A CA 1
ATOM 2601 C C . GLU A 1 333 ? 11.906 -55.112 6.785 1.00 95.19 333 GLU A C 1
ATOM 2603 O O . GLU A 1 333 ? 11.965 -54.392 7.788 1.00 95.19 333 GLU A O 1
ATOM 2608 N N . LEU A 1 334 ? 10.776 -55.752 6.460 1.00 95.12 334 LEU A N 1
ATOM 2609 C CA . LEU A 1 334 ? 9.493 -55.481 7.113 1.00 95.12 334 LEU A CA 1
ATOM 2610 C C . LEU A 1 334 ? 9.518 -55.724 8.630 1.00 95.12 334 LEU A C 1
ATOM 2612 O O . LEU A 1 334 ? 8.951 -54.934 9.383 1.00 95.12 334 LEU A O 1
ATOM 2616 N N . LEU A 1 335 ? 10.195 -56.780 9.095 1.00 95.19 335 LEU A N 1
ATOM 2617 C CA . LEU A 1 335 ? 10.258 -57.124 10.521 1.00 95.19 335 LEU A CA 1
ATOM 2618 C C . LEU A 1 335 ? 10.919 -56.021 11.355 1.00 95.19 335 LEU A C 1
ATOM 2620 O O . LEU A 1 335 ? 10.421 -55.657 12.423 1.00 95.19 335 LEU A O 1
ATOM 2624 N N . ALA A 1 336 ? 12.023 -55.462 10.855 1.00 93.94 336 ALA A N 1
ATOM 2625 C CA . ALA A 1 336 ? 12.721 -54.369 11.519 1.00 93.94 336 ALA A CA 1
ATOM 2626 C C . ALA A 1 336 ? 11.826 -53.124 11.609 1.00 93.94 336 ALA A C 1
ATOM 2628 O O . ALA A 1 336 ? 11.757 -52.479 12.658 1.00 93.94 336 ALA A O 1
ATOM 2629 N N . LEU A 1 337 ? 11.088 -52.830 10.535 1.00 94.62 337 LEU A N 1
ATOM 2630 C CA . LEU A 1 337 ? 10.201 -51.675 10.447 1.00 94.62 337 LEU A CA 1
ATOM 2631 C C . LEU A 1 337 ? 9.000 -51.795 11.399 1.00 94.62 337 LEU A C 1
ATOM 2633 O O . LEU A 1 337 ? 8.715 -50.864 12.149 1.00 94.62 337 LEU A O 1
ATOM 2637 N N . VAL A 1 338 ? 8.336 -52.955 11.435 1.00 96.06 338 VAL A N 1
ATOM 2638 C CA . VAL A 1 338 ? 7.210 -53.220 12.351 1.00 96.06 338 VAL A CA 1
ATOM 2639 C C . VAL A 1 338 ? 7.645 -53.076 13.809 1.00 96.06 338 VAL A C 1
ATOM 2641 O O . VAL A 1 338 ? 6.960 -52.421 14.596 1.00 96.06 338 VAL A O 1
ATOM 2644 N N . ASN A 1 339 ? 8.814 -53.613 14.168 1.00 94.75 339 ASN A N 1
ATOM 2645 C CA . ASN A 1 339 ? 9.365 -53.459 15.514 1.00 94.75 339 ASN A CA 1
ATOM 2646 C C . ASN A 1 339 ? 9.657 -51.992 15.855 1.00 94.75 339 ASN A C 1
ATOM 2648 O O . ASN A 1 339 ? 9.398 -51.564 16.979 1.00 94.75 339 ASN A O 1
ATOM 2652 N N . LYS A 1 340 ? 10.136 -51.206 14.886 1.00 94.69 340 LYS A N 1
ATOM 2653 C CA . LYS A 1 340 ? 10.381 -49.771 15.056 1.00 94.69 340 LYS A CA 1
ATOM 2654 C C . LYS A 1 340 ? 9.089 -49.006 15.371 1.00 94.69 340 LYS A C 1
ATOM 2656 O O . LYS A 1 340 ? 9.042 -48.251 16.339 1.00 94.69 340 LYS A O 1
ATOM 2661 N N . TYR A 1 341 ? 8.015 -49.258 14.622 1.00 93.81 341 TYR A N 1
ATOM 2662 C CA . TYR A 1 341 ? 6.712 -48.634 14.884 1.00 93.81 341 TYR A CA 1
ATOM 2663 C C . TYR A 1 341 ? 6.093 -49.081 16.213 1.00 93.81 341 TYR A C 1
ATOM 2665 O O . TYR A 1 341 ? 5.527 -48.253 16.920 1.00 93.81 341 TYR A O 1
ATOM 2673 N N . ARG A 1 342 ? 6.256 -50.350 16.615 1.00 94.12 342 ARG A N 1
ATOM 2674 C CA . ARG A 1 342 ? 5.813 -50.824 17.941 1.00 94.12 342 ARG A CA 1
ATOM 2675 C C . ARG A 1 342 ? 6.523 -50.132 19.100 1.00 94.12 342 ARG A C 1
ATOM 2677 O O . ARG A 1 342 ? 5.919 -49.949 20.150 1.00 94.12 342 ARG A O 1
ATOM 2684 N N . ARG A 1 343 ? 7.785 -49.736 18.913 1.00 93.19 343 ARG A N 1
ATOM 2685 C CA . ARG A 1 343 ? 8.539 -48.937 19.892 1.00 93.19 343 ARG A CA 1
ATOM 2686 C C . ARG A 1 343 ? 8.185 -47.445 19.869 1.00 93.19 343 ARG A C 1
ATOM 2688 O O . ARG A 1 343 ? 8.738 -46.694 20.660 1.00 93.19 343 ARG A O 1
ATOM 2695 N N . GLY A 1 344 ? 7.292 -47.006 18.977 1.00 90.06 344 GLY A N 1
ATOM 2696 C CA . GLY A 1 344 ? 6.975 -45.588 18.786 1.00 90.06 344 GLY A CA 1
ATOM 2697 C C . GLY A 1 344 ? 8.050 -44.808 18.019 1.00 90.06 344 GLY A C 1
ATOM 2698 O O . GLY A 1 344 ? 7.950 -43.595 17.895 1.00 90.06 344 GLY A O 1
ATOM 2699 N N . GLU A 1 345 ? 9.054 -45.485 17.455 1.00 87.44 345 GLU A N 1
ATOM 2700 C CA . GLU A 1 345 ? 10.173 -44.886 16.709 1.00 87.44 345 GLU A CA 1
ATOM 2701 C C . GLU A 1 345 ? 9.852 -44.742 15.206 1.00 87.44 345 GLU A C 1
ATOM 2703 O O . GLU A 1 345 ? 10.740 -44.832 14.350 1.00 87.44 345 GLU A O 1
ATOM 2708 N N . GLY A 1 346 ? 8.574 -44.581 14.850 1.00 75.25 346 GLY A N 1
ATOM 2709 C CA . GLY A 1 346 ? 8.167 -44.403 13.456 1.00 75.25 346 GLY A CA 1
ATOM 2710 C C . GLY A 1 346 ? 8.957 -43.262 12.790 1.00 75.25 346 GLY A C 1
ATOM 2711 O O . GLY A 1 346 ? 9.350 -42.321 13.479 1.00 75.25 346 GLY A O 1
ATOM 2712 N N . PRO A 1 347 ? 9.263 -43.336 11.479 1.00 68.31 347 PRO A N 1
ATOM 2713 C CA . PRO A 1 347 ? 9.820 -42.205 10.749 1.00 68.31 347 PRO A CA 1
ATOM 2714 C C . PRO A 1 347 ? 8.945 -40.978 11.007 1.00 68.31 347 PRO A C 1
ATOM 2716 O O . PRO A 1 347 ? 7.775 -40.952 10.632 1.00 68.31 347 PRO A O 1
ATOM 2719 N N . VAL A 1 348 ? 9.527 -40.011 11.712 1.00 48.91 348 VAL A N 1
ATOM 2720 C CA . VAL A 1 348 ? 8.939 -38.701 11.963 1.00 48.91 348 VAL A CA 1
ATOM 2721 C C . VAL A 1 348 ? 8.783 -38.061 10.588 1.00 48.91 348 VAL A C 1
ATOM 2723 O O . VAL A 1 348 ? 9.781 -37.864 9.888 1.00 48.91 348 VAL A O 1
ATOM 2726 N N . GLU A 1 349 ? 7.543 -37.840 10.145 1.00 50.28 349 GLU A N 1
ATOM 2727 C CA . GLU A 1 349 ? 7.313 -36.979 8.984 1.00 50.28 349 GLU A CA 1
ATOM 2728 C C . GLU A 1 349 ? 7.998 -35.639 9.280 1.00 50.28 349 GLU A C 1
ATOM 2730 O O . GLU A 1 349 ? 7.854 -35.143 10.395 1.00 50.28 349 GLU A O 1
ATOM 2735 N N . PRO A 1 350 ? 8.797 -35.078 8.356 1.00 38.28 350 PRO A N 1
ATOM 2736 C CA . PRO A 1 350 ? 9.511 -33.835 8.613 1.00 38.28 350 PRO A CA 1
ATOM 2737 C C . PRO A 1 350 ? 8.511 -32.749 9.024 1.00 38.28 350 PRO A C 1
ATOM 2739 O O . PRO A 1 350 ? 7.653 -32.361 8.230 1.00 38.28 350 PRO A O 1
ATOM 2742 N N . ASP A 1 351 ? 8.613 -32.323 10.285 1.00 39.03 351 ASP A N 1
ATOM 2743 C CA . ASP A 1 351 ? 7.648 -31.451 10.944 1.00 39.03 351 ASP A CA 1
ATOM 2744 C C . ASP A 1 351 ? 7.429 -30.153 10.156 1.00 39.03 351 ASP A C 1
ATOM 2746 O O . ASP A 1 351 ? 8.364 -29.418 9.817 1.00 39.03 351 ASP A O 1
ATOM 2750 N N . ALA A 1 352 ? 6.154 -29.846 9.913 1.00 39.44 352 ALA A N 1
ATOM 2751 C CA . ALA A 1 352 ? 5.712 -28.494 9.613 1.00 39.44 352 ALA A CA 1
ATOM 2752 C C . ALA A 1 352 ? 6.143 -27.553 10.761 1.00 39.44 352 ALA A C 1
ATOM 2754 O O . ALA A 1 352 ? 6.110 -27.960 11.924 1.00 39.44 352 ALA A O 1
ATOM 2755 N N . PRO A 1 353 ? 6.555 -26.304 10.474 1.00 36.72 353 PRO A N 1
ATOM 2756 C CA . PRO A 1 353 ? 7.145 -25.428 11.480 1.00 36.72 353 PRO A CA 1
ATOM 2757 C C . PRO A 1 353 ? 6.194 -25.196 12.662 1.00 36.72 353 PRO A C 1
ATOM 2759 O O . PRO A 1 353 ? 5.027 -24.838 12.488 1.00 36.72 353 PRO A O 1
ATOM 2762 N N . ALA A 1 354 ? 6.736 -25.417 13.861 1.00 35.50 354 ALA A N 1
ATOM 2763 C CA . ALA A 1 354 ? 6.047 -25.388 15.141 1.00 35.50 354 ALA A CA 1
ATOM 2764 C C . ALA A 1 354 ? 5.275 -24.078 15.371 1.00 35.50 354 ALA A C 1
ATOM 2766 O O . ALA A 1 354 ? 5.843 -22.984 15.349 1.00 35.50 354 ALA A O 1
ATOM 2767 N N . GLN A 1 355 ? 3.977 -24.201 15.653 1.00 37.53 355 GLN A N 1
ATOM 2768 C CA . GLN A 1 355 ? 3.181 -23.112 16.209 1.00 37.53 355 GLN A CA 1
ATOM 2769 C C . GLN A 1 355 ? 3.561 -22.912 17.679 1.00 37.53 355 GLN A C 1
ATOM 2771 O O . GLN A 1 355 ? 3.435 -23.816 18.505 1.00 37.53 355 GLN A O 1
ATOM 2776 N N . VAL A 1 356 ? 4.026 -21.706 17.995 1.00 35.72 356 VAL A N 1
ATOM 2777 C CA . VAL A 1 356 ? 4.281 -21.239 19.359 1.00 35.72 356 VAL A CA 1
ATOM 2778 C C . VAL A 1 356 ? 2.937 -21.120 20.086 1.00 35.72 356 VAL A C 1
ATOM 2780 O O . VAL A 1 356 ? 2.129 -20.254 19.759 1.00 35.72 356 VAL A O 1
ATOM 2783 N N . GLN A 1 357 ? 2.689 -21.993 21.063 1.00 36.06 357 GLN A N 1
ATOM 2784 C CA . GLN A 1 357 ? 1.554 -21.870 21.980 1.00 36.06 357 GLN A CA 1
ATOM 2785 C C . GLN A 1 357 ? 1.841 -20.753 22.991 1.00 36.06 357 GLN A C 1
ATOM 2787 O O . GLN A 1 357 ? 2.845 -20.796 23.703 1.00 36.06 357 GLN A O 1
ATOM 2792 N N . GLN A 1 358 ? 0.966 -19.749 23.050 1.00 37.75 358 GLN A N 1
ATOM 2793 C CA . GLN A 1 358 ? 0.952 -18.778 24.144 1.00 37.75 358 GLN A CA 1
ATOM 2794 C C . GLN A 1 358 ? 0.286 -19.385 25.393 1.00 37.75 358 GLN A C 1
ATOM 2796 O O . GLN A 1 358 ? -0.618 -20.213 25.254 1.00 37.75 358 GLN A O 1
ATOM 2801 N N . PRO A 1 359 ? 0.715 -18.992 26.607 1.00 38.69 359 PRO A N 1
ATOM 2802 C CA . PRO A 1 359 ? 0.168 -19.522 27.848 1.00 38.69 359 PRO A CA 1
ATOM 2803 C C . PRO A 1 359 ? -1.245 -18.991 28.124 1.00 38.69 359 PRO A C 1
ATOM 2805 O O . PRO A 1 359 ? -1.550 -17.817 27.920 1.00 38.69 359 PRO A O 1
ATOM 2808 N N . VAL A 1 360 ? -2.086 -19.898 28.617 1.00 39.72 360 VAL A N 1
ATOM 2809 C CA . VAL A 1 360 ? -3.467 -19.683 29.068 1.00 39.72 360 VAL A CA 1
ATOM 2810 C C . VAL A 1 360 ? -3.488 -18.752 30.293 1.00 39.72 360 VAL A C 1
ATOM 2812 O O . VAL A 1 360 ? -2.762 -19.035 31.249 1.00 39.72 360 VAL A O 1
ATOM 2815 N N . PRO A 1 361 ? -4.303 -17.678 30.320 1.00 40.88 361 PRO A N 1
ATOM 2816 C CA . PRO A 1 361 ? -4.519 -16.894 31.531 1.00 40.88 361 PRO A CA 1
ATOM 2817 C C . PRO A 1 361 ? -5.470 -17.594 32.509 1.00 40.88 361 PRO A C 1
ATOM 2819 O O . PRO A 1 361 ? -6.508 -18.129 32.125 1.00 40.88 361 PRO A O 1
ATOM 2822 N N . GLU A 1 362 ? -5.078 -17.540 33.776 1.00 41.03 362 GLU A N 1
ATOM 2823 C CA . GLU A 1 362 ? -5.761 -18.008 34.983 1.00 41.03 362 GLU A CA 1
ATOM 2824 C C . GLU A 1 362 ? -7.127 -17.318 35.182 1.00 41.03 362 GLU A C 1
ATOM 2826 O O . GLU A 1 362 ? -7.227 -16.090 35.145 1.00 41.03 362 GLU A O 1
ATOM 2831 N N . GLU A 1 363 ? -8.180 -18.109 35.406 1.00 39.12 363 GLU A N 1
ATOM 2832 C CA . GLU A 1 363 ? -9.531 -17.634 35.720 1.00 39.12 363 GLU A CA 1
ATOM 2833 C C . GLU A 1 363 ? -9.590 -17.013 37.127 1.00 39.12 363 GLU A C 1
ATOM 2835 O O . GLU A 1 363 ? -9.195 -17.637 38.114 1.00 39.12 363 GLU A O 1
ATOM 2840 N N . GLN A 1 364 ? -10.158 -15.807 37.237 1.00 40.28 364 GLN A N 1
ATOM 2841 C CA . GLN A 1 364 ? -10.670 -15.268 38.500 1.00 40.28 364 GLN A CA 1
ATOM 2842 C C . GLN A 1 364 ? -12.204 -15.171 38.466 1.00 40.28 364 GLN A C 1
ATOM 2844 O O . GLN A 1 364 ? -12.772 -14.839 37.423 1.00 40.28 364 GLN A O 1
ATOM 2849 N N . PRO A 1 365 ? -12.885 -15.450 39.595 1.00 42.97 365 PRO A N 1
ATOM 2850 C CA . PRO A 1 365 ? -14.340 -15.511 39.662 1.00 42.97 365 PRO A CA 1
ATOM 2851 C C . PRO A 1 365 ? -14.955 -14.107 39.696 1.00 42.97 365 PRO A C 1
ATOM 2853 O O . PRO A 1 365 ? -14.537 -13.253 40.477 1.00 42.97 365 PRO A O 1
ATOM 2856 N N . SER A 1 366 ? -15.971 -13.883 38.860 1.00 37.38 366 SER A N 1
ATOM 2857 C CA . SER A 1 366 ? -16.806 -12.681 38.902 1.00 37.38 366 SER A CA 1
ATOM 2858 C C . SER A 1 366 ? -18.089 -12.968 39.681 1.00 37.38 366 SER A C 1
ATOM 2860 O O . SER A 1 366 ? -18.913 -13.786 39.278 1.00 37.38 366 SER A O 1
ATOM 2862 N N . ASP A 1 367 ? -18.236 -12.288 40.815 1.00 39.94 367 ASP A N 1
ATOM 2863 C CA . ASP A 1 367 ? -19.511 -12.096 41.499 1.00 39.94 367 ASP A CA 1
ATOM 2864 C C . ASP A 1 367 ? -20.269 -10.960 40.801 1.00 39.94 367 ASP A C 1
ATOM 2866 O O . ASP A 1 367 ? -19.742 -9.859 40.615 1.00 39.94 367 ASP A O 1
ATOM 2870 N N . THR A 1 368 ? -21.527 -11.184 40.428 1.00 37.97 368 THR A N 1
ATOM 2871 C CA . THR A 1 368 ? -22.467 -10.090 40.149 1.00 37.97 368 THR A CA 1
ATOM 2872 C C . THR A 1 368 ? -23.876 -10.510 40.564 1.00 37.97 368 THR A C 1
ATOM 2874 O O . THR A 1 368 ? -24.320 -11.591 40.170 1.00 37.97 368 THR A O 1
ATOM 2877 N N . PRO A 1 369 ? -24.596 -9.696 41.357 1.00 43.97 369 PRO A N 1
ATOM 2878 C CA . PRO A 1 369 ? -25.986 -9.950 41.685 1.00 43.97 369 PRO A CA 1
ATOM 2879 C C . PRO A 1 369 ? -26.924 -9.388 40.610 1.00 43.97 369 PRO A C 1
ATOM 2881 O O . PRO A 1 369 ? -26.742 -8.294 40.081 1.00 43.97 369 PRO A O 1
ATOM 2884 N N . THR A 1 370 ? -27.942 -10.189 40.328 1.00 39.69 370 THR A N 1
ATOM 2885 C CA . THR A 1 370 ? -29.092 -9.942 39.463 1.00 39.69 370 THR A CA 1
ATOM 2886 C C . THR A 1 370 ? -30.000 -8.843 40.022 1.00 39.69 370 THR A C 1
ATOM 2888 O O . THR A 1 370 ? -30.542 -9.010 41.112 1.00 39.69 370 THR A O 1
ATOM 2891 N N . GLU A 1 371 ? -30.275 -7.798 39.240 1.00 39.59 371 GLU A N 1
ATOM 2892 C CA . GLU A 1 371 ? -31.493 -6.989 39.381 1.00 39.59 371 GLU A CA 1
ATOM 2893 C C . GLU A 1 371 ? -32.255 -6.990 38.052 1.00 39.59 371 GLU A C 1
ATOM 2895 O O . GLU A 1 371 ? -31.738 -6.629 36.996 1.00 39.59 371 GLU A O 1
ATOM 2900 N N . GLN A 1 372 ? -33.486 -7.498 38.122 1.00 37.09 372 GLN A N 1
ATOM 2901 C CA . GLN A 1 372 ? -34.480 -7.497 37.059 1.00 37.09 372 GLN A CA 1
ATOM 2902 C C . GLN A 1 372 ? -35.332 -6.235 37.217 1.00 37.09 372 GLN A C 1
ATOM 2904 O O . GLN A 1 372 ? -36.034 -6.109 38.218 1.00 37.09 372 GLN A O 1
ATOM 2909 N N . GLU A 1 373 ? -35.335 -5.353 36.220 1.00 38.16 373 GLU A N 1
ATOM 2910 C CA . GLU A 1 373 ? -36.418 -4.385 36.035 1.00 38.16 373 GLU A CA 1
ATOM 2911 C C . GLU A 1 373 ? -37.262 -4.793 34.826 1.00 38.16 373 GLU A C 1
ATOM 2913 O O . GLU A 1 373 ? -36.793 -4.919 33.695 1.00 38.16 373 GLU A O 1
ATOM 2918 N N . THR A 1 374 ? -38.530 -5.055 35.119 1.00 38.88 374 THR A N 1
ATOM 2919 C CA . THR A 1 374 ? -39.623 -5.308 34.189 1.00 38.88 374 THR A CA 1
ATOM 2920 C C . THR A 1 374 ? -40.071 -3.996 33.552 1.00 38.88 374 THR A C 1
ATOM 2922 O O . THR A 1 374 ? -40.445 -3.074 34.274 1.00 38.88 374 THR A O 1
ATOM 2925 N N . VAL A 1 375 ? -40.095 -3.927 32.219 1.00 39.00 375 VAL A N 1
ATOM 2926 C CA . VAL A 1 375 ? -40.751 -2.839 31.478 1.00 39.00 375 VAL A CA 1
ATOM 2927 C C . VAL A 1 375 ? -41.931 -3.415 30.699 1.00 39.00 375 VAL A C 1
ATOM 2929 O O . VAL A 1 375 ? -41.776 -4.365 29.929 1.00 39.00 375 VAL A O 1
ATOM 2932 N N . ASP A 1 376 ? -43.101 -2.836 30.961 1.00 39.91 376 ASP A N 1
ATOM 2933 C CA . ASP A 1 376 ? -44.410 -3.152 30.388 1.00 39.91 376 ASP A CA 1
ATOM 2934 C C . ASP A 1 376 ? -44.465 -2.986 28.854 1.00 39.91 376 ASP A C 1
ATOM 2936 O O . ASP A 1 376 ? -43.920 -2.012 28.323 1.00 39.91 376 ASP A O 1
ATOM 2940 N N . PRO A 1 377 ? -45.179 -3.865 28.123 1.00 39.09 377 PRO A N 1
ATOM 2941 C CA . PRO A 1 377 ? -45.420 -3.715 26.698 1.00 39.09 377 PRO A CA 1
ATOM 2942 C C . PRO A 1 377 ? -46.870 -3.284 26.435 1.00 39.09 377 PRO A C 1
ATOM 2944 O O . PRO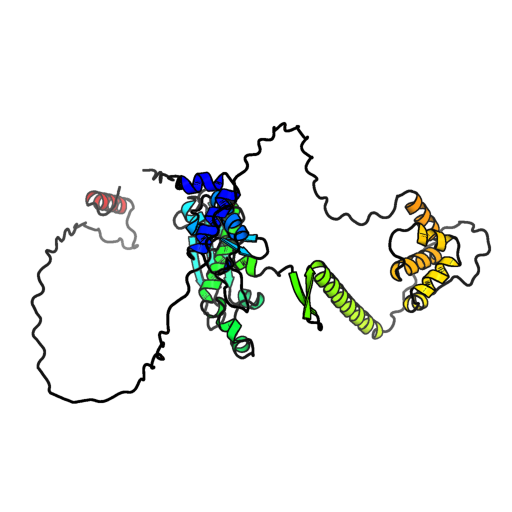 A 1 377 ? -47.725 -4.127 26.203 1.00 39.09 377 PRO A O 1
ATOM 2947 N N . ASP A 1 378 ? -47.150 -1.981 26.421 1.00 39.53 378 ASP A N 1
ATOM 2948 C CA . ASP A 1 378 ? -48.425 -1.458 25.910 1.00 39.53 378 ASP A CA 1
ATOM 2949 C C . ASP A 1 378 ? -48.209 -0.113 25.207 1.00 39.53 378 ASP A C 1
ATOM 2951 O O . ASP A 1 378 ? -48.343 0.959 25.794 1.00 39.53 378 ASP A O 1
ATOM 2955 N N . ASN A 1 379 ? -47.839 -0.173 23.923 1.00 40.66 379 ASN A N 1
ATOM 2956 C CA . ASN A 1 379 ? -48.228 0.844 22.940 1.00 40.66 379 ASN A CA 1
ATOM 2957 C C . ASN A 1 379 ? -47.964 0.349 21.507 1.00 40.66 379 ASN A C 1
ATOM 2959 O O . ASN A 1 379 ? -47.010 0.749 20.842 1.00 40.66 379 ASN A O 1
ATOM 2963 N N . PHE A 1 380 ? -48.821 -0.554 21.030 1.00 37.16 380 PHE A N 1
ATOM 2964 C CA . PHE A 1 380 ? -48.962 -0.844 19.604 1.00 37.16 380 PHE A CA 1
ATOM 2965 C C . PHE A 1 380 ? -50.217 -0.127 19.104 1.00 37.16 380 PHE A C 1
ATOM 2967 O O . PHE A 1 380 ? -51.337 -0.520 19.421 1.00 37.16 380 PHE A O 1
ATOM 2974 N N . MET A 1 381 ? -50.019 0.951 18.347 1.00 40.41 381 MET A N 1
ATOM 2975 C CA . MET A 1 381 ? -51.081 1.664 17.647 1.00 40.41 381 MET A CA 1
ATOM 2976 C C . MET A 1 381 ? -50.946 1.347 16.153 1.00 40.41 381 MET A C 1
ATOM 2978 O O . MET A 1 381 ? -49.943 1.676 15.523 1.00 40.41 381 MET A O 1
ATOM 2982 N N . GLU A 1 382 ? -51.939 0.634 15.632 1.00 40.78 382 GLU A N 1
ATOM 2983 C CA . GLU A 1 382 ? -52.106 0.254 14.224 1.00 40.78 382 GLU A CA 1
ATOM 2984 C C . GLU A 1 382 ? -52.899 1.338 13.436 1.00 40.78 382 GLU A C 1
ATOM 2986 O O . GLU A 1 382 ? -53.299 2.343 14.030 1.00 40.78 382 GLU A O 1
ATOM 2991 N N . PRO A 1 383 ? -53.053 1.225 12.098 1.00 50.53 383 PRO A N 1
ATOM 2992 C CA . PRO A 1 383 ? -52.670 2.273 11.154 1.00 50.53 383 PRO A CA 1
ATOM 2993 C C . PRO A 1 383 ? -53.836 3.135 10.645 1.00 50.53 383 PRO A C 1
ATOM 2995 O O . PRO A 1 383 ? -55.002 2.754 10.710 1.00 50.53 383 PRO A O 1
ATOM 2998 N N . ALA A 1 384 ? -53.495 4.281 10.048 1.00 37.50 384 ALA A N 1
ATOM 2999 C CA . ALA A 1 384 ? -54.413 5.077 9.239 1.00 37.50 384 ALA A CA 1
ATOM 3000 C C . ALA A 1 384 ? -54.178 4.811 7.743 1.00 37.50 384 ALA A C 1
ATOM 3002 O O . ALA A 1 384 ? -53.073 4.982 7.228 1.00 37.50 384 ALA A O 1
ATOM 3003 N N . GLU A 1 385 ? -55.246 4.384 7.075 1.00 44.06 385 GLU A N 1
ATOM 3004 C CA . GLU A 1 385 ? -55.384 4.277 5.626 1.00 44.06 385 GLU A CA 1
ATOM 3005 C C . GLU A 1 385 ? -55.557 5.655 4.963 1.00 44.06 385 GLU A C 1
ATOM 3007 O O . GLU A 1 385 ? -56.114 6.579 5.557 1.00 44.06 385 GLU A O 1
ATOM 3012 N N . GLY A 1 386 ? -55.181 5.725 3.680 1.00 36.84 386 GLY A N 1
ATOM 3013 C CA . GLY A 1 386 ? -55.614 6.745 2.720 1.00 36.84 386 GLY A CA 1
ATOM 3014 C C . GLY A 1 386 ? -54.537 7.774 2.371 1.00 36.84 386 GLY A C 1
ATOM 3015 O O . GLY A 1 386 ? -54.135 8.565 3.211 1.00 36.84 386 GLY A O 1
ATOM 3016 N N . ASP A 1 387 ? -54.085 7.840 1.119 1.00 37.25 387 ASP A N 1
ATOM 3017 C CA . ASP A 1 387 ? -54.784 8.596 0.074 1.00 37.25 387 ASP A CA 1
ATOM 3018 C C . ASP A 1 387 ? -54.036 8.492 -1.277 1.00 37.25 387 ASP A C 1
ATOM 3020 O O . ASP A 1 387 ? -52.952 7.923 -1.387 1.00 37.25 387 ASP A O 1
ATOM 3024 N N . GLN A 1 388 ? -54.704 8.977 -2.312 1.00 37.97 388 GLN A N 1
ATOM 3025 C CA . GLN A 1 388 ? -54.674 8.612 -3.720 1.00 37.97 388 GLN A CA 1
ATOM 3026 C C . GLN A 1 388 ? -53.455 9.062 -4.548 1.00 37.97 388 GLN A C 1
ATOM 3028 O O . GLN A 1 388 ? -52.878 10.125 -4.355 1.00 37.97 388 GLN A O 1
ATOM 3033 N N . GLY A 1 389 ? -53.162 8.236 -5.561 1.00 40.97 389 GLY A N 1
ATOM 3034 C CA . GLY A 1 389 ? -53.026 8.613 -6.975 1.00 40.97 389 GLY A CA 1
ATOM 3035 C C . GLY A 1 389 ? -52.328 9.926 -7.337 1.00 40.97 389 GLY A C 1
ATOM 3036 O O . GLY A 1 389 ? -52.947 10.985 -7.343 1.00 40.97 389 GLY A O 1
ATOM 3037 N N . GLY A 1 390 ? -51.086 9.816 -7.810 1.00 35.84 390 GLY A N 1
ATOM 3038 C CA . GLY A 1 390 ? -50.419 10.850 -8.599 1.00 35.84 390 GLY A CA 1
ATOM 3039 C C . GLY A 1 390 ? -49.674 10.218 -9.770 1.00 35.84 390 GLY A C 1
ATOM 3040 O O . GLY A 1 390 ? -48.618 9.617 -9.581 1.00 35.84 390 GLY A O 1
ATOM 3041 N N . ASP A 1 391 ? -50.251 10.336 -10.964 1.00 39.38 391 ASP A N 1
ATOM 3042 C CA . ASP A 1 391 ? -49.666 9.927 -12.239 1.00 39.38 391 ASP A CA 1
ATOM 3043 C C . ASP A 1 391 ? -48.336 10.659 -12.488 1.00 39.38 391 ASP A C 1
ATOM 3045 O O . ASP A 1 391 ? -48.294 11.884 -12.611 1.00 39.38 391 ASP A O 1
ATOM 3049 N N . MET A 1 392 ? -47.232 9.912 -12.583 1.00 42.47 392 MET A N 1
ATOM 3050 C CA . MET A 1 392 ? -45.967 10.441 -13.097 1.00 42.47 392 MET A CA 1
ATOM 3051 C C . MET A 1 392 ? -45.950 10.325 -14.622 1.00 42.47 392 MET A C 1
ATOM 3053 O O . MET A 1 392 ? -45.852 9.229 -15.178 1.00 42.47 392 MET A O 1
ATOM 3057 N N . GLU A 1 393 ? -46.030 11.473 -15.293 1.00 45.78 393 GLU A N 1
ATOM 3058 C CA . GLU A 1 393 ? -45.821 11.595 -16.734 1.00 45.78 393 GLU A CA 1
ATOM 3059 C C . GLU A 1 393 ? -44.393 11.178 -17.147 1.00 45.78 393 GLU A C 1
ATOM 3061 O O . GLU A 1 393 ? -43.424 11.414 -16.416 1.00 45.78 393 GLU A O 1
ATOM 3066 N N . PRO A 1 394 ? -44.222 10.584 -18.343 1.00 48.25 394 PRO A N 1
ATOM 3067 C CA . PRO A 1 394 ? -42.919 10.174 -18.839 1.00 48.25 394 PRO A CA 1
ATOM 3068 C C . PRO A 1 394 ? -42.091 11.380 -19.299 1.00 48.25 394 PRO A C 1
ATOM 3070 O O . PRO A 1 394 ? -42.502 12.168 -20.152 1.00 48.25 394 PRO A O 1
ATOM 3073 N N . ASN A 1 395 ? -40.877 11.467 -18.760 1.00 39.88 395 ASN A N 1
ATOM 3074 C CA . ASN A 1 395 ? -39.857 12.447 -19.112 1.00 39.88 395 ASN A CA 1
ATOM 3075 C C . ASN A 1 395 ? -39.528 12.356 -20.618 1.00 39.88 395 ASN A C 1
ATOM 3077 O O . ASN A 1 395 ? -38.965 11.358 -21.079 1.00 39.88 395 ASN A O 1
ATOM 3081 N N . LYS A 1 396 ? -39.934 13.370 -21.393 1.00 39.34 396 LYS A N 1
ATOM 3082 C CA . LYS A 1 396 ? -39.689 13.458 -22.839 1.00 39.34 396 LYS A CA 1
ATOM 3083 C C . LYS A 1 396 ? -38.243 13.863 -23.113 1.00 39.34 396 LYS A C 1
ATOM 3085 O O . LYS A 1 396 ? -37.689 14.738 -22.454 1.00 39.34 396 LYS A O 1
ATOM 3090 N N . GLY A 1 397 ? -37.658 13.176 -24.089 1.00 35.53 397 GLY A N 1
ATOM 3091 C CA . GLY A 1 397 ? -36.266 13.288 -24.494 1.00 35.53 397 GLY A CA 1
ATOM 3092 C C . GLY A 1 397 ? -35.860 14.674 -24.990 1.00 35.53 397 GLY A C 1
ATOM 3093 O O . GLY A 1 397 ? -36.655 15.431 -25.542 1.00 35.53 397 GLY A O 1
ATOM 3094 N N . PHE A 1 398 ? -34.576 14.966 -24.797 1.00 36.75 398 PHE A N 1
ATOM 3095 C CA . PHE A 1 398 ? -33.864 16.010 -25.517 1.00 36.75 398 PHE A CA 1
ATOM 3096 C C . PHE A 1 398 ? -33.583 15.512 -26.937 1.00 36.75 398 PHE A C 1
ATOM 3098 O O . PHE A 1 398 ? -32.648 14.740 -27.157 1.00 36.75 398 PHE A O 1
ATOM 3105 N N . ASP A 1 399 ? -34.405 15.956 -27.882 1.00 41.34 399 ASP A N 1
ATOM 3106 C CA . ASP A 1 399 ? -34.127 15.831 -29.305 1.00 41.34 399 ASP A CA 1
ATOM 3107 C C . ASP A 1 399 ? -33.103 16.898 -29.717 1.00 41.34 399 ASP A C 1
ATOM 3109 O O . ASP A 1 399 ? -33.321 18.104 -29.588 1.00 41.34 399 ASP A O 1
ATOM 3113 N N . ASN A 1 400 ? -31.966 16.420 -30.217 1.00 48.09 400 ASN A N 1
ATOM 3114 C CA . ASN A 1 400 ? -31.090 17.170 -31.105 1.00 48.09 400 ASN A CA 1
ATOM 3115 C C . ASN A 1 400 ? -31.771 17.259 -32.471 1.00 48.09 400 ASN A C 1
ATOM 3117 O O . ASN A 1 400 ? -32.076 16.213 -33.029 1.00 48.09 400 ASN A O 1
ATOM 3121 N N . GLU A 1 401 ? -31.900 18.456 -33.044 1.00 37.78 401 GLU A N 1
ATOM 3122 C CA . GLU A 1 401 ? -31.597 18.698 -34.462 1.00 37.78 401 GLU A CA 1
ATOM 3123 C C . GLU A 1 401 ? -31.543 20.212 -34.790 1.00 37.78 401 GLU A C 1
ATOM 3125 O O . GLU A 1 401 ? -32.107 21.031 -34.062 1.00 37.78 401 GLU A O 1
ATOM 3130 N N . PRO A 1 402 ? -30.804 20.602 -35.848 1.00 62.03 402 PRO A N 1
ATOM 3131 C CA . PRO A 1 402 ? -30.277 21.948 -36.062 1.00 62.03 402 PRO A CA 1
ATOM 3132 C C . PRO A 1 402 ? -31.161 22.789 -36.994 1.00 62.03 402 PRO A C 1
ATOM 3134 O O . PRO A 1 402 ? -31.858 22.242 -37.844 1.00 62.03 402 PRO A O 1
ATOM 3137 N N . LYS A 1 403 ? -31.065 24.123 -36.916 1.00 35.66 403 LYS A N 1
ATOM 3138 C CA . LYS A 1 403 ? -31.494 25.052 -37.985 1.00 35.66 403 LYS A CA 1
ATOM 3139 C C . LYS A 1 403 ? -30.840 26.425 -37.779 1.00 35.66 403 LYS A C 1
ATOM 3141 O O . LYS A 1 403 ? -30.968 27.012 -36.715 1.00 35.66 403 LYS A O 1
ATOM 3146 N N . THR A 1 404 ? -29.862 26.766 -38.619 1.00 34.19 404 THR A N 1
ATOM 3147 C CA . THR A 1 404 ? -29.935 27.579 -39.858 1.00 34.19 404 THR A CA 1
ATOM 3148 C C . THR A 1 404 ? -29.781 29.079 -39.618 1.00 34.19 404 THR A C 1
ATOM 3150 O O . THR A 1 404 ? -30.660 29.737 -39.078 1.00 34.19 404 THR A O 1
ATOM 3153 N N . THR A 1 405 ? -28.631 29.549 -40.097 1.00 43.41 405 THR A N 1
ATOM 3154 C CA . THR A 1 405 ? -28.250 30.874 -40.601 1.00 43.41 405 THR A CA 1
ATOM 3155 C C . THR A 1 405 ? -29.385 31.796 -41.051 1.00 43.41 405 THR A C 1
ATOM 3157 O O . THR A 1 405 ? -30.092 31.472 -42.004 1.00 43.41 405 THR A O 1
ATOM 3160 N N . GLU A 1 406 ? -29.405 33.000 -40.479 1.00 38.75 406 GLU A N 1
ATOM 3161 C CA . GLU A 1 406 ? -29.783 34.238 -41.165 1.00 38.75 406 GLU A CA 1
ATOM 3162 C C . GLU A 1 406 ? -28.631 35.246 -41.032 1.00 38.75 406 GLU A C 1
ATOM 3164 O O . GLU A 1 406 ? -28.080 35.450 -39.951 1.00 38.75 406 GLU A O 1
ATOM 3169 N N . GLU A 1 407 ? -28.228 35.812 -42.170 1.00 47.62 407 GLU A N 1
ATOM 3170 C CA . GLU A 1 407 ? -27.201 36.844 -42.320 1.00 47.62 407 GLU A CA 1
ATOM 3171 C C . GLU A 1 407 ? -27.762 38.233 -41.980 1.00 47.62 407 GLU A C 1
ATOM 3173 O O . GLU A 1 407 ? -28.845 38.592 -42.441 1.00 47.62 407 GLU A O 1
ATOM 3178 N N . THR A 1 408 ? -27.007 39.068 -41.259 1.00 35.69 408 THR A N 1
ATOM 3179 C CA . THR A 1 408 ? -27.067 40.547 -41.353 1.00 35.69 408 THR A CA 1
ATOM 3180 C C . THR A 1 408 ? -25.772 41.171 -40.780 1.00 35.69 408 THR A C 1
ATOM 3182 O O . THR A 1 408 ? -24.949 40.435 -40.237 1.00 35.69 408 THR A O 1
ATOM 3185 N N . PRO A 1 409 ? -25.474 42.462 -41.031 1.00 44.38 409 PRO A N 1
ATOM 3186 C CA . PRO A 1 409 ? -24.357 42.906 -41.855 1.00 44.38 409 PRO A CA 1
ATOM 3187 C C . PRO A 1 409 ? -23.141 43.389 -41.047 1.00 44.38 409 PRO A C 1
ATOM 3189 O O . PRO A 1 409 ? -23.213 43.646 -39.852 1.00 44.38 409 PRO A O 1
ATOM 3192 N N . ALA A 1 410 ? -22.016 43.536 -41.750 1.00 52.94 410 ALA A N 1
ATOM 3193 C CA . ALA A 1 410 ? -20.736 43.991 -41.219 1.00 52.94 410 ALA A CA 1
ATOM 3194 C C . ALA A 1 410 ? -20.836 45.321 -40.445 1.00 52.94 410 ALA A C 1
ATOM 3196 O O . ALA A 1 410 ? -21.113 46.371 -41.029 1.00 52.94 410 ALA A O 1
ATOM 3197 N N . GLU A 1 411 ? -20.528 45.261 -39.149 1.00 40.38 411 GLU A N 1
ATOM 3198 C CA . GLU A 1 411 ? -20.335 46.412 -38.270 1.00 40.38 411 GLU A CA 1
ATOM 3199 C C . GLU A 1 411 ? -18.844 46.539 -37.912 1.00 40.38 411 GLU A C 1
ATOM 3201 O O . GLU A 1 411 ? -18.122 45.551 -37.757 1.00 40.38 411 GLU A O 1
ATOM 3206 N N . GLN A 1 412 ? -18.368 47.782 -37.901 1.00 52.78 412 GLN A N 1
ATOM 3207 C CA . GLN A 1 412 ? -16.966 48.181 -37.768 1.00 52.78 412 GLN A CA 1
ATOM 3208 C C . GLN A 1 412 ? -16.353 47.737 -36.426 1.00 52.78 412 GLN A C 1
ATOM 3210 O O . GLN A 1 412 ? -17.071 47.635 -35.432 1.00 52.78 412 GLN A O 1
ATOM 3215 N N . PRO A 1 413 ? -15.024 47.516 -36.352 1.00 54.25 413 PRO A N 1
ATOM 3216 C CA . PRO A 1 413 ? -14.383 47.138 -35.099 1.00 54.25 413 PRO A CA 1
ATOM 3217 C C . PRO A 1 413 ? -14.486 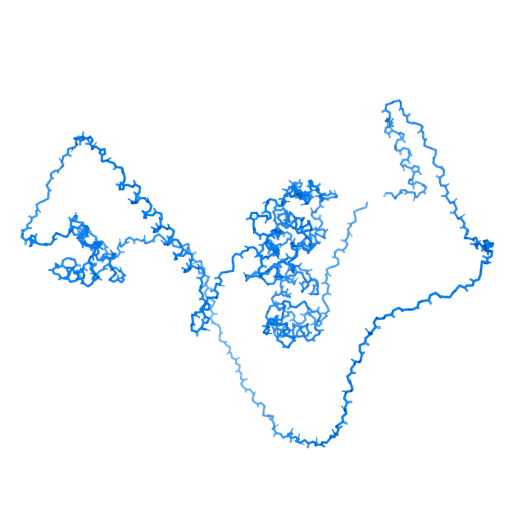48.272 -34.061 1.00 54.25 413 PRO A C 1
ATOM 3219 O O . PRO A 1 413 ? -14.151 49.417 -34.385 1.00 54.25 413 PRO A O 1
ATOM 3222 N N . PRO A 1 414 ? -14.909 47.975 -32.819 1.00 48.31 414 PRO A N 1
ATOM 3223 C CA . PRO A 1 414 ? -14.939 48.952 -31.745 1.00 48.31 414 PRO A CA 1
ATOM 3224 C C . PRO A 1 414 ? -13.525 49.307 -31.274 1.00 48.31 414 PRO A C 1
ATOM 3226 O O . PRO A 1 414 ? -12.655 48.456 -31.083 1.00 48.31 414 PRO A O 1
ATOM 3229 N N . THR A 1 415 ? -13.337 50.607 -31.081 1.00 51.84 415 THR A N 1
ATOM 3230 C CA . THR A 1 415 ? -12.224 51.266 -30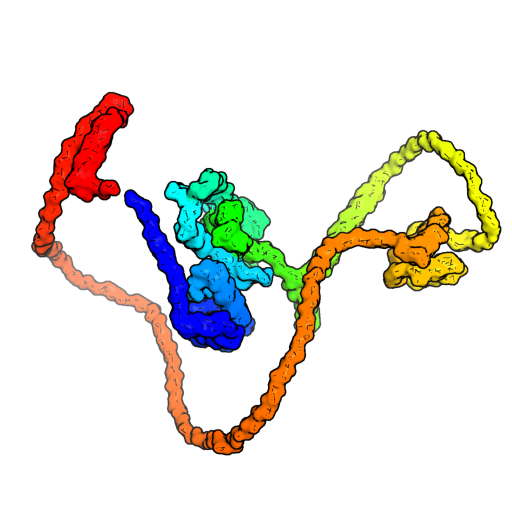.399 1.00 51.84 415 THR A CA 1
ATOM 3231 C C . THR A 1 415 ? -11.964 50.620 -29.027 1.00 51.84 415 THR A C 1
ATOM 3233 O O . THR A 1 415 ? -12.934 50.358 -28.311 1.00 51.84 415 THR A O 1
ATOM 3236 N N . PRO A 1 416 ? -10.704 50.372 -28.618 1.00 51.97 416 PRO A N 1
ATOM 3237 C CA . PRO A 1 416 ? -10.417 49.794 -27.308 1.00 51.97 416 PRO A CA 1
ATOM 3238 C C . PRO A 1 416 ? -10.834 50.751 -26.190 1.00 51.97 416 PRO A C 1
ATOM 3240 O O . PRO A 1 416 ? -10.460 51.925 -26.199 1.00 51.97 416 PRO A O 1
ATOM 3243 N N . ALA A 1 417 ? -11.618 50.226 -25.251 1.00 44.78 417 ALA A N 1
ATOM 3244 C CA . ALA A 1 417 ? -11.980 50.887 -24.010 1.00 44.78 417 ALA A CA 1
ATOM 3245 C C . ALA A 1 417 ? -10.745 51.075 -23.115 1.00 44.78 417 ALA A C 1
ATOM 3247 O O . ALA A 1 417 ? -9.862 50.219 -23.068 1.00 44.78 417 ALA A O 1
ATOM 3248 N N . GLU A 1 418 ? -10.715 52.213 -22.427 1.00 47.53 418 GLU A N 1
ATOM 3249 C CA . GLU A 1 418 ? -9.721 52.600 -21.431 1.00 47.53 418 GLU A CA 1
ATOM 3250 C C . GLU A 1 418 ? -9.664 51.560 -20.298 1.00 47.53 418 GLU A C 1
ATOM 3252 O O . GLU A 1 418 ? -10.637 51.363 -19.570 1.00 47.53 418 GLU A O 1
ATOM 3257 N N . GLU A 1 419 ? -8.520 50.886 -20.160 1.00 41.19 419 GLU A N 1
ATOM 3258 C CA . GLU A 1 419 ? -8.185 50.091 -18.979 1.00 41.19 419 GLU A CA 1
ATOM 3259 C C . GLU A 1 419 ? -7.842 51.033 -17.820 1.00 41.19 419 GLU A C 1
ATOM 3261 O O . GLU A 1 419 ? -6.931 51.861 -17.903 1.00 41.19 419 GLU A O 1
ATOM 3266 N N . GLU A 1 420 ? -8.586 50.890 -16.725 1.00 42.12 420 GLU A N 1
ATOM 3267 C CA . GLU A 1 420 ? -8.288 51.519 -15.445 1.00 42.12 420 GLU A CA 1
ATOM 3268 C C . GLU A 1 420 ? -6.887 51.108 -14.965 1.00 42.12 420 GLU A C 1
ATOM 3270 O O . GLU A 1 420 ? -6.566 49.931 -14.792 1.00 42.12 420 GLU A O 1
ATOM 3275 N N . SER A 1 421 ? -6.044 52.114 -14.737 1.00 39.81 421 SER A N 1
ATOM 3276 C CA . SER A 1 421 ? -4.674 51.973 -14.259 1.00 39.81 421 SER A CA 1
ATOM 3277 C C . SER A 1 421 ? -4.631 51.409 -12.835 1.00 39.81 421 SER A C 1
ATOM 3279 O O . SER A 1 421 ? -4.959 52.102 -11.868 1.00 39.81 421 SER A O 1
ATOM 3281 N N . ILE A 1 422 ? -4.151 50.177 -12.697 1.00 43.69 422 ILE A N 1
ATOM 3282 C CA . ILE A 1 422 ? -3.639 49.643 -11.432 1.00 43.69 422 ILE A CA 1
ATOM 3283 C C . ILE A 1 422 ? -2.287 50.335 -11.171 1.00 43.69 422 ILE A C 1
ATOM 3285 O O . ILE A 1 422 ? -1.447 50.345 -12.073 1.00 43.69 422 ILE A O 1
ATOM 3289 N N . PRO A 1 423 ? -2.034 50.931 -9.991 1.00 40.88 423 PRO A N 1
ATOM 3290 C CA . PRO A 1 423 ? -0.738 51.533 -9.703 1.00 40.88 423 PRO A CA 1
ATOM 3291 C C . PRO A 1 423 ? 0.338 50.439 -9.645 1.00 40.88 423 PRO A C 1
ATOM 3293 O O . PRO A 1 423 ? 0.341 49.600 -8.744 1.00 40.88 423 PRO A O 1
ATOM 3296 N N . GLU A 1 424 ? 1.246 50.445 -10.623 1.00 42.16 424 GLU A N 1
ATOM 3297 C CA . GLU A 1 424 ? 2.493 49.682 -10.591 1.00 42.16 424 GLU A CA 1
ATOM 3298 C C . GLU A 1 424 ? 3.364 50.204 -9.442 1.00 42.16 424 GLU A C 1
ATOM 3300 O O . GLU A 1 424 ? 4.106 51.175 -9.586 1.00 42.16 424 GLU A O 1
ATOM 3305 N N . ASP A 1 425 ? 3.293 49.552 -8.284 1.00 46.97 425 ASP A N 1
ATOM 3306 C CA . ASP A 1 425 ? 4.285 49.731 -7.228 1.00 46.97 425 ASP A CA 1
ATOM 3307 C C . ASP A 1 425 ? 5.542 48.930 -7.608 1.00 46.97 425 ASP A C 1
ATOM 3309 O O . ASP A 1 425 ? 5.792 47.807 -7.159 1.00 46.97 425 ASP A O 1
ATOM 3313 N N . SER A 1 426 ? 6.305 49.474 -8.558 1.00 47.19 426 SER A N 1
ATOM 3314 C CA . SER A 1 426 ? 7.556 48.895 -9.031 1.00 47.19 426 SER A CA 1
ATOM 3315 C C . SER A 1 426 ? 8.674 49.162 -8.020 1.00 47.19 426 SER A C 1
ATOM 3317 O O . SER A 1 426 ? 9.534 50.017 -8.232 1.00 47.19 426 SER A O 1
ATOM 3319 N N . ASN A 1 427 ? 8.722 48.386 -6.938 1.00 51.91 427 ASN A N 1
ATOM 3320 C CA . ASN A 1 427 ? 9.944 48.233 -6.147 1.00 51.91 427 ASN A CA 1
ATOM 3321 C C . ASN A 1 427 ? 10.930 47.336 -6.920 1.00 51.91 427 ASN A C 1
ATOM 3323 O O . ASN A 1 427 ? 11.185 46.183 -6.572 1.00 51.91 427 ASN A O 1
ATOM 3327 N N . LYS A 1 428 ? 11.479 47.854 -8.028 1.00 54.19 428 LYS A N 1
ATOM 3328 C CA . LYS A 1 428 ? 12.656 47.259 -8.667 1.00 54.19 428 LYS A CA 1
ATOM 3329 C C . LYS A 1 428 ? 13.836 47.502 -7.735 1.00 54.19 428 LYS A C 1
ATOM 3331 O O . LYS A 1 428 ? 14.377 48.600 -7.651 1.00 54.19 428 LYS A O 1
ATOM 3336 N N . HIS A 1 429 ? 14.199 46.483 -6.968 1.00 68.12 429 HIS A N 1
ATOM 3337 C CA . HIS A 1 429 ? 15.439 46.498 -6.210 1.00 68.12 429 HIS A CA 1
ATOM 3338 C C . HIS A 1 429 ? 16.601 46.350 -7.198 1.00 68.12 429 HIS A C 1
ATOM 3340 O O . HIS A 1 429 ? 16.958 45.237 -7.576 1.00 68.12 429 HIS A O 1
ATOM 3346 N N . ASP A 1 430 ? 17.161 47.479 -7.637 1.00 74.50 430 ASP A N 1
ATOM 3347 C CA . ASP A 1 430 ? 18.367 47.509 -8.465 1.00 74.50 430 ASP A CA 1
ATOM 3348 C C . ASP A 1 430 ? 19.548 46.962 -7.652 1.00 74.50 430 ASP A C 1
ATOM 3350 O O . ASP A 1 430 ? 20.155 47.656 -6.833 1.00 74.50 430 ASP A O 1
ATOM 3354 N N . ILE A 1 431 ? 19.849 45.679 -7.848 1.00 81.81 431 ILE A N 1
ATOM 3355 C CA . ILE A 1 431 ? 21.080 45.053 -7.374 1.00 81.81 431 ILE A CA 1
ATOM 3356 C C . ILE A 1 431 ? 22.040 45.048 -8.556 1.00 81.81 431 ILE A C 1
ATOM 3358 O O . ILE A 1 431 ? 21.763 44.440 -9.588 1.00 81.81 431 ILE A O 1
ATOM 3362 N N . ASN A 1 432 ? 23.166 45.746 -8.412 1.00 84.12 432 ASN A N 1
ATOM 3363 C CA . ASN A 1 432 ? 24.218 45.736 -9.418 1.00 84.12 432 ASN A CA 1
ATOM 3364 C C . ASN A 1 432 ? 24.901 44.365 -9.397 1.00 84.12 432 ASN A C 1
ATOM 3366 O O . ASN A 1 432 ? 25.574 44.016 -8.428 1.00 84.12 432 ASN A O 1
ATOM 3370 N N . VAL A 1 433 ? 24.679 43.577 -10.446 1.00 86.94 433 VAL A N 1
ATOM 3371 C CA . VAL A 1 433 ? 25.240 42.237 -10.589 1.00 86.94 433 VAL A CA 1
ATOM 3372 C C . VAL A 1 433 ? 26.501 42.339 -11.451 1.00 86.94 433 VAL A C 1
ATOM 3374 O O . VAL A 1 433 ? 26.371 42.602 -12.646 1.00 86.94 433 VAL A O 1
ATOM 3377 N N . PRO A 1 434 ? 27.711 42.105 -10.900 1.00 83.69 434 PRO A N 1
ATOM 3378 C CA . PRO A 1 434 ? 28.947 42.171 -11.680 1.00 83.69 434 PRO A CA 1
ATOM 3379 C C . PRO A 1 434 ? 28.928 41.187 -12.855 1.00 83.69 434 PRO A C 1
ATOM 3381 O O . PRO A 1 434 ? 28.289 40.130 -12.762 1.00 83.69 434 PRO A O 1
ATOM 3384 N N . GLU A 1 435 ? 29.621 41.518 -13.945 1.00 84.12 435 GLU A N 1
ATOM 3385 C CA . GLU A 1 435 ? 29.746 40.644 -15.117 1.00 84.12 435 GLU A CA 1
ATOM 3386 C C . GLU A 1 435 ? 30.488 39.340 -14.773 1.00 84.12 435 GLU A C 1
ATOM 3388 O O . GLU A 1 435 ? 31.297 39.276 -13.844 1.00 84.12 435 GLU A O 1
ATOM 3393 N N . LEU A 1 436 ? 30.154 38.265 -15.490 1.00 81.69 436 LEU A N 1
ATOM 3394 C CA . LEU A 1 436 ? 30.777 36.952 -15.312 1.00 81.69 436 LEU A CA 1
ATOM 3395 C C . LEU A 1 436 ? 32.236 36.989 -15.789 1.00 81.69 436 LEU A C 1
ATOM 3397 O O . LEU A 1 436 ? 32.556 37.679 -16.755 1.00 81.69 436 LEU A O 1
ATOM 3401 N N . SER A 1 437 ? 33.120 36.236 -15.128 1.00 82.56 437 SER A N 1
ATOM 3402 C CA . SER A 1 437 ? 34.497 36.068 -15.612 1.00 82.56 437 SER A CA 1
ATOM 3403 C C . SER A 1 437 ? 34.534 35.240 -16.907 1.00 82.56 437 SER A C 1
ATOM 3405 O O . SER A 1 437 ? 33.564 34.559 -17.238 1.00 82.56 437 SER A O 1
ATOM 3407 N N . GLU A 1 438 ? 35.664 35.243 -17.624 1.00 76.00 438 GLU A N 1
ATOM 3408 C CA . GLU A 1 438 ? 35.838 34.494 -18.887 1.00 76.00 438 GLU A CA 1
ATOM 3409 C C . GLU A 1 438 ? 35.582 32.979 -18.757 1.00 76.00 438 GLU A C 1
ATOM 3411 O O . GLU A 1 438 ? 35.206 32.331 -19.731 1.00 76.00 438 GLU A O 1
ATOM 3416 N N . ASN A 1 439 ? 35.711 32.417 -17.549 1.00 83.50 439 ASN A N 1
ATOM 3417 C CA . ASN A 1 439 ? 35.416 31.008 -17.264 1.00 83.50 439 ASN A CA 1
ATOM 3418 C C . ASN A 1 439 ? 33.956 30.757 -16.856 1.00 83.50 439 ASN A C 1
ATOM 3420 O O . ASN A 1 439 ? 33.611 29.651 -16.454 1.00 83.50 439 ASN A O 1
ATOM 3424 N N . ASN A 1 440 ? 33.096 31.773 -16.954 1.00 81.06 440 ASN A N 1
ATOM 3425 C CA . ASN A 1 440 ? 31.683 31.737 -16.578 1.00 81.06 440 ASN A CA 1
ATOM 3426 C C . ASN A 1 440 ? 31.414 31.473 -15.081 1.00 81.06 440 ASN A C 1
ATOM 3428 O O . ASN A 1 440 ? 30.273 31.232 -14.691 1.00 81.06 440 ASN A O 1
ATOM 3432 N N . ASP A 1 441 ? 32.449 31.582 -14.244 1.00 82.62 441 ASP A N 1
ATOM 3433 C CA . ASP A 1 441 ? 32.375 31.428 -12.793 1.00 82.62 441 ASP A CA 1
ATOM 3434 C C . ASP A 1 441 ? 32.485 32.784 -12.086 1.00 82.62 441 ASP A C 1
ATOM 3436 O O . ASP A 1 441 ? 33.131 33.723 -12.570 1.00 82.62 441 ASP A O 1
ATOM 3440 N N . ARG A 1 442 ? 31.862 32.887 -10.907 1.00 87.75 442 ARG A N 1
ATOM 3441 C CA . ARG A 1 442 ? 32.010 34.031 -9.998 1.00 87.75 442 ARG A CA 1
ATOM 3442 C C . ARG A 1 442 ? 32.851 33.607 -8.794 1.00 87.75 442 ARG A C 1
ATOM 3444 O O . ARG A 1 442 ? 32.565 32.552 -8.225 1.00 87.75 442 ARG A O 1
ATOM 3451 N N . PRO A 1 443 ? 33.844 34.412 -8.377 1.00 89.12 443 PRO A N 1
ATOM 3452 C CA . PRO A 1 443 ? 34.561 34.155 -7.137 1.00 89.12 443 PRO A CA 1
ATOM 3453 C C . PRO A 1 443 ? 33.588 34.112 -5.954 1.00 89.12 443 PRO A C 1
ATOM 3455 O O . PRO A 1 443 ? 32.555 34.792 -5.952 1.00 89.12 443 PRO A O 1
ATOM 3458 N N . PHE A 1 444 ? 33.925 33.311 -4.946 1.00 85.81 444 PHE A N 1
ATOM 3459 C CA . PHE A 1 444 ? 33.082 33.088 -3.773 1.00 85.81 444 PHE A CA 1
ATOM 3460 C C . PHE A 1 444 ? 32.756 34.396 -3.039 1.00 85.81 444 PHE A C 1
ATOM 3462 O O . PHE A 1 444 ? 31.629 34.597 -2.593 1.00 85.81 444 PHE A O 1
ATOM 3469 N N . GLU A 1 445 ? 33.715 35.316 -2.986 1.00 90.50 445 GLU A N 1
ATOM 3470 C CA . GLU A 1 445 ? 33.587 36.627 -2.355 1.00 90.50 445 GLU A CA 1
ATOM 3471 C C . GLU A 1 445 ? 32.474 37.456 -3.014 1.00 90.50 445 GLU A C 1
ATOM 3473 O O . GLU A 1 445 ? 31.612 37.996 -2.324 1.00 90.50 445 GLU A O 1
ATOM 3478 N N . VAL A 1 446 ? 32.413 37.461 -4.350 1.00 89.38 446 VAL A N 1
ATOM 3479 C CA . VAL A 1 446 ? 31.399 38.202 -5.121 1.00 89.38 446 VAL A CA 1
ATOM 3480 C C . VAL A 1 446 ? 30.009 37.589 -4.944 1.00 89.38 446 VAL A C 1
ATOM 3482 O O . VAL A 1 446 ? 29.015 38.306 -4.856 1.00 89.38 446 VAL A O 1
ATOM 3485 N N . MET A 1 447 ? 29.921 36.258 -4.870 1.00 91.56 447 MET A N 1
ATOM 3486 C CA . MET A 1 447 ? 28.653 35.564 -4.610 1.00 91.56 447 MET A CA 1
ATOM 3487 C C . MET A 1 447 ? 28.141 35.815 -3.190 1.00 91.56 447 MET A C 1
ATOM 3489 O O . MET A 1 447 ? 26.938 35.982 -2.995 1.00 91.56 447 MET A O 1
ATOM 3493 N N . SER A 1 448 ? 29.050 35.870 -2.216 1.00 91.56 448 SER A N 1
ATOM 3494 C CA . SER A 1 448 ? 28.748 36.193 -0.822 1.00 91.56 448 SER A CA 1
ATOM 3495 C C . SER A 1 448 ? 28.188 37.614 -0.691 1.00 91.56 448 SER A C 1
ATOM 3497 O O . SER A 1 448 ? 27.134 37.812 -0.089 1.00 91.56 448 SER A O 1
ATOM 3499 N N . GLU A 1 449 ? 28.820 38.599 -1.333 1.00 92.00 449 GLU A N 1
ATOM 3500 C CA . GLU A 1 449 ? 28.335 39.986 -1.346 1.00 92.00 449 GLU A CA 1
ATOM 3501 C C . GLU A 1 449 ? 26.959 40.119 -2.011 1.00 92.00 449 GLU A C 1
ATOM 3503 O O . GLU A 1 449 ? 26.071 40.782 -1.470 1.00 92.00 449 GLU A O 1
ATOM 3508 N N . LEU A 1 450 ? 26.741 39.438 -3.143 1.00 93.44 450 LEU A N 1
ATOM 3509 C CA . LEU A 1 450 ? 25.445 39.446 -3.827 1.00 93.44 450 LEU A CA 1
ATOM 3510 C C . LEU A 1 450 ? 24.339 38.843 -2.952 1.00 93.44 450 LEU A C 1
ATOM 3512 O O . LEU A 1 450 ? 23.219 39.352 -2.917 1.00 93.44 450 LEU A O 1
ATOM 3516 N N . TYR A 1 451 ? 24.663 37.768 -2.231 1.00 91.19 451 TYR A N 1
ATOM 3517 C CA . TYR A 1 451 ? 23.744 37.097 -1.320 1.00 91.19 451 TYR A CA 1
ATOM 3518 C C . TYR A 1 451 ? 23.319 38.014 -0.167 1.00 91.19 451 TYR A C 1
ATOM 3520 O O . TYR A 1 451 ? 22.122 38.153 0.091 1.00 91.19 451 TYR A O 1
ATOM 3528 N N . PHE A 1 452 ? 24.267 38.701 0.479 1.00 91.25 452 PHE A N 1
ATOM 3529 C CA . PHE A 1 452 ? 23.944 39.659 1.539 1.00 91.25 452 PHE A CA 1
ATOM 3530 C C . PHE A 1 452 ? 23.152 40.861 1.012 1.00 91.25 452 PHE A C 1
ATOM 3532 O O . PHE A 1 452 ? 22.162 41.246 1.631 1.00 91.25 452 PHE A O 1
ATOM 3539 N N . ALA A 1 453 ? 23.494 41.387 -0.168 1.00 89.88 453 ALA A N 1
ATOM 3540 C CA . ALA A 1 453 ? 22.729 42.461 -0.802 1.00 89.88 453 ALA A CA 1
ATOM 3541 C C . ALA A 1 453 ? 21.278 42.037 -1.114 1.00 89.88 453 ALA A C 1
ATOM 3543 O O . ALA A 1 453 ? 20.339 42.815 -0.931 1.00 89.88 453 ALA A O 1
ATOM 3544 N N . MET A 1 454 ? 21.065 40.787 -1.538 1.00 89.75 454 MET A N 1
ATOM 3545 C CA . MET A 1 454 ? 19.729 40.224 -1.757 1.00 89.75 454 MET A CA 1
ATOM 3546 C C . MET A 1 454 ? 18.950 40.004 -0.453 1.00 89.75 454 MET A C 1
ATOM 3548 O O . MET A 1 454 ? 17.728 40.178 -0.445 1.00 89.75 454 MET A O 1
ATOM 3552 N N . GLN A 1 455 ? 19.625 39.649 0.645 1.00 88.88 455 GLN A N 1
ATOM 3553 C CA . GLN A 1 455 ? 19.002 39.549 1.968 1.00 88.88 455 GLN A CA 1
ATOM 3554 C C . GLN A 1 455 ? 18.601 40.924 2.521 1.00 88.88 455 GLN A C 1
ATOM 3556 O O . GLN A 1 455 ? 17.475 41.083 2.991 1.00 88.88 455 GLN A O 1
ATOM 3561 N N . GLU A 1 456 ? 19.462 41.940 2.406 1.00 87.88 456 GLU A N 1
ATOM 3562 C CA . GLU A 1 456 ? 19.155 43.312 2.845 1.00 87.88 456 GLU A CA 1
ATOM 3563 C C . GLU A 1 456 ? 17.974 43.925 2.085 1.00 87.88 456 GLU A C 1
ATOM 3565 O O . GLU A 1 456 ? 17.176 44.669 2.656 1.00 87.88 456 GLU A O 1
ATOM 3570 N N . LYS A 1 457 ? 17.825 43.588 0.800 1.00 86.19 457 LYS A N 1
ATOM 3571 C CA . LYS A 1 457 ? 16.689 44.017 -0.029 1.00 86.19 457 LYS A CA 1
ATOM 3572 C C . LYS A 1 457 ? 15.429 43.167 0.172 1.00 86.19 457 LYS A C 1
ATOM 3574 O O . LYS A 1 457 ? 14.445 43.383 -0.524 1.00 86.19 457 LYS A O 1
ATOM 3579 N N . GLY A 1 458 ? 15.443 42.198 1.091 1.00 84.62 458 GLY A N 1
ATOM 3580 C CA . GLY A 1 458 ? 14.291 41.341 1.384 1.00 84.62 458 GLY A CA 1
ATOM 3581 C C . GLY A 1 458 ? 13.915 40.374 0.256 1.00 84.62 458 GLY A C 1
ATOM 3582 O O . GLY A 1 458 ? 12.842 39.774 0.301 1.00 84.62 458 GLY A O 1
ATOM 3583 N N . ILE A 1 459 ? 14.788 40.206 -0.743 1.00 87.31 459 ILE A N 1
ATOM 3584 C CA . ILE A 1 459 ? 14.594 39.272 -1.861 1.00 87.31 459 ILE A CA 1
ATOM 3585 C C . ILE A 1 459 ? 14.840 37.839 -1.382 1.00 87.31 459 ILE A C 1
ATOM 3587 O O . ILE A 1 459 ? 14.120 36.915 -1.759 1.00 87.31 459 ILE A O 1
ATOM 3591 N N . LEU A 1 460 ? 15.843 37.655 -0.519 1.00 79.25 460 LEU A N 1
ATOM 3592 C CA . LEU A 1 460 ? 16.147 36.384 0.128 1.00 79.25 460 LEU A CA 1
ATOM 3593 C C . LEU A 1 460 ? 15.861 36.480 1.626 1.00 79.25 460 LEU A C 1
ATOM 3595 O O . LEU A 1 460 ? 16.203 37.463 2.278 1.00 79.25 460 LEU A O 1
ATOM 3599 N N . LYS A 1 461 ? 15.223 35.449 2.183 1.00 76.88 461 LYS A N 1
ATOM 3600 C CA . LYS A 1 461 ? 15.006 35.355 3.631 1.00 76.88 461 LYS A CA 1
ATOM 3601 C C . LYS A 1 461 ? 16.313 34.934 4.335 1.00 76.88 461 LYS A C 1
ATOM 3603 O O . LYS A 1 461 ? 17.081 34.185 3.726 1.00 76.88 461 LYS A O 1
ATOM 3608 N N . PRO A 1 462 ? 16.565 35.428 5.563 1.00 67.00 462 PRO A N 1
ATOM 3609 C CA . PRO A 1 462 ? 17.783 35.163 6.329 1.00 67.00 462 PRO A CA 1
ATOM 3610 C C . PRO A 1 462 ? 18.066 33.682 6.583 1.00 67.00 462 PRO A C 1
ATOM 3612 O O . PRO A 1 462 ? 17.102 32.932 6.877 1.00 67.00 462 PRO A O 1
#

Organism: NCBI:txid412755